Protein AF-0000000067177378 (afdb_homodimer)

pLDDT: mean 90.7, std 10.59, range [33.38, 98.69]

Sequence (534 aa):
MIAVAVPEELVDAALRAAAELGRGVADVPAEVIARHAGMSRSTLLRRLGGSRSALDQAVRARGTDPGGLPPVRVRAVGAAAELIGEIGLGAVTLEAIADRAECSVPSLHAVFGTRDGLLREVFEQYSPVRDVEAFLLEDHGDLRDTVRAFYGMLTRALDRPPRVVPAIFSEALARPQSPAVQAVVGHGAPRMLGLLAEWLTGEVAAGRVRDLPVLLLAQQLMAPMLMHLFVRPTSANLAFVGLPDIDSACDVFADTFVRAVTTGESEMIAVAVPEELVDAALRAAAELGRGVADVPAEVIARHAGMSRSTLLRRLGGSRSALDQAVRARGTDPGGLPPVRVRAVGAAAELIGEIGLGAVTLEAIADRAECSVPSLHAVFGTRDGLLREVFEQYSPVRDVEAFLLEDHGDLRDTVRAFYGMLTRALDRPPRVVPAIFSEALARPQSPAVQAVVGHGAPRMLGLLAEWLTGEVAAGRVRDLPVLLLAQQLMAPMLMHLFVRPTSANLAFVGLPDIDSACDVFADTFVRAVTTGESE

Solvent-accessible surface area (backbone atoms only — not comparable to full-atom values): 28334 Å² total; per-residue (Å²): 129,81,80,72,75,57,53,64,63,54,48,52,15,30,50,49,41,10,61,73,66,73,44,30,39,61,65,47,56,61,60,54,26,13,55,62,56,73,43,50,48,70,56,43,36,58,64,37,69,68,35,68,64,45,49,44,51,51,31,42,74,73,72,38,76,27,51,50,77,67,57,67,69,58,35,35,38,53,30,40,35,46,42,22,38,71,66,25,57,84,68,58,46,64,64,59,25,17,60,69,36,70,54,48,57,68,58,48,35,72,76,38,62,43,71,57,48,43,48,38,52,31,44,55,71,52,37,53,54,56,57,50,55,59,54,70,73,49,89,62,74,55,70,52,57,37,45,28,49,49,45,52,51,50,51,56,49,68,68,42,80,54,48,37,56,46,16,48,52,15,39,35,46,62,38,28,79,36,66,67,38,45,46,35,48,56,50,48,48,58,52,46,49,47,55,51,39,57,53,52,52,50,36,30,74,71,60,55,28,53,94,63,63,57,68,59,53,49,33,56,64,44,23,30,57,50,51,58,60,59,46,46,68,39,38,73,80,32,90,53,79,81,74,73,54,68,68,57,49,31,51,50,52,21,53,28,44,46,48,31,36,37,47,88,71,77,117,129,82,80,71,77,57,55,67,64,55,49,52,15,29,51,50,41,10,62,75,67,74,45,29,39,62,64,48,54,60,59,54,26,12,55,62,57,71,44,50,48,69,55,45,35,58,63,37,70,69,36,68,63,44,49,45,51,52,31,42,73,71,72,38,76,26,50,47,77,66,56,67,68,57,36,36,37,52,29,39,34,45,42,21,38,72,65,25,55,84,67,57,45,62,64,58,25,16,58,69,36,70,53,48,56,68,57,49,36,70,76,38,63,44,72,57,46,43,48,38,50,28,45,54,71,54,37,54,53,56,58,49,53,58,55,70,72,48,90,62,75,55,71,50,58,37,46,29,50,49,44,53,51,50,52,58,50,69,68,41,80,53,46,37,55,45,16,48,53,16,39,33,45,63,37,28,79,36,67,67,39,46,47,35,48,57,51,48,49,58,51,46,49,47,56,49,39,55,53,50,51,50,35,30,73,72,59,54,29,52,94,60,63,58,69,60,51,50,32,56,64,45,25,31,56,50,51,58,61,60,46,46,67,40,38,74,80,32,90,54,78,81,75,72,53,65,69,58,48,30,52,50,52,20,52,29,44,45,46,32,36,38,44,88,69,75,117

Radius of gyration: 31.89 Å; Cα contacts (8 Å, |Δi|>4): 678; chains: 2; bounding box: 73×104×61 Å

Nearest PDB structures (foldseek):
  1jus-assembly2_E  TM=7.467E-01  e=2.739E-04  Staphylococcus aureus
  3br5-assembly2_E  TM=7.525E-01  e=4.259E-04  Staphylococcus aureus
  1rpw-assembly2_D  TM=7.339E-01  e=4.259E-04  Staphylococcus aureus
  3bti-assembly2_E  TM=7.346E-01  e=5.082E-04  Staphylococcus aureus subsp. aureus Mu50
  3bt9-assembly2_E  TM=7.163E-01  e=4.075E-04  Staphylococcus aureus subsp. aureus Mu50

Foldseek 3Di:
DPLQQQDPLLLVLLVVLCVVVVHASQPRDLQSSCVSSVHHSVVNCVSQVNDCVSSQVNNVVVVDRSHDQPPLLVLLLVLQQQCCLVPFQVPDDLVSSCVSSVHDSVSVCVVQVDPLSSLQVNCVVLPCLVVLLVLLPDDDDDQLRSLLVVLVSNLVSCVDDDNNPVRLVVCCVVPVPDPNNCSNCVPPVVSSLVSQCVNVVVCVVVQFFPPDDSVVLVCLSVVQSVVLSVCVVVCVPPVDPDRDDSSVSSNVSSVVSSVVTGDVPPD/DPLQQQDPLLLVLLVVLCVVVVAASQPGDLQSSCVSSVHHSVVNCVSQVNDPVSSQVNNVVVVDRSHDQPPLLVLLLVLQQQCCLVPFQVPDDLVSSCVRSVHDSVSVCVVQVDPLSSLQVNCVVLPCLVVLLVLLPDDDDDQLRSLLVVLVSNLVSCVDDDNNPVRLVVCCVVPVPDPNNCSNCVPVVVSSLVSQCVNVVVCVVVQFFPDDDSVVLVCLSVVQSVVLSVCVVVCVPPPDPDRDDSSVVSNVSSVVSSVVTGDVPPD

InterPro domains:
  IPR001647 DNA-binding HTH domain, TetR-type [PF00440] (79-122)
  IPR001647 DNA-binding HTH domain, TetR-type [PS50977] (70-130)
  IPR009057 Homedomain-like superfamily [SSF46689] (73-127)
  IPR036271 Tetracyclin repressor-like, C-terminal domain superfamily [SSF48498] (141-240)
  IPR050109 HTH-type, TetR-like transcriptional regulator [PTHR30055] (73-263)

Secondary structure (DSSP, 8-state):
-------HHHHHHHHHHHHHHTS-GGGS-HHHHHHHHTS-HHHHHHHTTT-HHHHHHHHHHTT----SS--HHHHHHHHHHHHHHHH-TTT--HHHHHHHHTS-HHHHHHHHSSHHHHHHHHHHHHSTHHHHHHHHHS--SSHHHHHHHHHHHHHHHHHSSS-HHHHHHHHHHH-TT-HHHHHHHHHHHHHHHHHHHHHHHHHHHTTSS----HHHHHHHHHHHHHHHHHHHHHHTTS--S-PPPHHHHHHHHHHHHHHHHS-GGG-/-------HHHHHHHHHHHHHHTS-GGGS-HHHHHHHHTS-HHHHHHHTTT-HHHHHHHHHHTT----SS--HHHHHHHHHHHHHHHH-TTT--HHHHHHHHTS-HHHHHHHHSSHHHHHHHHHHHHSTHHHHHHHHHS--SSHHHHHHHHHHHHHHHHHSSS-HHHHHHHHHHH-TT-HHHHHHHHHHHHHHHHHHHHHHHHHHHTTSS----HHHHHHHHHHHHHHHHHHHHHHTTS--S-PPPHHHHHHHHHHHHHHHHS-GGG-

Organism: Mycolicibacterium smegmatis (strain ATCC 700084 / mc(2)155) (NCBI:txid246196)

Structure (mmCIF, N/CA/C/O backbone):
data_AF-0000000067177378-model_v1
#
loop_
_entity.id
_entity.type
_entity.pdbx_description
1 polymer 'Transcriptional regulator, TetR family protein'
#
loop_
_atom_site.group_PDB
_atom_site.id
_atom_site.type_symbol
_atom_site.label_atom_id
_atom_site.label_alt_id
_atom_site.label_comp_id
_atom_site.label_asym_id
_atom_site.label_entity_id
_atom_site.label_seq_id
_atom_site.pdbx_PDB_ins_code
_atom_site.Cartn_x
_atom_site.Cartn_y
_atom_site.Cartn_z
_atom_site.occupancy
_atom_site.B_iso_or_equiv
_atom_site.auth_seq_id
_atom_site.auth_comp_id
_atom_site.auth_asym_id
_atom_site.auth_atom_id
_atom_site.pdbx_PDB_model_num
ATOM 1 N N . MET A 1 1 ? 14.117 -31.594 -32.375 1 36.09 1 MET A N 1
ATOM 2 C CA . MET A 1 1 ? 15.422 -31.953 -31.844 1 36.09 1 MET A CA 1
ATOM 3 C C . MET A 1 1 ? 15.398 -33.375 -31.281 1 36.09 1 MET A C 1
ATOM 5 O O . MET A 1 1 ? 14.578 -33.688 -30.422 1 36.09 1 MET A O 1
ATOM 9 N N . ILE A 1 2 ? 15.758 -34.344 -31.984 1 41.09 2 ILE A N 1
ATOM 10 C CA . ILE A 1 2 ? 15.719 -35.75 -31.656 1 41.09 2 ILE A CA 1
ATOM 11 C C . ILE A 1 2 ? 16.406 -36 -30.312 1 41.09 2 ILE A C 1
ATOM 13 O O . ILE A 1 2 ? 17.547 -35.562 -30.094 1 41.09 2 ILE A O 1
ATOM 17 N N . ALA A 1 3 ? 15.719 -36.156 -29.297 1 51.34 3 ALA A N 1
ATOM 18 C CA . ALA A 1 3 ? 16.281 -36.5 -27.984 1 51.34 3 ALA A CA 1
ATOM 19 C C . ALA A 1 3 ? 17.344 -37.594 -28.125 1 51.34 3 ALA A C 1
ATOM 21 O O . ALA A 1 3 ? 17.031 -38.719 -28.547 1 51.34 3 ALA A O 1
ATOM 22 N N . VAL A 1 4 ? 18.562 -37.406 -28.453 1 56.78 4 VAL A N 1
ATOM 23 C CA . VAL A 1 4 ? 19.641 -38.406 -28.531 1 56.78 4 VAL A CA 1
ATOM 24 C C . VAL A 1 4 ? 19.672 -39.219 -27.25 1 56.78 4 VAL A C 1
ATOM 26 O O . VAL A 1 4 ? 19.688 -38.656 -26.141 1 56.78 4 VAL A O 1
ATOM 29 N N . ALA A 1 5 ? 19.281 -40.438 -27.266 1 75.31 5 ALA A N 1
ATOM 30 C CA . ALA A 1 5 ? 19.297 -41.406 -26.156 1 75.31 5 ALA A CA 1
ATOM 31 C C . ALA A 1 5 ? 20.703 -41.562 -25.594 1 75.31 5 ALA A C 1
ATOM 33 O O . ALA A 1 5 ? 21.609 -42.031 -26.312 1 75.31 5 ALA A O 1
ATOM 34 N N . VAL A 1 6 ? 21.094 -41 -24.516 1 84.62 6 VAL A N 1
ATOM 35 C CA . VAL A 1 6 ? 22.391 -41.188 -23.859 1 84.62 6 VAL A CA 1
ATOM 36 C C . VAL A 1 6 ? 22.609 -42.656 -23.531 1 84.62 6 VAL A C 1
ATOM 38 O O . VAL A 1 6 ? 21.781 -43.281 -22.875 1 84.62 6 VAL A O 1
ATOM 41 N N . PRO A 1 7 ? 23.625 -43.25 -24.188 1 86.69 7 PRO A N 1
ATOM 42 C CA . PRO A 1 7 ? 23.891 -44.656 -23.906 1 86.69 7 PRO A CA 1
ATOM 43 C C . PRO A 1 7 ? 24.016 -44.969 -22.406 1 86.69 7 PRO A C 1
ATOM 45 O O . PRO A 1 7 ? 24.547 -44.156 -21.656 1 86.69 7 PRO A O 1
ATOM 48 N N . GLU A 1 8 ? 23.516 -46.031 -22.016 1 89.19 8 GLU A N 1
ATOM 49 C CA . GLU A 1 8 ? 23.484 -46.469 -20.609 1 89.19 8 GLU A CA 1
ATOM 50 C C . GLU A 1 8 ? 24.906 -46.5 -20.031 1 89.19 8 GLU A C 1
ATOM 52 O O . GLU A 1 8 ? 25.094 -46.219 -18.859 1 89.19 8 GLU A O 1
ATOM 57 N N . GLU A 1 9 ? 25.797 -46.781 -20.938 1 91 9 GLU A N 1
ATOM 58 C CA . GLU A 1 9 ? 27.188 -46.875 -20.5 1 91 9 GLU A CA 1
ATOM 59 C C . GLU A 1 9 ? 27.703 -45.531 -20 1 91 9 GLU A C 1
ATOM 61 O O . GLU A 1 9 ? 28.5 -45.469 -19.062 1 91 9 GLU A O 1
ATOM 66 N N . LEU A 1 10 ? 27.234 -44.531 -20.609 1 92.44 10 LEU A N 1
ATOM 67 C CA . LEU A 1 10 ? 27.672 -43.188 -20.219 1 92.44 10 LEU A CA 1
ATOM 68 C C . LEU A 1 10 ? 27.031 -42.781 -18.891 1 92.44 10 LEU A C 1
ATOM 70 O O . LEU A 1 10 ? 27.688 -42.156 -18.062 1 92.44 10 LEU A O 1
ATOM 74 N N . VAL A 1 11 ? 25.859 -43.156 -18.688 1 92.69 11 VAL A N 1
ATOM 75 C CA . VAL A 1 11 ? 25.172 -42.875 -17.422 1 92.69 11 VAL A CA 1
ATOM 76 C C . VAL A 1 11 ? 25.906 -43.625 -16.281 1 92.69 11 VAL A C 1
ATOM 78 O O . VAL A 1 11 ? 26.156 -43.031 -15.227 1 92.69 11 VAL A O 1
ATOM 81 N N . ASP A 1 12 ? 26.234 -44.844 -16.562 1 92.38 12 ASP A N 1
ATOM 82 C CA . ASP A 1 12 ? 26.953 -45.656 -15.578 1 92.38 12 ASP A CA 1
ATOM 83 C C . ASP A 1 12 ? 28.297 -45.031 -15.234 1 92.38 12 ASP A C 1
ATOM 85 O O . ASP A 1 12 ? 28.688 -44.969 -14.062 1 92.38 12 ASP A O 1
ATOM 89 N N . ALA A 1 13 ? 28.969 -44.594 -16.266 1 93.31 13 ALA A N 1
ATOM 90 C CA . ALA A 1 13 ? 30.266 -43.938 -16.062 1 93.31 13 ALA A CA 1
ATOM 91 C C . ALA A 1 13 ? 30.125 -42.688 -15.219 1 93.31 13 ALA A C 1
ATOM 93 O O . ALA A 1 13 ? 30.953 -42.438 -14.336 1 93.31 13 ALA A O 1
ATOM 94 N N . ALA A 1 14 ? 29.125 -41.969 -15.523 1 93.12 14 ALA A N 1
ATOM 95 C CA . ALA A 1 14 ? 28.875 -40.719 -14.789 1 93.12 14 ALA A CA 1
ATOM 96 C C . ALA A 1 14 ? 28.594 -41.031 -13.312 1 93.12 14 ALA A C 1
ATOM 98 O O . ALA A 1 14 ? 29.094 -40.312 -12.43 1 93.12 14 ALA A O 1
ATOM 99 N N . LEU A 1 15 ? 27.844 -42 -13.062 1 92.62 15 LEU A N 1
ATOM 100 C CA . LEU A 1 15 ? 27.484 -42.375 -11.695 1 92.62 15 LEU A CA 1
ATOM 101 C C . LEU A 1 15 ? 28.703 -42.875 -10.93 1 92.62 15 LEU A C 1
ATOM 103 O O . LEU A 1 15 ? 28.875 -42.562 -9.75 1 92.62 15 LEU A O 1
ATOM 107 N N . ARG A 1 16 ? 29.453 -43.594 -11.609 1 92.25 16 ARG A N 1
ATOM 108 C CA . ARG A 1 16 ? 30.688 -44.094 -10.984 1 92.25 16 ARG A CA 1
ATOM 109 C C . ARG A 1 16 ? 31.625 -42.938 -10.648 1 92.25 16 ARG A C 1
ATOM 111 O O . ARG A 1 16 ? 32.219 -42.906 -9.562 1 92.25 16 ARG A O 1
ATOM 118 N N . ALA A 1 17 ? 31.734 -42.062 -11.578 1 92.38 17 ALA A N 1
ATOM 119 C CA . ALA A 1 17 ? 32.594 -40.875 -11.352 1 92.38 17 ALA A CA 1
ATOM 120 C C . ALA A 1 17 ? 32.062 -40.062 -10.172 1 92.38 17 ALA A C 1
ATOM 122 O O . ALA A 1 17 ? 32.844 -39.625 -9.336 1 92.38 17 ALA A O 1
ATOM 123 N N . ALA A 1 18 ? 30.828 -39.875 -10.133 1 91.12 18 ALA A N 1
ATOM 124 C CA . ALA A 1 18 ? 30.188 -39.125 -9.062 1 91.12 18 ALA A CA 1
ATOM 125 C C . ALA A 1 18 ? 30.438 -39.781 -7.703 1 91.12 18 ALA A C 1
ATOM 127 O O . ALA A 1 18 ? 30.75 -39.094 -6.73 1 91.12 18 ALA A O 1
ATOM 128 N N . ALA A 1 19 ? 30.297 -41.031 -7.637 1 90.06 19 ALA A N 1
ATOM 129 C CA . ALA A 1 19 ? 30.516 -41.781 -6.406 1 90.06 19 ALA A CA 1
ATOM 130 C C . ALA A 1 19 ? 31.953 -41.656 -5.938 1 90.06 19 ALA A C 1
ATOM 132 O O . ALA A 1 19 ? 32.219 -41.5 -4.746 1 90.06 19 ALA A O 1
ATOM 133 N N . GLU A 1 20 ? 32.781 -41.781 -6.891 1 89.81 20 GLU A N 1
ATOM 134 C CA . GLU A 1 20 ? 34.219 -41.688 -6.566 1 89.81 20 GLU A CA 1
ATOM 135 C C . GLU A 1 20 ? 34.594 -40.344 -6.008 1 89.81 20 GLU A C 1
ATOM 137 O O . GLU A 1 20 ? 35.406 -40.219 -5.082 1 89.81 20 GLU A O 1
ATOM 142 N N . LEU A 1 21 ? 33.938 -39.344 -6.57 1 89.75 21 LEU A N 1
ATOM 143 C CA . LEU A 1 21 ? 34.281 -37.969 -6.184 1 89.75 21 LEU A CA 1
ATOM 144 C C . LEU A 1 21 ? 33.406 -37.5 -5.023 1 89.75 21 LEU A C 1
ATOM 146 O O . LEU A 1 21 ? 33.688 -36.438 -4.453 1 89.75 21 LEU A O 1
ATOM 150 N N . GLY A 1 22 ? 32.438 -38.219 -4.707 1 86.38 22 GLY A N 1
ATOM 151 C CA . GLY A 1 22 ? 31.516 -37.812 -3.66 1 86.38 22 GLY A CA 1
ATOM 152 C C . GLY A 1 22 ? 30.703 -36.594 -4.031 1 86.38 22 GLY A C 1
ATOM 153 O O . GLY A 1 22 ? 30.469 -35.719 -3.189 1 86.38 22 GLY A O 1
ATOM 154 N N . ARG A 1 23 ? 30.438 -36.375 -5.297 1 85.56 23 ARG A N 1
ATOM 155 C CA . ARG A 1 23 ? 29.672 -35.25 -5.797 1 85.56 23 ARG A CA 1
ATOM 156 C C . ARG A 1 23 ? 28.516 -35.688 -6.668 1 85.56 23 ARG A C 1
ATOM 158 O O . ARG A 1 23 ? 28.422 -36.875 -7.027 1 85.56 23 ARG A O 1
ATOM 165 N N . GLY A 1 24 ? 27.562 -34.812 -6.852 1 82.75 24 GLY A N 1
ATOM 166 C CA . GLY A 1 24 ? 26.531 -35.125 -7.824 1 82.75 24 GLY A CA 1
ATOM 167 C C . GLY A 1 24 ? 27.047 -35.188 -9.25 1 82.75 24 GLY A C 1
ATOM 168 O O . GLY A 1 24 ? 28.062 -34.562 -9.578 1 82.75 24 GLY A O 1
ATOM 169 N N . VAL A 1 25 ? 26.438 -36 -10.039 1 87.06 25 VAL A N 1
ATOM 170 C CA . VAL A 1 25 ? 26.828 -36.219 -11.43 1 87.06 25 VAL A CA 1
ATOM 171 C C . VAL A 1 25 ? 27 -34.875 -12.125 1 87.06 25 VAL A C 1
ATOM 173 O O . VAL A 1 25 ? 27.938 -34.656 -12.898 1 87.06 25 VAL A O 1
ATOM 176 N N . ALA A 1 26 ? 26.094 -33.969 -11.727 1 85.44 26 ALA A N 1
ATOM 177 C CA . ALA A 1 26 ? 26.078 -32.656 -12.367 1 85.44 26 ALA A CA 1
ATOM 178 C C . ALA A 1 26 ? 27.344 -31.859 -12.023 1 85.44 26 ALA A C 1
ATOM 180 O O . ALA A 1 26 ? 27.703 -30.938 -12.75 1 85.44 26 ALA A O 1
ATOM 181 N N . ASP A 1 27 ? 27.984 -32.281 -10.977 1 83.81 27 ASP A N 1
ATOM 182 C CA . ASP A 1 27 ? 29.141 -31.531 -10.508 1 83.81 27 ASP A CA 1
ATOM 183 C C . ASP A 1 27 ? 30.438 -32.219 -10.938 1 83.81 27 ASP A C 1
ATOM 185 O O . ASP A 1 27 ? 31.531 -31.797 -10.57 1 83.81 27 ASP A O 1
ATOM 189 N N . VAL A 1 28 ? 30.297 -33.312 -11.719 1 86.19 28 VAL A N 1
ATOM 190 C CA . VAL A 1 28 ? 31.484 -34.062 -12.172 1 86.19 28 VAL A CA 1
ATOM 191 C C . VAL A 1 28 ? 31.938 -33.531 -13.523 1 86.19 28 VAL A C 1
ATOM 193 O O . VAL A 1 28 ? 31.156 -33.469 -14.469 1 86.19 28 VAL A O 1
ATOM 196 N N . PRO A 1 29 ? 33.188 -33.031 -13.594 1 87.31 29 PRO A N 1
ATOM 197 C CA . PRO A 1 29 ? 33.688 -32.531 -14.875 1 87.31 29 PRO A CA 1
ATOM 198 C C . PRO A 1 29 ? 33.625 -33.594 -15.984 1 87.31 29 PRO A C 1
ATOM 200 O O . PRO A 1 29 ? 33.781 -34.781 -15.727 1 87.31 29 PRO A O 1
ATOM 203 N N . ALA A 1 30 ? 33.344 -33.125 -17.141 1 88.75 30 ALA A N 1
ATOM 204 C CA . ALA A 1 30 ? 33.219 -34 -18.297 1 88.75 30 ALA A CA 1
ATOM 205 C C . ALA A 1 30 ? 34.469 -34.844 -18.516 1 88.75 30 ALA A C 1
ATOM 207 O O . ALA A 1 30 ? 34.375 -36 -18.922 1 88.75 30 ALA A O 1
ATOM 208 N N . GLU A 1 31 ? 35.531 -34.25 -18.188 1 91 31 GLU A N 1
ATOM 209 C CA . GLU A 1 31 ? 36.781 -34.969 -18.359 1 91 31 GLU A CA 1
ATOM 210 C C . GLU A 1 31 ? 36.875 -36.188 -17.484 1 91 31 GLU A C 1
ATOM 212 O O . GLU A 1 31 ? 37.406 -37.219 -17.891 1 91 31 GLU A O 1
ATOM 217 N N . VAL A 1 32 ? 36.281 -36.062 -16.297 1 92.69 32 VAL A N 1
ATOM 218 C CA . VAL A 1 32 ? 36.312 -37.188 -15.344 1 92.69 32 VAL A CA 1
ATOM 219 C C . VAL A 1 32 ? 35.344 -38.281 -15.781 1 92.69 32 VAL A C 1
ATOM 221 O O . VAL A 1 32 ? 35.688 -39.469 -15.727 1 92.69 32 VAL A O 1
ATOM 224 N N . ILE A 1 33 ? 34.281 -37.844 -16.281 1 93.06 33 ILE A N 1
ATOM 225 C CA . ILE A 1 33 ? 33.281 -38.812 -16.766 1 93.06 33 ILE A CA 1
ATOM 226 C C . ILE A 1 33 ? 33.844 -39.531 -17.984 1 93.06 33 ILE A C 1
ATOM 228 O O . ILE A 1 33 ? 33.719 -40.75 -18.109 1 93.06 33 ILE A O 1
ATOM 232 N N . ALA A 1 34 ? 34.469 -38.812 -18.875 1 93.25 34 ALA A N 1
ATOM 233 C CA . ALA A 1 34 ? 35.094 -39.375 -20.062 1 93.25 34 ALA A CA 1
ATOM 234 C C . ALA A 1 34 ? 36.125 -40.438 -19.703 1 93.25 34 ALA A C 1
ATOM 236 O O . ALA A 1 34 ? 36.188 -41.5 -20.312 1 93.25 34 ALA A O 1
ATOM 237 N N . ARG A 1 35 ? 36.844 -40.156 -18.719 1 93 35 ARG A N 1
ATOM 238 C CA . ARG A 1 35 ? 37.875 -41.062 -18.25 1 93 35 ARG A CA 1
ATOM 239 C C . ARG A 1 35 ? 37.25 -42.375 -17.781 1 93 35 ARG A C 1
ATOM 241 O O . ARG A 1 35 ? 37.719 -43.469 -18.109 1 93 35 ARG A O 1
ATOM 248 N N . HIS A 1 36 ? 36.188 -42.25 -17.047 1 93.38 36 HIS A N 1
ATOM 249 C CA . HIS A 1 36 ? 35.5 -43.406 -16.516 1 93.38 36 HIS A CA 1
ATOM 250 C C . HIS A 1 36 ? 34.812 -44.219 -17.641 1 93.38 36 HIS A C 1
ATOM 252 O O . HIS A 1 36 ? 34.625 -45.438 -17.516 1 93.38 36 HIS A O 1
ATOM 258 N N . ALA A 1 37 ? 34.5 -43.5 -18.734 1 92.81 37 ALA A N 1
ATOM 259 C CA . ALA A 1 37 ? 33.844 -44.125 -19.875 1 92.81 37 ALA A CA 1
ATOM 260 C C . ALA A 1 37 ? 34.875 -44.656 -20.891 1 92.81 37 ALA A C 1
ATOM 262 O O . ALA A 1 37 ? 34.5 -45.281 -21.891 1 92.81 37 ALA A O 1
ATOM 263 N N . GLY A 1 38 ? 36.156 -44.312 -20.688 1 92.69 38 GLY A N 1
ATOM 264 C CA . GLY A 1 38 ? 37.219 -44.812 -21.562 1 92.69 38 GLY A CA 1
ATOM 265 C C . GLY A 1 38 ? 37.281 -44.062 -22.891 1 92.69 38 GLY A C 1
ATOM 266 O O . GLY A 1 38 ? 37.562 -44.688 -23.922 1 92.69 38 GLY A O 1
ATOM 267 N N . MET A 1 39 ? 36.875 -42.844 -22.844 1 93.88 39 MET A N 1
ATOM 268 C CA . MET A 1 39 ? 36.875 -42.094 -24.094 1 93.88 39 MET A CA 1
ATOM 269 C C . MET A 1 39 ? 37.406 -40.688 -23.859 1 93.88 39 MET A C 1
ATOM 271 O O . MET A 1 39 ? 37.719 -40.312 -22.719 1 93.88 39 MET A O 1
ATOM 275 N N . SER A 1 40 ? 37.688 -40 -24.938 1 91.75 40 SER A N 1
ATOM 276 C CA . SER A 1 40 ? 38.125 -38.594 -24.828 1 91.75 40 SER A CA 1
ATOM 277 C C . SER A 1 40 ? 36.938 -37.688 -24.469 1 91.75 40 SER A C 1
ATOM 279 O O . SER A 1 40 ? 35.781 -38.062 -24.656 1 91.75 40 SER A O 1
ATOM 281 N N . ARG A 1 41 ? 37.281 -36.562 -23.875 1 91.44 41 ARG A N 1
ATOM 282 C CA . ARG A 1 41 ? 36.25 -35.562 -23.562 1 91.44 41 ARG A CA 1
ATOM 283 C C . ARG A 1 41 ? 35.469 -35.188 -24.797 1 91.44 41 ARG A C 1
ATOM 285 O O . ARG A 1 41 ? 34.219 -35.094 -24.75 1 91.44 41 ARG A O 1
ATOM 292 N N . SER A 1 42 ? 36.156 -35 -25.938 1 90 42 SER A N 1
ATOM 293 C CA . SER A 1 42 ? 35.5 -34.625 -27.188 1 90 42 SER A CA 1
ATOM 294 C C . SER A 1 42 ? 34.531 -35.719 -27.672 1 90 42 SER A C 1
ATOM 296 O O . SER A 1 42 ? 33.438 -35.438 -28.125 1 90 42 SER A O 1
ATOM 298 N N . THR A 1 43 ? 34.906 -36.969 -27.531 1 90.25 43 THR A N 1
ATOM 299 C CA . THR A 1 43 ? 34.094 -38.094 -27.906 1 90.25 43 THR A CA 1
ATOM 300 C C . THR A 1 43 ? 32.844 -38.188 -27 1 90.25 43 THR A C 1
ATOM 302 O O . THR A 1 43 ? 31.75 -38.438 -27.484 1 90.25 43 THR A O 1
ATOM 305 N N . LEU A 1 44 ? 33.062 -37.969 -25.672 1 91.12 44 LEU A N 1
ATOM 306 C CA . LEU A 1 44 ? 31.938 -38 -24.719 1 91.12 44 LEU A CA 1
ATOM 307 C C . LEU A 1 44 ? 30.891 -36.938 -25.094 1 91.12 44 LEU A C 1
ATOM 309 O O . LEU A 1 44 ? 29.703 -37.25 -25.188 1 91.12 44 LEU A O 1
ATOM 313 N N . LEU A 1 45 ? 31.359 -35.75 -25.359 1 88.44 45 LEU A N 1
ATOM 314 C CA . LEU A 1 45 ? 30.453 -34.625 -25.656 1 88.44 45 LEU A CA 1
ATOM 315 C C . LEU A 1 45 ? 29.703 -34.906 -26.953 1 88.44 45 LEU A C 1
ATOM 317 O O . LEU A 1 45 ? 28.516 -34.562 -27.078 1 88.44 45 LEU A O 1
ATOM 321 N N . ARG A 1 46 ? 30.375 -35.5 -27.953 1 86.94 46 ARG A N 1
ATOM 322 C CA . ARG A 1 46 ? 29.734 -35.875 -29.219 1 86.94 46 ARG A CA 1
ATOM 323 C C . ARG A 1 46 ? 28.641 -36.906 -29 1 86.94 46 ARG A C 1
ATOM 325 O O . ARG A 1 46 ? 27.547 -36.812 -29.547 1 86.94 46 ARG A O 1
ATOM 332 N N . ARG A 1 47 ? 28.891 -37.844 -28.141 1 87.81 47 ARG A N 1
ATOM 333 C CA . ARG A 1 47 ? 27.969 -38.938 -27.875 1 87.81 47 ARG A CA 1
ATOM 334 C C . ARG A 1 47 ? 26.781 -38.469 -27.047 1 87.81 47 ARG A C 1
ATOM 336 O O . ARG A 1 47 ? 25.703 -39.062 -27.078 1 87.81 47 ARG A O 1
ATOM 343 N N . LEU A 1 48 ? 27.047 -37.406 -26.281 1 86.88 48 LEU A N 1
ATOM 344 C CA . LEU A 1 48 ? 25.984 -36.812 -25.453 1 86.88 48 LEU A CA 1
ATOM 345 C C . LEU A 1 48 ? 25.141 -35.844 -26.266 1 86.88 48 LEU A C 1
ATOM 347 O O . LEU A 1 48 ? 24.188 -35.25 -25.75 1 86.88 48 LEU A O 1
ATOM 351 N N . GLY A 1 49 ? 25.422 -35.625 -27.5 1 79.81 49 GLY A N 1
ATOM 352 C CA . GLY A 1 49 ? 24.703 -34.688 -28.328 1 79.81 49 GLY A CA 1
ATOM 353 C C . GLY A 1 49 ? 25.109 -33.25 -28.078 1 79.81 49 GLY A C 1
ATOM 354 O O . GLY A 1 49 ? 24.312 -32.344 -28.281 1 79.81 49 GLY A O 1
ATOM 355 N N . GLY A 1 50 ? 26.344 -33.094 -27.531 1 72.25 50 GLY A N 1
ATOM 356 C CA . GLY A 1 50 ? 26.922 -31.781 -27.406 1 72.25 50 GLY A CA 1
ATOM 357 C C . GLY A 1 50 ? 26.578 -31.109 -26.078 1 72.25 50 GLY A C 1
ATOM 358 O O . GLY A 1 50 ? 27.078 -30.016 -25.781 1 72.25 50 GLY A O 1
ATOM 359 N N . SER A 1 51 ? 25.688 -31.734 -25.406 1 73.12 51 SER A N 1
ATOM 360 C CA . SER A 1 51 ? 25.297 -31.031 -24.188 1 73.12 51 SER A CA 1
ATOM 361 C C . SER A 1 51 ? 25.312 -31.984 -22.984 1 73.12 51 SER A C 1
ATOM 363 O O . SER A 1 51 ? 24.906 -33.125 -23.094 1 73.12 51 SER A O 1
ATOM 365 N N . ARG A 1 52 ? 25.75 -31.453 -21.906 1 78.19 52 ARG A N 1
ATOM 366 C CA . ARG A 1 52 ? 25.75 -32.156 -20.625 1 78.19 52 ARG A CA 1
ATOM 367 C C . ARG A 1 52 ? 24.328 -32.344 -20.094 1 78.19 52 ARG A C 1
ATOM 369 O O . ARG A 1 52 ? 24.062 -33.219 -19.297 1 78.19 52 ARG A O 1
ATOM 376 N N . SER A 1 53 ? 23.516 -31.578 -20.641 1 79.44 53 SER A N 1
ATOM 377 C CA . SER A 1 53 ? 22.141 -31.609 -20.141 1 79.44 53 SER A CA 1
ATOM 378 C C . SER A 1 53 ? 21.484 -32.938 -20.438 1 79.44 53 SER A C 1
ATOM 380 O O . SER A 1 53 ? 20.703 -33.438 -19.625 1 79.44 53 SER A O 1
ATOM 382 N N . ALA A 1 54 ? 21.875 -33.594 -21.5 1 81.06 54 ALA A N 1
ATOM 383 C CA . ALA A 1 54 ? 21.344 -34.906 -21.875 1 81.06 54 ALA A CA 1
ATOM 384 C C . ALA A 1 54 ? 21.734 -35.969 -20.875 1 81.06 54 ALA A C 1
ATOM 386 O O . ALA A 1 54 ? 20.938 -36.844 -20.547 1 81.06 54 ALA A O 1
ATOM 387 N N . LEU A 1 55 ? 22.906 -35.812 -20.406 1 86.31 55 LEU A N 1
ATOM 388 C CA . LEU A 1 55 ? 23.391 -36.781 -19.422 1 86.31 55 LEU A CA 1
ATOM 389 C C . LEU A 1 55 ? 22.641 -36.625 -18.109 1 86.31 55 LEU A C 1
ATOM 391 O O . LEU A 1 55 ? 22.234 -37.625 -17.5 1 86.31 55 LEU A O 1
ATOM 395 N N . ASP A 1 56 ? 22.469 -35.375 -17.688 1 84.12 56 ASP A N 1
ATOM 396 C CA . ASP A 1 56 ? 21.75 -35.125 -16.438 1 84.12 56 ASP A CA 1
ATOM 397 C C . ASP A 1 56 ? 20.312 -35.656 -16.516 1 84.12 56 ASP A C 1
ATOM 399 O O . ASP A 1 56 ? 19.812 -36.25 -15.555 1 84.12 56 ASP A O 1
ATOM 403 N N . GLN A 1 57 ? 19.672 -35.531 -17.656 1 81.56 57 GLN A N 1
ATOM 404 C CA . GLN A 1 57 ? 18.328 -36.031 -17.859 1 81.56 57 GLN A CA 1
ATOM 405 C C . GLN A 1 57 ? 18.297 -37.562 -17.812 1 81.56 57 GLN A C 1
ATOM 407 O O . GLN A 1 57 ? 17.375 -38.156 -17.234 1 81.56 57 GLN A O 1
ATOM 412 N N . ALA A 1 58 ? 19.297 -38.188 -18.359 1 85 58 ALA A N 1
ATOM 413 C CA . ALA A 1 58 ? 19.391 -39.656 -18.359 1 85 58 ALA A CA 1
ATOM 414 C C . ALA A 1 58 ? 19.594 -40.188 -16.953 1 85 58 ALA A C 1
ATOM 416 O O . ALA A 1 58 ? 19.016 -41.219 -16.594 1 85 58 ALA A O 1
ATOM 417 N N . VAL A 1 59 ? 20.312 -39.438 -16.219 1 87.19 59 VAL A N 1
ATOM 418 C CA . VAL A 1 59 ? 20.547 -39.812 -14.828 1 87.19 59 VAL A CA 1
ATOM 419 C C . VAL A 1 59 ? 19.25 -39.719 -14.031 1 87.19 59 VAL A C 1
ATOM 421 O O . VAL A 1 59 ? 18.922 -40.594 -13.242 1 87.19 59 VAL A O 1
ATOM 424 N N . ARG A 1 60 ? 18.438 -38.625 -14.32 1 85.19 60 ARG A N 1
ATOM 425 C CA . ARG A 1 60 ? 17.156 -38.438 -13.656 1 85.19 60 ARG A CA 1
ATOM 426 C C . ARG A 1 60 ? 16.188 -39.562 -14.031 1 85.19 60 ARG A C 1
ATOM 428 O O . ARG A 1 60 ? 15.43 -40.062 -13.18 1 85.19 60 ARG A O 1
ATOM 435 N N . ALA A 1 61 ? 16.266 -40 -15.234 1 81.81 61 ALA A N 1
ATOM 436 C CA . ALA A 1 61 ? 15.383 -41.031 -15.742 1 81.81 61 ALA A CA 1
ATOM 437 C C . ALA A 1 61 ? 15.641 -42.375 -15.039 1 81.81 61 ALA A C 1
ATOM 439 O O . ALA A 1 61 ? 14.75 -43.219 -14.938 1 81.81 61 ALA A O 1
ATOM 440 N N . ARG A 1 62 ? 16.797 -42.469 -14.477 1 82.31 62 ARG A N 1
ATOM 441 C CA . ARG A 1 62 ? 17.141 -43.688 -13.75 1 82.31 62 ARG A CA 1
ATOM 442 C C . ARG A 1 62 ? 16.812 -43.562 -12.273 1 82.31 62 ARG A C 1
ATOM 444 O O . ARG A 1 62 ? 17.141 -44.438 -11.469 1 82.31 62 ARG A O 1
ATOM 451 N N . GLY A 1 63 ? 16.328 -42.344 -11.945 1 80.19 63 GLY A N 1
ATOM 452 C CA . GLY A 1 63 ? 15.852 -42.188 -10.578 1 80.19 63 GLY A CA 1
ATOM 453 C C . GLY A 1 63 ? 16.891 -41.562 -9.664 1 80.19 63 GLY A C 1
ATOM 454 O O . GLY A 1 63 ? 16.734 -41.562 -8.445 1 80.19 63 GLY A O 1
ATOM 455 N N . THR A 1 64 ? 18.031 -41.219 -10.219 1 80.38 64 THR A N 1
ATOM 456 C CA . THR A 1 64 ? 19.094 -40.594 -9.43 1 80.38 64 THR A CA 1
ATOM 457 C C . THR A 1 64 ? 19.125 -39.094 -9.656 1 80.38 64 THR A C 1
ATOM 459 O O . THR A 1 64 ? 19.031 -38.625 -10.797 1 80.38 64 THR A O 1
ATOM 462 N N . ASP A 1 65 ? 19.188 -38.406 -8.578 1 78.06 65 ASP A N 1
ATOM 463 C CA . ASP A 1 65 ? 19.359 -36.969 -8.688 1 78.06 65 ASP A CA 1
ATOM 464 C C . ASP A 1 65 ? 20.781 -36.594 -9.078 1 78.06 65 ASP A C 1
ATOM 466 O O . ASP A 1 65 ? 21.719 -36.875 -8.32 1 78.06 65 ASP A O 1
ATOM 470 N N . PRO A 1 66 ? 21.031 -36.25 -10.336 1 75.75 66 PRO A N 1
ATOM 471 C CA . PRO A 1 66 ? 22.406 -35.938 -10.758 1 75.75 66 PRO A CA 1
ATOM 472 C C . PRO A 1 66 ? 23.078 -34.906 -9.844 1 75.75 66 PRO A C 1
ATOM 474 O O . PRO A 1 66 ? 24.297 -34.781 -9.867 1 75.75 66 PRO A O 1
ATOM 477 N N . GLY A 1 67 ? 22.375 -34.469 -8.852 1 69.56 67 GLY A N 1
ATOM 478 C CA . GLY A 1 67 ? 22.922 -33.406 -8.016 1 69.56 67 GLY A CA 1
ATOM 479 C C . GLY A 1 67 ? 23.125 -32.094 -8.766 1 69.56 67 GLY A C 1
ATOM 480 O O . GLY A 1 67 ? 22.406 -31.812 -9.719 1 69.56 67 GLY A O 1
ATOM 481 N N . GLY A 1 68 ? 23.859 -31.359 -8.328 1 65.56 68 GLY A N 1
ATOM 482 C CA . GLY A 1 68 ? 24.188 -30.109 -8.984 1 65.56 68 GLY A CA 1
ATOM 483 C C . GLY A 1 68 ? 23.219 -29 -8.68 1 65.56 68 GLY A C 1
ATOM 484 O O . GLY A 1 68 ? 22.203 -29.219 -8 1 65.56 68 GLY A O 1
ATOM 485 N N . LEU A 1 69 ? 23.781 -27.922 -9.07 1 68 69 LEU A N 1
ATOM 486 C CA . LEU A 1 69 ? 22.953 -26.75 -8.812 1 68 69 LEU A CA 1
ATOM 487 C C . LEU A 1 69 ? 21.656 -26.812 -9.609 1 68 69 LEU A C 1
ATOM 489 O O . LEU A 1 69 ? 21.641 -27.281 -10.75 1 68 69 LEU A O 1
ATOM 493 N N . PRO A 1 70 ? 20.594 -26.672 -8.938 1 76.5 70 PRO A N 1
ATOM 494 C CA . PRO A 1 70 ? 19.344 -26.547 -9.695 1 76.5 70 PRO A CA 1
ATOM 495 C C . PRO A 1 70 ? 19.516 -25.688 -10.953 1 76.5 70 PRO A C 1
ATOM 497 O O . PRO A 1 70 ? 20.469 -24.891 -11.047 1 76.5 70 PRO A O 1
ATOM 500 N N . PRO A 1 71 ? 18.766 -26.016 -11.938 1 85.31 71 PRO A N 1
ATOM 501 C CA . PRO A 1 71 ? 18.828 -25.203 -13.156 1 85.31 71 PRO A CA 1
ATOM 502 C C . PRO A 1 71 ? 18.875 -23.703 -12.859 1 85.31 71 PRO A C 1
ATOM 504 O O . PRO A 1 71 ? 18.328 -23.25 -11.852 1 85.31 71 PRO A O 1
ATOM 507 N N . VAL A 1 72 ? 19.594 -23 -13.68 1 87.75 72 VAL A N 1
ATOM 508 C CA . VAL A 1 72 ? 19.797 -21.562 -13.578 1 87.75 72 VAL A CA 1
ATOM 509 C C . VAL A 1 72 ? 18.453 -20.875 -13.391 1 87.75 72 VAL A C 1
ATOM 511 O O . VAL A 1 72 ? 18.344 -19.922 -12.609 1 87.75 72 VAL A O 1
ATOM 514 N N . ARG A 1 73 ? 17.453 -21.391 -14.055 1 93.81 73 ARG A N 1
ATOM 515 C CA . ARG A 1 73 ? 16.125 -20.781 -13.992 1 93.81 73 ARG A CA 1
ATOM 516 C C . ARG A 1 73 ? 15.594 -20.781 -12.562 1 93.81 73 ARG A C 1
ATOM 518 O O . ARG A 1 73 ? 15.125 -19.75 -12.07 1 93.81 73 ARG A O 1
ATOM 525 N N . VAL A 1 74 ? 15.75 -21.859 -11.883 1 94.94 74 VAL A N 1
ATOM 526 C CA . VAL A 1 74 ? 15.234 -22.016 -10.523 1 94.94 74 VAL A CA 1
ATOM 527 C C . VAL A 1 74 ? 16.062 -21.172 -9.555 1 94.94 74 VAL A C 1
ATOM 529 O O . VAL A 1 74 ? 15.5 -20.422 -8.742 1 94.94 74 VAL A O 1
ATOM 532 N N . ARG A 1 75 ? 17.297 -21.203 -9.656 1 95.31 75 ARG A N 1
ATOM 533 C CA . ARG A 1 75 ? 18.188 -20.469 -8.758 1 95.31 75 ARG A CA 1
ATOM 534 C C . ARG A 1 75 ? 18 -18.969 -8.914 1 95.31 75 ARG A C 1
ATOM 536 O O . ARG A 1 75 ? 17.969 -18.234 -7.926 1 95.31 75 ARG A O 1
ATOM 543 N N . ALA A 1 76 ? 17.891 -18.547 -10.164 1 97.12 76 ALA A N 1
ATOM 544 C CA . ALA A 1 76 ? 17.797 -17.125 -10.453 1 97.12 76 ALA A CA 1
ATOM 545 C C . ALA A 1 76 ? 16.469 -16.547 -9.945 1 97.12 76 ALA A C 1
ATOM 547 O O . ALA A 1 76 ? 16.438 -15.461 -9.367 1 97.12 76 ALA A O 1
ATOM 548 N N . VAL A 1 77 ? 15.398 -17.312 -10.141 1 98 77 VAL A N 1
ATOM 549 C CA . VAL A 1 77 ? 14.094 -16.844 -9.688 1 98 77 VAL A CA 1
ATOM 550 C C . VAL A 1 77 ? 14.078 -16.75 -8.164 1 98 77 VAL A C 1
ATOM 552 O O . VAL A 1 77 ? 13.609 -15.758 -7.602 1 98 77 VAL A O 1
ATOM 555 N N . GLY A 1 78 ? 14.633 -17.75 -7.523 1 97.75 78 GLY A N 1
ATOM 556 C CA . GLY A 1 78 ? 14.734 -17.719 -6.07 1 97.75 78 GLY A CA 1
ATOM 557 C C . GLY A 1 78 ? 15.594 -16.578 -5.555 1 97.75 78 GLY A C 1
ATOM 558 O O . GLY A 1 78 ? 15.211 -15.891 -4.609 1 97.75 78 GLY A O 1
ATOM 559 N N . ALA A 1 79 ? 16.734 -16.391 -6.172 1 98.25 79 ALA A N 1
ATOM 560 C CA . ALA A 1 79 ? 17.656 -15.328 -5.793 1 98.25 79 ALA A CA 1
ATOM 561 C C . ALA A 1 79 ? 17.016 -13.961 -5.98 1 98.25 79 ALA A C 1
ATOM 563 O O . ALA A 1 79 ? 17.125 -13.086 -5.117 1 98.25 79 ALA A O 1
ATOM 564 N N . ALA A 1 80 ? 16.359 -13.773 -7.094 1 98.62 80 ALA A N 1
ATOM 565 C CA . ALA A 1 80 ? 15.688 -12.508 -7.379 1 98.62 80 ALA A CA 1
ATOM 566 C C . ALA A 1 80 ? 14.594 -12.227 -6.352 1 98.62 80 ALA A C 1
ATOM 568 O O . ALA A 1 80 ? 14.461 -11.094 -5.875 1 98.62 80 ALA A O 1
ATOM 569 N N . ALA A 1 81 ? 13.836 -13.266 -6.039 1 98.38 81 ALA A N 1
ATOM 570 C CA . ALA A 1 81 ? 12.773 -13.117 -5.047 1 98.38 81 ALA A CA 1
ATOM 571 C C . ALA A 1 81 ? 13.336 -12.672 -3.703 1 98.38 81 ALA A C 1
ATOM 573 O O . ALA A 1 81 ? 12.805 -11.75 -3.07 1 98.38 81 ALA A O 1
ATOM 574 N N . GLU A 1 82 ? 14.383 -13.297 -3.332 1 98.19 82 GLU A N 1
ATOM 575 C CA . GLU A 1 82 ? 15.031 -12.938 -2.07 1 98.19 82 GLU A CA 1
ATOM 576 C C . GLU A 1 82 ? 15.531 -11.5 -2.092 1 98.19 82 GLU A C 1
ATOM 578 O O . GLU A 1 82 ? 15.312 -10.75 -1.141 1 98.19 82 GLU A O 1
ATOM 583 N N . LEU A 1 83 ? 16.156 -11.109 -3.145 1 98.31 83 LEU A N 1
ATOM 584 C CA . LEU A 1 83 ? 16.703 -9.758 -3.281 1 98.31 83 LEU A CA 1
ATOM 585 C C . LEU A 1 83 ? 15.586 -8.727 -3.301 1 98.31 83 LEU A C 1
ATOM 587 O O . LEU A 1 83 ? 15.703 -7.668 -2.678 1 98.31 83 LEU A O 1
ATOM 591 N N . ILE A 1 84 ? 14.516 -9.031 -3.994 1 98.12 84 ILE A N 1
ATOM 592 C CA . ILE A 1 84 ? 13.375 -8.125 -4.047 1 98.12 84 ILE A CA 1
ATOM 593 C C . ILE A 1 84 ? 12.82 -7.914 -2.639 1 98.12 84 ILE A C 1
ATOM 595 O O . ILE A 1 84 ? 12.516 -6.785 -2.246 1 98.12 84 ILE A O 1
ATOM 599 N N . GLY A 1 85 ? 12.695 -8.977 -1.928 1 96.5 85 GLY A N 1
ATOM 600 C CA . GLY A 1 85 ? 12.219 -8.875 -0.558 1 96.5 85 GLY A CA 1
ATOM 601 C C . GLY A 1 85 ? 13.148 -8.078 0.34 1 96.5 85 GLY A C 1
ATOM 602 O O . GLY A 1 85 ? 12.695 -7.41 1.272 1 96.5 85 GLY A O 1
ATOM 603 N N . GLU A 1 86 ? 14.438 -8.102 0.046 1 95.62 86 GLU A N 1
ATOM 604 C CA . GLU A 1 86 ? 15.461 -7.508 0.911 1 95.62 86 GLU A CA 1
ATOM 605 C C . GLU A 1 86 ? 15.68 -6.039 0.57 1 95.62 86 GLU A C 1
ATOM 607 O O . GLU A 1 86 ? 15.75 -5.191 1.464 1 95.62 86 GLU A O 1
ATOM 612 N N . ILE A 1 87 ? 15.766 -5.758 -0.787 1 95.94 87 ILE A N 1
ATOM 613 C CA . ILE A 1 87 ? 16.234 -4.422 -1.132 1 95.94 87 ILE A CA 1
ATOM 614 C C . ILE A 1 87 ? 15.195 -3.715 -1.995 1 95.94 87 ILE A C 1
ATOM 616 O O . ILE A 1 87 ? 15.336 -2.531 -2.307 1 95.94 87 ILE A O 1
ATOM 620 N N . GLY A 1 88 ? 14.141 -4.453 -2.383 1 96.69 88 GLY A N 1
ATOM 621 C CA . GLY A 1 88 ? 13.062 -3.83 -3.137 1 96.69 88 GLY A CA 1
ATOM 622 C C . GLY A 1 88 ? 13.148 -4.098 -4.629 1 96.69 88 GLY A C 1
ATOM 623 O O . GLY A 1 88 ? 14.227 -4.348 -5.16 1 96.69 88 GLY A O 1
ATOM 624 N N . LEU A 1 89 ? 12.047 -3.975 -5.297 1 97.38 89 LEU A N 1
ATOM 625 C CA . LEU A 1 89 ? 11.914 -4.285 -6.715 1 97.38 89 LEU A CA 1
ATOM 626 C C . LEU A 1 89 ? 12.781 -3.35 -7.559 1 97.38 89 LEU A C 1
ATOM 628 O O . LEU A 1 89 ? 13.461 -3.793 -8.484 1 97.38 89 LEU A O 1
ATOM 632 N N . GLY A 1 90 ? 12.758 -2.121 -7.227 1 95 90 GLY A N 1
ATOM 633 C CA . GLY A 1 90 ? 13.461 -1.122 -8.016 1 95 90 GLY A CA 1
ATOM 634 C C . GLY A 1 90 ? 14.969 -1.244 -7.934 1 95 90 GLY A C 1
ATOM 635 O O . GLY A 1 90 ? 15.68 -0.878 -8.867 1 95 90 GLY A O 1
ATOM 636 N N . ALA A 1 91 ? 15.492 -1.792 -6.906 1 95.06 91 ALA A N 1
ATOM 637 C CA . ALA A 1 91 ? 16.922 -1.791 -6.625 1 95.06 91 ALA A CA 1
ATOM 638 C C . ALA A 1 91 ? 17.578 -3.07 -7.133 1 95.06 91 ALA A C 1
ATOM 640 O O . ALA A 1 91 ? 18.812 -3.152 -7.219 1 95.06 91 ALA A O 1
ATOM 641 N N . VAL A 1 92 ? 16.859 -4.039 -7.477 1 97.38 92 VAL A N 1
ATOM 642 C CA . VAL A 1 92 ? 17.406 -5.332 -7.871 1 97.38 92 VAL A CA 1
ATOM 643 C C . VAL A 1 92 ? 17.969 -5.242 -9.281 1 97.38 92 VAL A C 1
ATOM 645 O O . VAL A 1 92 ? 17.328 -4.707 -10.188 1 97.38 92 VAL A O 1
ATOM 648 N N . THR A 1 93 ? 19.203 -5.727 -9.508 1 97.31 93 THR A N 1
ATOM 649 C CA . THR A 1 93 ? 19.875 -5.715 -10.812 1 97.31 93 THR A CA 1
ATOM 650 C C . THR A 1 93 ? 20.188 -7.137 -11.273 1 97.31 93 THR A C 1
ATOM 652 O O . THR A 1 93 ? 20.188 -8.07 -10.469 1 97.31 93 THR A O 1
ATOM 655 N N . LEU A 1 94 ? 20.438 -7.207 -12.547 1 98 94 LEU A N 1
ATOM 656 C CA . LEU A 1 94 ? 20.828 -8.508 -13.078 1 98 94 LEU A CA 1
ATOM 657 C C . LEU A 1 94 ? 22.156 -8.961 -12.484 1 98 94 LEU A C 1
ATOM 659 O O . LEU A 1 94 ? 22.344 -10.148 -12.219 1 98 94 LEU A O 1
ATOM 663 N N . GLU A 1 95 ? 23.047 -8.07 -12.234 1 98.12 95 GLU A N 1
ATOM 664 C CA . GLU A 1 95 ? 24.344 -8.391 -11.648 1 98.12 95 GLU A CA 1
ATOM 665 C C . GLU A 1 95 ? 24.188 -8.977 -10.242 1 98.12 95 GLU A C 1
ATOM 667 O O . GLU A 1 95 ? 24.797 -9.992 -9.914 1 98.12 95 GLU A O 1
ATOM 672 N N . ALA A 1 96 ? 23.375 -8.359 -9.438 1 98.38 96 ALA A N 1
ATOM 673 C CA . ALA A 1 96 ? 23.156 -8.828 -8.078 1 98.38 96 ALA A CA 1
ATOM 674 C C . ALA A 1 96 ? 22.484 -10.203 -8.07 1 98.38 96 ALA A C 1
ATOM 676 O O . ALA A 1 96 ? 22.812 -11.062 -7.25 1 98.38 96 ALA A O 1
ATOM 677 N N . ILE A 1 97 ? 21.531 -10.398 -8.984 1 98.56 97 ILE A N 1
ATOM 678 C CA . ILE A 1 97 ? 20.828 -11.672 -9.086 1 98.56 97 ILE A CA 1
ATOM 679 C C . ILE A 1 97 ? 21.797 -12.766 -9.508 1 98.56 97 ILE A C 1
ATOM 681 O O . ILE A 1 97 ? 21.812 -13.852 -8.922 1 98.56 97 ILE A O 1
ATOM 685 N N . ALA A 1 98 ? 22.609 -12.43 -10.508 1 96.75 98 ALA A N 1
ATOM 686 C CA . ALA A 1 98 ? 23.594 -13.391 -10.992 1 96.75 98 ALA A CA 1
ATOM 687 C C . ALA A 1 98 ? 24.547 -13.812 -9.875 1 96.75 98 ALA A C 1
ATOM 689 O O . ALA A 1 98 ? 24.797 -15.008 -9.68 1 96.75 98 ALA A O 1
ATOM 690 N N . ASP A 1 99 ? 24.969 -12.867 -9.156 1 97.69 99 ASP A N 1
ATOM 691 C CA . ASP A 1 99 ? 25.891 -13.125 -8.047 1 97.69 99 ASP A CA 1
ATOM 692 C C . ASP A 1 99 ? 25.234 -14.023 -6.996 1 97.69 99 ASP A C 1
ATOM 694 O O . ASP A 1 99 ? 25.812 -15.039 -6.598 1 97.69 99 ASP A O 1
ATOM 698 N N . ARG A 1 100 ? 24.047 -13.758 -6.594 1 97.44 100 ARG A N 1
ATOM 699 C CA . ARG A 1 100 ? 23.328 -14.516 -5.57 1 97.44 100 ARG A CA 1
ATOM 700 C C . ARG A 1 100 ? 22.984 -15.914 -6.066 1 97.44 100 ARG A C 1
ATOM 702 O O . ARG A 1 100 ? 22.984 -16.875 -5.289 1 97.44 100 ARG A O 1
ATOM 709 N N . ALA A 1 101 ? 22.703 -16.016 -7.348 1 96.56 101 ALA A N 1
ATOM 710 C CA . ALA A 1 101 ? 22.297 -17.281 -7.957 1 96.56 101 ALA A CA 1
ATOM 711 C C . ALA A 1 101 ? 23.516 -18.078 -8.406 1 96.56 101 ALA A C 1
ATOM 713 O O . ALA A 1 101 ? 23.375 -19.188 -8.93 1 96.56 101 ALA A O 1
ATOM 714 N N . GLU A 1 102 ? 24.688 -17.469 -8.203 1 94.69 102 GLU A N 1
ATOM 715 C CA . GLU A 1 102 ? 25.922 -18.125 -8.617 1 94.69 102 GLU A CA 1
ATOM 716 C C . GLU A 1 102 ? 25.875 -18.516 -10.086 1 94.69 102 GLU A C 1
ATOM 718 O O . GLU A 1 102 ? 26.141 -19.672 -10.438 1 94.69 102 GLU A O 1
ATOM 723 N N . CYS A 1 103 ? 25.609 -17.547 -10.898 1 93.19 103 CYS A N 1
ATOM 724 C CA . CYS A 1 103 ? 25.625 -17.688 -12.352 1 93.19 103 CYS A CA 1
ATOM 725 C C . CYS A 1 103 ? 26.094 -16.406 -13.023 1 93.19 103 CYS A C 1
ATOM 727 O O . CYS A 1 103 ? 26.625 -15.516 -12.352 1 93.19 103 CYS A O 1
ATOM 729 N N . SER A 1 104 ? 26.047 -16.453 -14.375 1 93 104 SER A N 1
ATOM 730 C CA . SER A 1 104 ? 26.531 -15.273 -15.102 1 93 104 SER A CA 1
ATOM 731 C C . SER A 1 104 ? 25.375 -14.453 -15.664 1 93 104 SER A C 1
ATOM 733 O O . SER A 1 104 ? 24.281 -14.977 -15.867 1 93 104 SER A O 1
ATOM 735 N N . VAL A 1 105 ? 25.609 -13.156 -15.852 1 95.69 105 VAL A N 1
ATOM 736 C CA . VAL A 1 105 ? 24.609 -12.289 -16.438 1 95.69 105 VAL A CA 1
ATOM 737 C C . VAL A 1 105 ? 24.219 -12.805 -17.828 1 95.69 105 VAL A C 1
ATOM 739 O O . VAL A 1 105 ? 23.047 -12.875 -18.172 1 95.69 105 VAL A O 1
ATOM 742 N N . PRO A 1 106 ? 25.156 -13.312 -18.656 1 93.12 106 PRO A N 1
ATOM 743 C CA . PRO A 1 106 ? 24.781 -13.891 -19.953 1 93.12 106 PRO A CA 1
ATOM 744 C C . PRO A 1 106 ? 23.859 -15.102 -19.812 1 93.12 106 PRO A C 1
ATOM 746 O O . PRO A 1 106 ? 22.953 -15.289 -20.625 1 93.12 106 PRO A O 1
ATOM 749 N N . SER A 1 107 ? 24.078 -15.883 -18.828 1 91.5 107 SER A N 1
ATOM 750 C CA . SER A 1 107 ? 23.203 -17.031 -18.594 1 91.5 107 SER A CA 1
ATOM 751 C C . SER A 1 107 ? 21.781 -16.594 -18.281 1 91.5 107 SER A C 1
ATOM 753 O O . SER A 1 107 ? 20.812 -17.234 -18.688 1 91.5 107 SER A O 1
ATOM 755 N N . LEU A 1 108 ? 21.625 -15.461 -17.531 1 96.56 108 LEU A N 1
ATOM 756 C CA . LEU A 1 108 ? 20.312 -14.906 -17.219 1 96.56 108 LEU A CA 1
ATOM 757 C C . LEU A 1 108 ? 19.609 -14.445 -18.5 1 96.56 108 LEU A C 1
ATOM 759 O O . LEU A 1 108 ? 18.422 -14.711 -18.688 1 96.56 108 LEU A O 1
ATOM 763 N N . HIS A 1 109 ? 20.359 -13.805 -19.328 1 96.75 109 HIS A N 1
ATOM 764 C CA . HIS A 1 109 ? 19.797 -13.344 -20.594 1 96.75 109 HIS A CA 1
ATOM 765 C C . HIS A 1 109 ? 19.344 -14.523 -21.453 1 96.75 109 HIS A C 1
ATOM 767 O O . HIS A 1 109 ? 18.312 -14.453 -22.109 1 96.75 109 HIS A O 1
ATOM 773 N N . ALA A 1 110 ? 20.172 -15.555 -21.438 1 92.38 110 ALA A N 1
ATOM 774 C CA . ALA A 1 110 ? 19.844 -16.734 -22.234 1 92.38 110 ALA A CA 1
ATOM 775 C C . ALA A 1 110 ? 18.547 -17.375 -21.766 1 92.38 110 ALA A C 1
ATOM 777 O O . ALA A 1 110 ? 17.734 -17.828 -22.578 1 92.38 110 ALA A O 1
ATOM 778 N N . VAL A 1 111 ? 18.281 -17.375 -20.5 1 92.88 111 VAL A N 1
ATOM 779 C CA . VAL A 1 111 ? 17.156 -18.094 -19.906 1 92.88 111 VAL A CA 1
ATOM 780 C C . VAL A 1 111 ? 15.906 -17.219 -19.938 1 92.88 111 VAL A C 1
ATOM 782 O O . VAL A 1 111 ? 14.805 -17.688 -20.234 1 92.88 111 VAL A O 1
ATOM 785 N N . PHE A 1 112 ? 16.094 -15.836 -19.656 1 96.88 112 PHE A N 1
ATOM 786 C CA .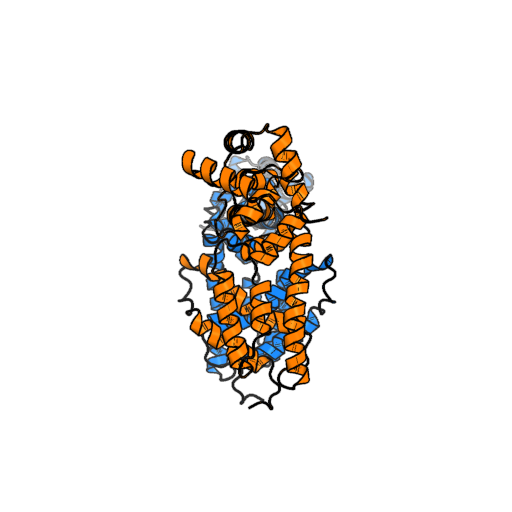 PHE A 1 112 ? 14.93 -14.992 -19.391 1 96.88 112 PHE A CA 1
ATOM 787 C C . PHE A 1 112 ? 14.781 -13.93 -20.469 1 96.88 112 PHE A C 1
ATOM 789 O O . PHE A 1 112 ? 13.742 -13.273 -20.578 1 96.88 112 PHE A O 1
ATOM 796 N N . GLY A 1 113 ? 15.797 -13.75 -21.25 1 95.56 113 GLY A N 1
ATOM 797 C CA . GLY A 1 113 ? 15.805 -12.703 -22.25 1 95.56 113 GLY A CA 1
ATOM 798 C C . GLY A 1 113 ? 16.141 -11.336 -21.688 1 95.56 113 GLY A C 1
ATOM 799 O O . GLY A 1 113 ? 17.188 -10.773 -22.016 1 95.56 113 GLY A O 1
ATOM 800 N N . THR A 1 114 ? 15.258 -10.812 -20.812 1 95.88 114 THR A N 1
ATOM 801 C CA . THR A 1 114 ? 15.438 -9.492 -20.219 1 95.88 114 THR A CA 1
ATOM 802 C C . THR A 1 114 ? 15.227 -9.539 -18.719 1 95.88 114 THR A C 1
ATOM 804 O O . THR A 1 114 ? 14.734 -10.539 -18.188 1 95.88 114 THR A O 1
ATOM 807 N N . ARG A 1 115 ? 15.617 -8.477 -18.094 1 96.75 115 ARG A N 1
ATOM 808 C CA . ARG A 1 115 ? 15.344 -8.32 -16.672 1 96.75 115 ARG A CA 1
ATOM 809 C C . ARG A 1 115 ? 13.844 -8.398 -16.391 1 96.75 115 ARG A C 1
ATOM 811 O O . ARG A 1 115 ? 13.422 -9.039 -15.422 1 96.75 115 ARG A O 1
ATOM 818 N N . ASP A 1 116 ? 13.078 -7.836 -17.312 1 95.88 116 ASP A N 1
ATOM 819 C CA . ASP A 1 116 ? 11.633 -7.836 -17.141 1 95.88 116 ASP A CA 1
ATOM 820 C C . ASP A 1 116 ? 11.07 -9.258 -17.203 1 95.88 116 ASP A C 1
ATOM 822 O O . ASP A 1 116 ? 10.164 -9.602 -16.438 1 95.88 116 ASP A O 1
ATOM 826 N N . GLY A 1 117 ? 11.602 -9.953 -18.125 1 96.62 117 GLY A N 1
ATOM 827 C CA . GLY A 1 117 ? 11.18 -11.344 -18.203 1 96.62 117 GLY A CA 1
ATOM 828 C C . GLY A 1 117 ? 11.43 -12.125 -16.922 1 96.62 117 GLY A C 1
ATOM 829 O O . GLY A 1 117 ? 10.586 -12.906 -16.5 1 96.62 117 GLY A O 1
ATOM 830 N N . LEU A 1 118 ? 12.617 -11.914 -16.375 1 97.94 118 LEU A N 1
ATOM 831 C CA . LEU A 1 118 ? 12.953 -12.555 -15.109 1 97.94 118 LEU A CA 1
ATOM 832 C C . LEU A 1 118 ? 12.016 -12.086 -14 1 97.94 118 LEU A C 1
ATOM 834 O O . LEU A 1 118 ? 11.484 -12.906 -13.242 1 97.94 118 LEU A O 1
ATOM 838 N N . LEU A 1 119 ? 11.711 -10.805 -13.898 1 97.75 119 LEU A N 1
ATOM 839 C CA . LEU A 1 119 ? 10.859 -10.242 -12.852 1 97.75 119 LEU A CA 1
ATOM 840 C C . LEU A 1 119 ? 9.43 -10.758 -12.984 1 97.75 119 LEU A C 1
ATOM 842 O O . LEU A 1 119 ? 8.766 -11.008 -11.977 1 97.75 119 LEU A O 1
ATOM 846 N N . ARG A 1 120 ? 8.969 -10.914 -14.203 1 96.56 120 ARG A N 1
ATOM 847 C CA . ARG A 1 120 ? 7.637 -11.461 -14.414 1 96.56 120 ARG A CA 1
ATOM 848 C C . ARG A 1 120 ? 7.535 -12.891 -13.891 1 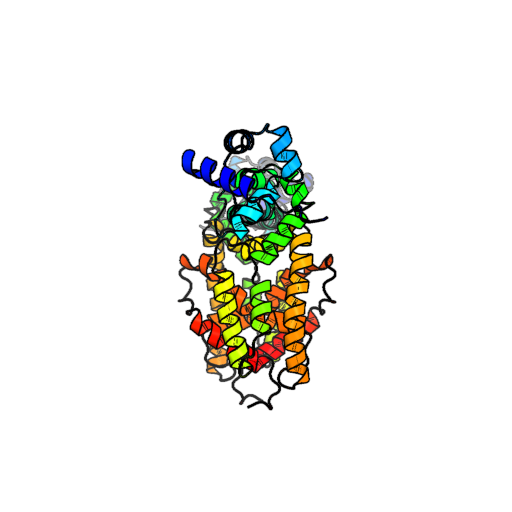96.56 120 ARG A C 1
ATOM 850 O O . ARG A 1 120 ? 6.531 -13.266 -13.281 1 96.56 120 ARG A O 1
ATOM 857 N N . GLU A 1 121 ? 8.57 -13.641 -14.07 1 95.94 121 GLU A N 1
ATOM 858 C CA . GLU A 1 121 ? 8.562 -15.016 -13.578 1 95.94 121 GLU A CA 1
ATOM 859 C C . GLU A 1 121 ? 8.617 -15.055 -12.055 1 95.94 121 GLU A C 1
ATOM 861 O O . GLU A 1 121 ? 8 -15.922 -11.43 1 95.94 121 GLU A O 1
ATOM 866 N N . VAL A 1 122 ? 9.383 -14.172 -11.477 1 96.81 122 VAL A N 1
ATOM 867 C CA . VAL A 1 122 ? 9.422 -14.062 -10.023 1 96.81 122 VAL A CA 1
ATOM 868 C C . VAL A 1 122 ? 8.016 -13.781 -9.484 1 96.81 122 VAL A C 1
ATOM 870 O O . VAL A 1 122 ? 7.57 -14.422 -8.531 1 96.81 122 VAL A O 1
ATOM 873 N N . PHE A 1 123 ? 7.312 -12.898 -10.094 1 94.5 123 PHE A N 1
ATOM 874 C CA . PHE A 1 123 ? 5.961 -12.555 -9.664 1 94.5 123 PHE A CA 1
ATOM 875 C C . PHE A 1 123 ? 5.035 -13.758 -9.781 1 94.5 123 PHE A C 1
ATOM 877 O O . PHE A 1 123 ? 4.258 -14.039 -8.859 1 94.5 123 PHE A O 1
ATOM 884 N N . GLU A 1 124 ? 5.102 -14.43 -10.859 1 92.56 124 GLU A N 1
ATOM 885 C CA . GLU A 1 124 ? 4.242 -15.586 -11.078 1 92.56 124 GLU A CA 1
ATOM 886 C C . GLU A 1 124 ? 4.453 -16.641 -10 1 92.56 124 GLU A C 1
ATOM 888 O O . GLU A 1 124 ? 3.496 -17.266 -9.547 1 92.56 124 GLU A O 1
ATOM 893 N N . GLN A 1 125 ? 5.668 -16.75 -9.633 1 93.25 125 GLN A N 1
ATOM 894 C CA . GLN A 1 125 ? 5.984 -17.844 -8.711 1 93.25 125 GLN A CA 1
ATOM 895 C C . GLN A 1 125 ? 5.738 -17.422 -7.262 1 93.25 125 GLN A C 1
ATOM 897 O O . GLN A 1 125 ? 5.383 -18.25 -6.422 1 93.25 125 GLN A O 1
ATOM 902 N N . TYR A 1 126 ? 5.887 -16.156 -7.012 1 94.94 126 TYR A N 1
ATOM 903 C CA . TYR A 1 126 ? 5.887 -15.758 -5.609 1 94.94 126 TYR A CA 1
ATOM 904 C C . TYR A 1 126 ? 4.688 -14.875 -5.293 1 94.94 126 TYR A C 1
ATOM 906 O O . TYR A 1 126 ? 4.57 -14.344 -4.188 1 94.94 126 TYR A O 1
ATOM 914 N N . SER A 1 127 ? 3.814 -14.617 -6.207 1 93.88 127 SER A N 1
ATOM 915 C CA . SER A 1 127 ? 2.498 -14.031 -5.965 1 93.88 127 SER A CA 1
ATOM 916 C C . SER A 1 127 ? 1.434 -15.117 -5.824 1 93.88 127 SER A C 1
ATOM 918 O O . SER A 1 127 ? 1.681 -16.281 -6.141 1 93.88 127 SER A O 1
ATOM 920 N N . PRO A 1 128 ? 0.244 -14.719 -5.379 1 95.56 128 PRO A N 1
ATOM 921 C CA . PRO A 1 128 ? -0.782 -15.742 -5.172 1 95.56 128 PRO A CA 1
ATOM 922 C C . PRO A 1 128 ? -1.506 -16.109 -6.465 1 95.56 128 PRO A C 1
ATOM 924 O O . PRO A 1 128 ? -2.529 -16.812 -6.422 1 95.56 128 PRO A O 1
ATOM 927 N N . VAL A 1 129 ? -1.078 -15.711 -7.602 1 94.25 129 VAL A N 1
ATOM 928 C CA . VAL A 1 129 ? -1.791 -15.898 -8.859 1 94.25 129 VAL A CA 1
ATOM 929 C C . VAL A 1 129 ? -2.02 -17.391 -9.109 1 94.25 129 VAL A C 1
ATOM 931 O O . VAL A 1 129 ? -3.145 -17.812 -9.383 1 94.25 129 VAL A O 1
ATOM 934 N N . ARG A 1 130 ? -0.992 -18.156 -8.992 1 93.44 130 ARG A N 1
ATOM 935 C CA . ARG A 1 130 ? -1.125 -19.594 -9.234 1 93.44 130 ARG A CA 1
ATOM 936 C C . ARG A 1 130 ? -1.982 -20.25 -8.156 1 93.44 130 ARG A C 1
ATOM 938 O O . ARG A 1 130 ? -2.729 -21.188 -8.445 1 93.44 130 ARG A O 1
ATOM 945 N N . ASP A 1 131 ? -1.832 -19.812 -6.949 1 95.25 131 ASP A N 1
ATOM 946 C CA . ASP A 1 131 ? -2.674 -20.297 -5.863 1 95.25 131 ASP A CA 1
ATOM 947 C C . ASP A 1 131 ? -4.148 -20.016 -6.141 1 95.25 131 ASP A C 1
ATOM 949 O O . ASP A 1 131 ? -5.004 -20.875 -5.922 1 95.25 131 ASP A O 1
ATOM 953 N N . VAL A 1 132 ? -4.426 -18.828 -6.645 1 96.94 132 VAL A N 1
ATOM 954 C CA . VAL A 1 132 ? -5.793 -18.422 -6.945 1 96.94 132 VAL A CA 1
ATOM 955 C C . VAL A 1 132 ? -6.34 -19.266 -8.102 1 96.94 132 VAL A C 1
ATOM 957 O O . VAL A 1 132 ? -7.48 -19.719 -8.055 1 96.94 132 VAL A O 1
ATOM 960 N N . GLU A 1 133 ? -5.516 -19.422 -9.055 1 95.94 133 GLU A N 1
ATOM 961 C CA . GLU A 1 133 ? -5.914 -20.234 -10.203 1 95.94 133 GLU A CA 1
ATOM 962 C C . GLU A 1 133 ? -6.289 -21.641 -9.781 1 95.94 133 GLU A C 1
ATOM 964 O O . GLU A 1 133 ? -7.352 -22.156 -10.141 1 95.94 133 GLU A O 1
ATOM 969 N N . ALA A 1 134 ? -5.414 -22.25 -9.016 1 95.69 134 ALA A N 1
ATOM 970 C CA . ALA A 1 134 ? -5.664 -23.609 -8.539 1 95.69 134 ALA A CA 1
ATOM 971 C C . ALA A 1 134 ? -6.906 -23.656 -7.652 1 95.69 134 ALA A C 1
ATOM 973 O O . ALA A 1 134 ? -7.715 -24.594 -7.758 1 95.69 134 ALA A O 1
ATOM 974 N N . PHE A 1 135 ? -7.035 -22.672 -6.793 1 96.75 135 PHE A N 1
ATOM 975 C CA . PHE A 1 135 ? -8.156 -22.594 -5.863 1 96.75 135 PHE A CA 1
ATOM 976 C C . PHE A 1 135 ? -9.484 -22.531 -6.613 1 96.75 135 PHE A C 1
ATOM 978 O O . PHE A 1 135 ? -10.43 -23.234 -6.258 1 96.75 135 PHE A O 1
ATOM 985 N N . LEU A 1 136 ? -9.547 -21.734 -7.656 1 95.38 136 LEU A N 1
ATOM 986 C CA . LEU A 1 136 ? -10.805 -21.453 -8.336 1 95.38 136 LEU A CA 1
ATOM 987 C C . LEU A 1 136 ? -11.188 -22.609 -9.258 1 95.38 136 LEU A C 1
ATOM 989 O O . LEU A 1 136 ? -12.328 -22.672 -9.719 1 95.38 136 LEU A O 1
ATOM 993 N N . LEU A 1 137 ? -10.273 -23.531 -9.516 1 92.75 137 LEU A N 1
ATOM 994 C CA . LEU A 1 137 ? -10.562 -24.719 -10.312 1 92.75 137 LEU A CA 1
ATOM 995 C C . LEU A 1 137 ? -11.266 -25.781 -9.477 1 92.75 137 LEU A C 1
ATOM 997 O O . LEU A 1 137 ? -11.867 -26.719 -10.016 1 92.75 137 LEU A O 1
ATOM 1001 N N . GLU A 1 138 ? -11.203 -25.594 -8.211 1 91.81 138 GLU A N 1
ATOM 1002 C CA . GLU A 1 138 ? -11.836 -26.547 -7.309 1 91.81 138 GLU A CA 1
ATOM 1003 C C . GLU A 1 138 ? -13.297 -26.188 -7.043 1 91.81 138 GLU A C 1
ATOM 1005 O O . GLU A 1 138 ? -13.695 -25.031 -7.254 1 91.81 138 GLU A O 1
ATOM 1010 N N . ASP A 1 139 ? -14.023 -27.172 -6.719 1 84.75 139 ASP A N 1
ATOM 1011 C CA . ASP A 1 139 ? -15.406 -26.938 -6.312 1 84.75 139 ASP A CA 1
ATOM 1012 C C . ASP A 1 139 ? -15.484 -26.531 -4.84 1 84.75 139 ASP A C 1
ATOM 1014 O O . ASP A 1 139 ? -14.859 -27.172 -3.984 1 84.75 139 ASP A O 1
ATOM 1018 N N . HIS A 1 140 ? -16.141 -25.484 -4.734 1 82.12 140 HIS A N 1
ATOM 1019 C CA . HIS A 1 140 ? -16.328 -25 -3.369 1 82.12 140 HIS A CA 1
ATOM 1020 C C . HIS A 1 140 ? -17.797 -24.938 -2.998 1 82.12 140 HIS A C 1
ATOM 1022 O O . HIS A 1 140 ? -18.672 -25.141 -3.846 1 82.12 140 HIS A O 1
ATOM 1028 N N . GLY A 1 141 ? -18.188 -24.984 -1.777 1 85.19 141 GLY A N 1
ATOM 1029 C CA . GLY A 1 141 ? -19.531 -24.922 -1.244 1 85.19 141 GLY A CA 1
ATOM 1030 C C . GLY A 1 141 ? -20.25 -23.641 -1.624 1 85.19 141 GLY A C 1
ATOM 1031 O O . GLY A 1 141 ? -20.188 -23.188 -2.773 1 85.19 141 GLY A O 1
ATOM 1032 N N . ASP A 1 142 ? -20.984 -23.094 -0.759 1 92.88 142 ASP A N 1
ATOM 1033 C CA . ASP A 1 142 ? -21.719 -21.859 -1.044 1 92.88 142 ASP A CA 1
ATOM 1034 C C . ASP A 1 142 ? -20.781 -20.672 -1.092 1 92.88 142 ASP A C 1
ATOM 1036 O O . ASP A 1 142 ? -19.578 -20.797 -0.833 1 92.88 142 ASP A O 1
ATOM 1040 N N . LEU A 1 143 ? -21.234 -19.578 -1.501 1 95.62 143 LEU A N 1
ATOM 1041 C CA . LEU A 1 143 ? -20.422 -18.391 -1.763 1 95.62 143 LEU A CA 1
ATOM 1042 C C . LEU A 1 143 ? -19.641 -17.984 -0.521 1 95.62 143 LEU A C 1
ATOM 1044 O O . LEU A 1 143 ? -18.469 -17.641 -0.613 1 95.62 143 LEU A O 1
ATOM 1048 N N . ARG A 1 144 ? -20.297 -18.047 0.646 1 95.81 144 ARG A N 1
ATOM 1049 C CA . ARG A 1 144 ? -19.625 -17.641 1.876 1 95.81 144 ARG A CA 1
ATOM 1050 C C . ARG A 1 144 ? -18.453 -18.562 2.189 1 95.81 144 ARG A C 1
ATOM 1052 O O . ARG A 1 144 ? -17.359 -18.094 2.518 1 95.81 144 ARG A O 1
ATOM 1059 N N . ASP A 1 145 ? -18.641 -19.797 2.113 1 95.75 145 ASP A N 1
ATOM 1060 C CA . ASP A 1 145 ? -17.578 -20.766 2.371 1 95.75 145 ASP A CA 1
ATOM 1061 C C . ASP A 1 145 ? -16.438 -20.609 1.363 1 95.75 145 ASP A C 1
ATOM 1063 O O . ASP A 1 145 ? -15.266 -20.719 1.721 1 95.75 145 ASP A O 1
ATOM 1067 N N . THR A 1 146 ? -16.828 -20.375 0.163 1 97.31 146 THR A N 1
ATOM 1068 C CA . THR A 1 146 ? -15.844 -20.172 -0.889 1 97.31 146 THR A CA 1
ATOM 1069 C C . THR A 1 146 ? -14.984 -18.938 -0.592 1 97.31 146 THR A C 1
ATOM 1071 O O . THR A 1 146 ? -13.758 -19 -0.657 1 97.31 146 THR A O 1
ATOM 1074 N N . VAL A 1 147 ? -15.594 -17.812 -0.238 1 98.19 147 VAL A N 1
ATOM 1075 C CA . VAL A 1 147 ? -14.883 -16.578 0.039 1 98.19 147 VAL A CA 1
ATOM 1076 C C . VAL A 1 147 ? -14.008 -16.75 1.276 1 98.19 147 VAL A C 1
ATOM 1078 O O . VAL A 1 147 ? -12.852 -16.312 1.291 1 98.19 147 VAL A O 1
ATOM 1081 N N . ARG A 1 148 ? -14.523 -17.406 2.27 1 98.12 148 ARG A N 1
ATOM 1082 C CA . ARG A 1 148 ? -13.742 -17.625 3.482 1 98.12 148 ARG A CA 1
ATOM 1083 C C . ARG A 1 148 ? -12.516 -18.484 3.189 1 98.12 148 ARG A C 1
ATOM 1085 O O . ARG A 1 148 ? -11.414 -18.172 3.658 1 98.12 148 ARG A O 1
ATOM 1092 N N . ALA A 1 149 ? -12.688 -19.531 2.449 1 97.75 149 ALA A N 1
ATOM 1093 C CA . ALA A 1 149 ? -11.57 -20.391 2.062 1 97.75 149 ALA A CA 1
ATOM 1094 C C . ALA A 1 149 ? -10.562 -19.641 1.203 1 97.75 149 ALA A C 1
ATOM 1096 O O . ALA A 1 149 ? -9.359 -19.859 1.318 1 97.75 149 ALA A O 1
ATOM 1097 N N . PHE A 1 150 ? -11.117 -18.844 0.334 1 98.44 150 PHE A N 1
ATOM 1098 C CA . PHE A 1 150 ? -10.273 -18 -0.497 1 98.44 150 PHE A CA 1
ATOM 1099 C C . PHE A 1 150 ? -9.359 -17.141 0.365 1 98.44 150 PHE A C 1
ATOM 1101 O O . PHE A 1 150 ? -8.156 -17.062 0.115 1 98.44 150 PHE A O 1
ATOM 1108 N N . TYR A 1 151 ? -9.883 -16.5 1.392 1 98.62 151 TYR A N 1
ATOM 1109 C CA . TYR A 1 151 ? -9.094 -15.664 2.285 1 98.62 151 TYR A CA 1
ATOM 1110 C C . TYR A 1 151 ? -8.055 -16.484 3.033 1 98.62 151 TYR A C 1
ATOM 1112 O O . TYR A 1 151 ? -6.934 -16.031 3.26 1 98.62 151 TYR A O 1
ATOM 1120 N N . GLY A 1 152 ? -8.43 -17.641 3.488 1 97.81 152 GLY A N 1
ATOM 1121 C CA . GLY A 1 152 ? -7.457 -18.531 4.098 1 97.81 152 GLY A CA 1
ATOM 1122 C C . GLY A 1 152 ? -6.285 -18.844 3.186 1 97.81 152 GLY A C 1
ATOM 1123 O O . GLY A 1 152 ? -5.129 -18.797 3.615 1 97.81 152 GLY A O 1
ATOM 1124 N N . MET A 1 153 ? -6.605 -19.188 1.979 1 96.94 153 MET A N 1
ATOM 1125 C CA . MET A 1 153 ? -5.574 -19.453 0.978 1 96.94 153 MET A CA 1
ATOM 1126 C C . MET A 1 153 ? -4.695 -18.234 0.755 1 96.94 153 MET A C 1
ATOM 1128 O O . MET A 1 153 ? -3.469 -18.344 0.703 1 96.94 153 MET A O 1
ATOM 1132 N N . LEU A 1 154 ? -5.285 -17.031 0.619 1 97.69 154 LEU A N 1
ATOM 1133 C CA . LEU A 1 154 ? -4.539 -15.797 0.427 1 97.69 154 LEU A CA 1
ATOM 1134 C C . LEU A 1 154 ? -3.586 -15.547 1.591 1 97.69 154 LEU A C 1
ATOM 1136 O O . LEU A 1 154 ? -2.441 -15.141 1.384 1 97.69 154 LEU A O 1
ATOM 1140 N N . THR A 1 155 ? -4.09 -15.766 2.805 1 97.12 155 THR A N 1
ATOM 1141 C CA . THR A 1 155 ? -3.273 -15.594 4 1 97.12 155 THR A CA 1
ATOM 1142 C C . THR A 1 155 ? -2.033 -16.484 3.941 1 97.12 155 THR A C 1
ATOM 1144 O O . THR A 1 155 ? -0.918 -16.016 4.188 1 97.12 155 THR A O 1
ATOM 1147 N N . ARG A 1 156 ? -2.201 -17.703 3.564 1 95.25 156 ARG A N 1
ATOM 1148 C CA . ARG A 1 156 ? -1.088 -18.641 3.475 1 95.25 156 ARG A CA 1
ATOM 1149 C C . ARG A 1 156 ? -0.117 -18.234 2.371 1 95.25 156 ARG A C 1
ATOM 1151 O O . ARG A 1 156 ? 1.1 -18.281 2.561 1 95.25 156 ARG A O 1
ATOM 1158 N N . ALA A 1 157 ? -0.677 -17.828 1.272 1 94.94 157 ALA A N 1
ATOM 1159 C CA . ALA A 1 157 ? 0.146 -17.453 0.122 1 94.94 157 ALA A CA 1
ATOM 1160 C C . ALA A 1 157 ? 0.994 -16.219 0.423 1 94.94 157 ALA A C 1
ATOM 1162 O O . ALA A 1 157 ? 2.15 -16.141 0.003 1 94.94 157 ALA A O 1
ATOM 1163 N N . LEU A 1 158 ? 0.458 -15.266 1.151 1 94.62 158 LEU A N 1
ATOM 1164 C CA . LEU A 1 158 ? 1.135 -13.992 1.382 1 94.62 158 LEU A CA 1
ATOM 1165 C C . LEU A 1 158 ? 2.02 -14.062 2.621 1 94.62 158 LEU A C 1
ATOM 1167 O O . LEU A 1 158 ? 2.852 -13.18 2.848 1 94.62 158 LEU A O 1
ATOM 1171 N N . ASP A 1 159 ? 1.856 -15.047 3.426 1 90.31 159 ASP A N 1
ATOM 1172 C CA . ASP A 1 159 ? 2.639 -15.219 4.645 1 90.31 159 ASP A CA 1
ATOM 1173 C C . ASP A 1 159 ? 3.98 -15.883 4.352 1 90.31 159 ASP A C 1
ATOM 1175 O O . ASP A 1 159 ? 4.887 -15.859 5.184 1 90.31 159 ASP A O 1
ATOM 1179 N N . ARG A 1 160 ? 4.145 -16.359 3.203 1 85.81 160 ARG A N 1
ATOM 1180 C CA . ARG A 1 160 ? 5.355 -17.094 2.838 1 85.81 160 ARG A CA 1
ATOM 1181 C C . ARG A 1 160 ? 6.457 -16.141 2.395 1 85.81 160 ARG A C 1
ATOM 1183 O O . ARG A 1 160 ? 6.215 -15.234 1.587 1 85.81 160 ARG A O 1
ATOM 1190 N N . PRO A 1 161 ? 7.629 -16.328 3.041 1 89.5 161 PRO A N 1
ATOM 1191 C CA . PRO A 1 161 ? 8.773 -15.578 2.514 1 89.5 161 PRO A CA 1
ATOM 1192 C C . PRO A 1 161 ? 9.242 -16.094 1.156 1 89.5 161 PRO A C 1
ATOM 1194 O O . PRO A 1 161 ? 8.984 -17.25 0.808 1 89.5 161 PRO A O 1
ATOM 1197 N N . PRO A 1 162 ? 9.945 -15.32 0.394 1 94.56 162 PRO A N 1
ATOM 1198 C CA . PRO A 1 162 ? 10.227 -13.898 0.628 1 94.56 162 PRO A CA 1
ATOM 1199 C C . PRO A 1 162 ? 9.023 -13.008 0.346 1 94.56 162 PRO A C 1
ATOM 1201 O O . PRO A 1 162 ? 8.078 -13.43 -0.322 1 94.56 162 PRO A O 1
ATOM 1204 N N . ARG A 1 163 ? 9.039 -11.781 0.78 1 92.69 163 ARG A N 1
ATOM 1205 C CA . ARG A 1 163 ? 7.922 -10.844 0.708 1 92.69 163 ARG A CA 1
ATOM 1206 C C . ARG A 1 163 ? 7.941 -10.07 -0.605 1 92.69 163 ARG A C 1
ATOM 1208 O O . ARG A 1 163 ? 8.086 -8.844 -0.608 1 92.69 163 ARG A O 1
ATOM 1215 N N . VAL A 1 164 ? 7.613 -10.789 -1.602 1 96.19 164 VAL A N 1
ATOM 1216 C CA . VAL A 1 164 ? 7.711 -10.219 -2.941 1 96.19 164 VAL A CA 1
ATOM 1217 C C . VAL A 1 164 ? 6.523 -9.297 -3.203 1 96.19 164 VAL A C 1
ATOM 1219 O O . VAL A 1 164 ? 6.691 -8.18 -3.691 1 96.19 164 VAL A O 1
ATOM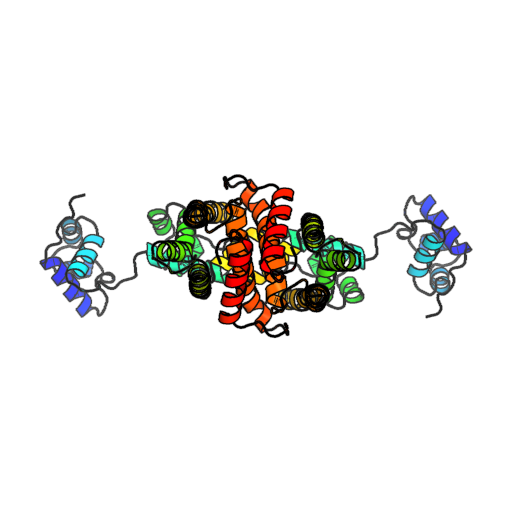 1222 N N . VAL A 1 165 ? 5.336 -9.703 -2.785 1 96.56 165 VAL A N 1
ATOM 1223 C CA . VAL A 1 165 ? 4.117 -8.969 -3.115 1 96.56 165 VAL A CA 1
ATOM 1224 C C . VAL A 1 165 ? 4.125 -7.609 -2.412 1 96.56 165 VAL A C 1
ATOM 1226 O O . VAL A 1 165 ? 3.959 -6.57 -3.053 1 96.56 165 VAL A O 1
ATOM 1229 N N . PRO A 1 166 ? 4.449 -7.605 -1.097 1 96.75 166 PRO A N 1
ATOM 1230 C CA . PRO A 1 166 ? 4.543 -6.285 -0.47 1 96.75 166 PRO A CA 1
ATOM 1231 C C . PRO A 1 166 ? 5.602 -5.395 -1.124 1 96.75 166 PRO A C 1
ATOM 1233 O O . PRO A 1 166 ? 5.41 -4.18 -1.228 1 96.75 166 PRO A O 1
ATOM 1236 N N . ALA A 1 167 ? 6.672 -5.977 -1.579 1 97 167 ALA A N 1
ATOM 1237 C CA . ALA A 1 167 ? 7.727 -5.207 -2.229 1 97 167 ALA A CA 1
ATOM 1238 C C . ALA A 1 167 ? 7.238 -4.605 -3.543 1 97 167 ALA A C 1
ATOM 1240 O O . ALA A 1 167 ? 7.594 -3.475 -3.887 1 97 167 ALA A O 1
ATOM 1241 N N . ILE A 1 168 ? 6.48 -5.344 -4.25 1 96.5 168 ILE A N 1
ATOM 1242 C CA . ILE A 1 168 ? 5.938 -4.859 -5.516 1 96.5 168 ILE A CA 1
ATOM 1243 C C . ILE A 1 168 ? 4.957 -3.721 -5.254 1 96.5 168 ILE A C 1
ATOM 1245 O O . ILE A 1 168 ? 5.012 -2.682 -5.918 1 96.5 168 ILE A O 1
ATOM 1249 N N . PHE A 1 169 ? 4.074 -3.881 -4.262 1 96.94 169 PHE A N 1
ATOM 1250 C CA . PHE A 1 169 ? 3.143 -2.818 -3.902 1 96.94 169 PHE A CA 1
ATOM 1251 C C . PHE A 1 169 ? 3.891 -1.576 -3.436 1 96.94 169 PHE A C 1
ATOM 1253 O O . PHE A 1 169 ? 3.504 -0.452 -3.764 1 96.94 169 PHE A O 1
ATOM 1260 N N . SER A 1 170 ? 4.949 -1.832 -2.668 1 97.5 170 SER A N 1
ATOM 1261 C CA . SER A 1 170 ? 5.781 -0.721 -2.215 1 97.5 170 SER A CA 1
ATOM 1262 C C . SER A 1 170 ? 6.32 0.082 -3.395 1 97.5 170 SER A C 1
ATOM 1264 O O . SER A 1 170 ? 6.191 1.308 -3.428 1 97.5 170 SER A O 1
ATOM 1266 N N . GLU A 1 171 ? 6.84 -0.575 -4.359 1 97.06 171 GLU A N 1
ATOM 1267 C CA . GLU A 1 171 ? 7.406 0.083 -5.531 1 97.06 171 GLU A CA 1
ATOM 1268 C C . GLU A 1 171 ? 6.324 0.784 -6.348 1 97.06 171 GLU A C 1
ATOM 1270 O O . GLU A 1 171 ? 6.531 1.896 -6.836 1 97.06 171 GLU A O 1
ATOM 1275 N N . ALA A 1 172 ? 5.188 0.155 -6.461 1 96.06 172 ALA A N 1
ATOM 1276 C CA . ALA A 1 172 ? 4.082 0.718 -7.234 1 96.06 172 ALA A CA 1
ATOM 1277 C C . ALA A 1 172 ? 3.576 2.014 -6.602 1 96.06 172 ALA A C 1
ATOM 1279 O O . ALA A 1 172 ? 3.193 2.947 -7.309 1 96.06 172 ALA A O 1
ATOM 1280 N N . LEU A 1 173 ? 3.574 2.059 -5.289 1 96.5 173 LEU A N 1
ATOM 1281 C CA . LEU A 1 173 ? 3.135 3.256 -4.582 1 96.5 173 LEU A CA 1
ATOM 1282 C C . LEU A 1 173 ? 4.172 4.367 -4.695 1 96.5 173 LEU A C 1
ATOM 1284 O O . LEU A 1 173 ? 3.816 5.539 -4.836 1 96.5 173 LEU A O 1
ATOM 1288 N N . ALA A 1 174 ? 5.441 4.023 -4.711 1 96 174 ALA A N 1
ATOM 1289 C CA . ALA A 1 174 ? 6.531 4.992 -4.723 1 96 174 ALA A CA 1
ATOM 1290 C C . ALA A 1 174 ? 6.789 5.512 -6.137 1 96 174 ALA A C 1
ATOM 1292 O O . ALA A 1 174 ? 7.02 6.707 -6.336 1 96 174 ALA A O 1
ATOM 1293 N N . ARG A 1 175 ? 6.762 4.578 -7.098 1 95.19 175 ARG A N 1
ATOM 1294 C CA . ARG A 1 175 ? 7.141 4.871 -8.477 1 95.19 175 ARG A CA 1
ATOM 1295 C C . ARG A 1 175 ? 6.215 4.156 -9.461 1 95.19 175 ARG A C 1
ATOM 1297 O O . ARG A 1 175 ? 6.645 3.248 -10.172 1 95.19 175 ARG A O 1
ATOM 1304 N N . PRO A 1 176 ? 5.02 4.656 -9.602 1 93.25 176 PRO A N 1
ATOM 1305 C CA . PRO A 1 176 ? 3.998 3.953 -10.383 1 93.25 176 PRO A CA 1
ATOM 1306 C C . PRO A 1 176 ? 4.379 3.811 -11.852 1 93.25 176 PRO A C 1
ATOM 1308 O O . PRO A 1 176 ? 3.885 2.908 -12.539 1 93.25 176 PRO A O 1
ATOM 1311 N N . GLN A 1 177 ? 5.316 4.621 -12.305 1 92.38 177 GLN A N 1
ATOM 1312 C CA . GLN A 1 177 ? 5.637 4.59 -13.727 1 92.38 177 GLN A CA 1
ATOM 1313 C C . GLN A 1 177 ? 6.977 3.906 -13.977 1 92.38 177 GLN A C 1
ATOM 1315 O O . GLN A 1 177 ? 7.461 3.871 -15.109 1 92.38 177 GLN A O 1
ATOM 1320 N N . SER A 1 178 ? 7.566 3.367 -12.906 1 93.25 178 SER A N 1
ATOM 1321 C CA . SER A 1 178 ? 8.859 2.717 -13.109 1 93.25 178 SER A CA 1
ATOM 1322 C C . SER A 1 178 ? 8.734 1.522 -14.047 1 93.25 178 SER A C 1
ATOM 1324 O O . SER A 1 178 ? 7.727 0.812 -14.031 1 93.25 178 SER A O 1
ATOM 1326 N N . PRO A 1 179 ? 9.727 1.256 -14.82 1 92.62 179 PRO A N 1
ATOM 1327 C CA . PRO A 1 179 ? 9.68 0.136 -15.758 1 92.62 179 PRO A CA 1
ATOM 1328 C C . PRO A 1 179 ? 9.438 -1.205 -15.07 1 92.62 179 PRO A C 1
ATOM 1330 O O . PRO A 1 179 ? 8.695 -2.045 -15.594 1 92.62 179 PRO A O 1
ATOM 1333 N N . ALA A 1 180 ? 10.039 -1.379 -13.93 1 94.19 180 ALA A N 1
ATOM 1334 C CA . ALA A 1 180 ? 9.867 -2.639 -13.203 1 94.19 180 ALA A CA 1
ATOM 1335 C C . ALA A 1 180 ? 8.406 -2.861 -12.82 1 94.19 180 ALA A C 1
ATOM 1337 O O . ALA A 1 180 ? 7.871 -3.953 -13.016 1 94.19 180 ALA A O 1
ATOM 1338 N N . VAL A 1 181 ? 7.789 -1.823 -12.375 1 94.94 181 VAL A N 1
ATOM 1339 C CA . VAL A 1 181 ? 6.387 -1.899 -11.977 1 94.94 181 VAL A CA 1
ATOM 1340 C C . VAL A 1 181 ? 5.512 -2.117 -13.211 1 94.94 181 VAL A C 1
ATOM 1342 O O . VAL A 1 181 ? 4.598 -2.943 -13.195 1 94.94 181 VAL A O 1
ATOM 1345 N N . GLN A 1 182 ? 5.844 -1.445 -14.25 1 93.12 182 GLN A N 1
ATOM 1346 C CA . GLN A 1 182 ? 5.066 -1.581 -15.477 1 93.12 182 GLN A CA 1
ATOM 1347 C C . GLN A 1 182 ? 5.156 -3 -16.031 1 93.12 182 GLN A C 1
ATOM 1349 O O . GLN A 1 182 ? 4.164 -3.553 -16.516 1 93.12 182 GLN A O 1
ATOM 1354 N N . ALA A 1 183 ? 6.254 -3.568 -15.875 1 92.81 183 ALA A N 1
ATOM 1355 C CA . ALA A 1 183 ? 6.461 -4.926 -16.375 1 92.81 183 ALA A CA 1
ATOM 1356 C C . ALA A 1 183 ? 5.73 -5.945 -15.508 1 92.81 183 ALA A C 1
ATOM 1358 O O . ALA A 1 183 ? 5.016 -6.809 -16.031 1 92.81 183 ALA A O 1
ATOM 1359 N N . VAL A 1 184 ? 5.859 -5.832 -14.234 1 94.56 184 VAL A N 1
ATOM 1360 C CA . VAL A 1 184 ? 5.355 -6.844 -13.312 1 94.56 184 VAL A CA 1
ATOM 1361 C C . VAL A 1 184 ? 3.852 -6.66 -13.117 1 94.56 184 VAL A C 1
ATOM 1363 O O . VAL A 1 184 ? 3.078 -7.605 -13.297 1 94.56 184 VAL A O 1
ATOM 1366 N N . VAL A 1 185 ? 3.451 -5.473 -12.836 1 92.81 185 VAL A N 1
ATOM 1367 C CA . VAL A 1 185 ? 2.043 -5.184 -12.594 1 92.81 185 VAL A CA 1
ATOM 1368 C C . VAL A 1 185 ? 1.266 -5.246 -13.906 1 92.81 185 VAL A C 1
ATOM 1370 O O . VAL A 1 185 ? 0.132 -5.73 -13.938 1 92.81 185 VAL A O 1
ATOM 1373 N N . GLY A 1 186 ? 1.872 -4.75 -14.938 1 90.31 186 GLY A N 1
ATOM 1374 C CA . GLY A 1 186 ? 1.238 -4.785 -16.25 1 90.31 186 GLY A CA 1
ATOM 1375 C C . GLY A 1 186 ? 0.937 -6.195 -16.719 1 90.31 186 GLY A C 1
ATOM 1376 O O . GLY A 1 186 ? 0.019 -6.402 -17.516 1 90.31 186 GLY A O 1
ATOM 1377 N N . HIS A 1 187 ? 1.61 -7.102 -16.25 1 89.12 187 HIS A N 1
ATOM 1378 C CA . HIS A 1 187 ? 1.397 -8.5 -16.594 1 89.12 187 HIS A CA 1
ATOM 1379 C C . HIS A 1 187 ? 0.572 -9.219 -15.531 1 89.12 187 HIS A C 1
ATOM 1381 O O . HIS A 1 187 ? -0.394 -9.914 -15.852 1 89.12 187 HIS A O 1
ATOM 1387 N N . GLY A 1 188 ? 0.932 -9.023 -14.344 1 91.12 188 GLY A N 1
ATOM 1388 C CA . GLY A 1 188 ? 0.362 -9.773 -13.234 1 91.12 188 GLY A CA 1
ATOM 1389 C C . GLY A 1 188 ? -1.053 -9.352 -12.891 1 91.12 188 GLY A C 1
ATOM 1390 O O . GLY A 1 188 ? -1.902 -10.195 -12.586 1 91.12 188 GLY A O 1
ATOM 1391 N N . ALA A 1 189 ? -1.31 -8.086 -12.914 1 90.81 189 ALA A N 1
ATOM 1392 C CA . ALA A 1 189 ? -2.6 -7.562 -12.477 1 90.81 189 ALA A CA 1
ATOM 1393 C C . ALA A 1 189 ? -3.721 -8.008 -13.406 1 90.81 189 ALA A C 1
ATOM 1395 O O . ALA A 1 189 ? -4.762 -8.492 -12.953 1 90.81 189 ALA A O 1
ATOM 1396 N N . PRO A 1 190 ? -3.553 -7.906 -14.719 1 89.88 190 PRO A N 1
ATOM 1397 C CA . PRO A 1 190 ? -4.598 -8.422 -15.609 1 89.88 190 PRO A CA 1
ATOM 1398 C C . PRO A 1 190 ? -4.832 -9.914 -15.445 1 89.88 190 PRO A C 1
ATOM 1400 O O . PRO A 1 190 ? -5.965 -10.391 -15.586 1 89.88 190 PRO A O 1
ATOM 1403 N N . ARG A 1 191 ? -3.779 -10.617 -15.203 1 91.31 191 ARG A N 1
ATOM 1404 C CA . ARG A 1 191 ? -3.906 -12.055 -14.984 1 91.31 191 ARG A CA 1
ATOM 1405 C C . ARG A 1 191 ? -4.734 -12.344 -13.734 1 91.31 191 ARG A C 1
ATOM 1407 O O . ARG A 1 191 ? -5.664 -13.156 -13.781 1 91.31 191 ARG A O 1
ATOM 1414 N N . MET A 1 192 ? -4.426 -11.727 -12.703 1 93.56 192 MET A N 1
ATOM 1415 C CA . MET A 1 192 ? -5.176 -11.875 -11.461 1 93.56 192 MET A CA 1
ATOM 1416 C C . MET A 1 192 ? -6.633 -11.469 -11.648 1 93.56 192 MET A C 1
ATOM 1418 O O . MET A 1 192 ? -7.543 -12.203 -11.273 1 93.56 192 MET A O 1
ATOM 1422 N N . LEU A 1 193 ? -6.844 -10.336 -12.258 1 93.12 193 LEU A N 1
ATOM 1423 C CA . LEU A 1 193 ? -8.195 -9.836 -12.492 1 93.12 193 LEU A CA 1
ATOM 1424 C C . LEU A 1 193 ? -8.977 -10.789 -13.398 1 93.12 193 LEU A C 1
ATOM 1426 O O . LEU A 1 193 ? -10.18 -10.992 -13.203 1 93.12 193 LEU A O 1
ATOM 1430 N N . GLY A 1 194 ? -8.297 -11.297 -14.367 1 93.81 194 GLY A N 1
ATOM 1431 C CA . GLY A 1 194 ? -8.945 -12.25 -15.25 1 93.81 194 GLY A CA 1
ATOM 1432 C C . GLY A 1 194 ? -9.477 -13.469 -14.523 1 93.81 194 GLY A C 1
ATOM 1433 O O . GLY A 1 194 ? -10.586 -13.922 -14.797 1 93.81 194 GLY A O 1
ATOM 1434 N N . LEU A 1 195 ? -8.688 -13.977 -13.617 1 95.56 195 LEU A N 1
ATOM 1435 C CA . LEU A 1 195 ? -9.109 -15.133 -12.828 1 95.56 195 LEU A CA 1
ATOM 1436 C C . LEU A 1 195 ? -10.32 -14.789 -11.969 1 95.56 195 LEU A C 1
ATOM 1438 O O . LEU A 1 195 ? -11.305 -15.539 -11.945 1 95.56 195 LEU A O 1
ATOM 1442 N N . LEU A 1 196 ? -10.289 -13.688 -11.328 1 96.62 196 LEU A N 1
ATOM 1443 C CA . LEU A 1 196 ? -11.391 -13.273 -10.469 1 96.62 196 LEU A CA 1
ATOM 1444 C C . LEU A 1 196 ? -12.633 -12.953 -11.297 1 96.62 196 LEU A C 1
ATOM 1446 O O . LEU A 1 196 ? -13.758 -13.25 -10.875 1 96.62 196 LEU A O 1
ATOM 1450 N N . ALA A 1 197 ? -12.367 -12.344 -12.422 1 95.44 197 ALA A N 1
ATOM 1451 C CA . ALA A 1 197 ? -13.469 -12 -13.32 1 95.44 197 ALA A CA 1
ATOM 1452 C C . ALA A 1 197 ? -14.219 -13.258 -13.766 1 95.44 197 ALA A C 1
ATOM 1454 O O . ALA A 1 197 ? -15.453 -13.281 -13.781 1 95.44 197 ALA A O 1
ATOM 1455 N N . GLU A 1 198 ? -13.484 -14.203 -14.18 1 96.38 198 GLU A N 1
ATOM 1456 C CA . GLU A 1 198 ? -14.102 -15.453 -14.609 1 96.38 198 GLU A CA 1
ATOM 1457 C C . GLU A 1 198 ? -14.969 -16.047 -13.5 1 96.38 198 GLU A C 1
ATOM 1459 O O . GLU A 1 198 ? -16.109 -16.438 -13.742 1 96.38 198 GLU A O 1
ATOM 1464 N N . TRP A 1 199 ? -14.469 -16.078 -12.359 1 97.12 199 TRP A N 1
ATOM 1465 C CA . TRP A 1 199 ? -15.195 -16.609 -11.211 1 97.12 199 TRP A CA 1
ATOM 1466 C C . TRP A 1 199 ? -16.406 -15.75 -10.898 1 97.12 199 TRP A C 1
ATOM 1468 O O . TRP A 1 199 ? -17.531 -16.25 -10.836 1 97.12 199 TRP A O 1
ATOM 1478 N N . LEU A 1 200 ? -16.25 -14.461 -10.758 1 96.5 200 LEU A N 1
ATOM 1479 C CA . LEU A 1 200 ? -17.297 -13.562 -10.289 1 96.5 200 LEU A CA 1
ATOM 1480 C C . LEU A 1 200 ? -18.391 -13.406 -11.344 1 96.5 200 LEU A C 1
ATOM 1482 O O . LEU A 1 200 ? -19.578 -13.273 -11.016 1 96.5 200 LEU A O 1
ATOM 1486 N N . THR A 1 201 ? -18 -13.398 -12.57 1 95.5 201 THR A N 1
ATOM 1487 C CA . THR A 1 201 ? -18.984 -13.328 -13.641 1 95.5 201 THR A CA 1
ATOM 1488 C C . THR A 1 201 ? -19.844 -14.594 -13.656 1 95.5 201 THR A C 1
ATOM 1490 O O . THR A 1 201 ? -21.047 -14.531 -13.977 1 95.5 201 THR A O 1
ATOM 1493 N N . GLY A 1 202 ? -19.234 -15.719 -13.398 1 94.94 202 GLY A N 1
ATOM 1494 C CA . GLY A 1 202 ? -20 -16.938 -13.227 1 94.94 202 GLY A CA 1
ATOM 1495 C C . GLY A 1 202 ? -21.031 -16.844 -12.109 1 94.94 202 GLY A C 1
ATOM 1496 O O . GLY A 1 202 ? -22.172 -17.297 -12.266 1 94.94 202 GLY A O 1
ATOM 1497 N N . GLU A 1 203 ? -20.625 -16.297 -10.992 1 95.75 203 GLU A N 1
ATOM 1498 C CA . GLU A 1 203 ? -21.531 -16.109 -9.859 1 95.75 203 GLU A CA 1
ATOM 1499 C C . GLU A 1 203 ? -22.656 -15.156 -10.211 1 95.75 203 GLU A C 1
ATOM 1501 O O . GLU A 1 203 ? -23.797 -15.344 -9.773 1 95.75 203 GLU A O 1
ATOM 1506 N N . VAL A 1 204 ? -22.344 -14.102 -11.023 1 96.12 204 VAL A N 1
ATOM 1507 C CA . VAL A 1 204 ? -23.359 -13.156 -11.484 1 96.12 204 VAL A CA 1
ATOM 1508 C C . VAL A 1 204 ? -24.344 -13.867 -12.398 1 96.12 204 VAL A C 1
ATOM 1510 O O . VAL A 1 204 ? -25.562 -13.719 -12.242 1 96.12 204 VAL A O 1
ATOM 1513 N N . ALA A 1 205 ? -23.844 -14.656 -13.25 1 95.56 205 ALA A N 1
ATOM 1514 C CA . ALA A 1 205 ? -24.688 -15.391 -14.188 1 95.56 205 ALA A CA 1
ATOM 1515 C C . ALA A 1 205 ? -25.609 -16.375 -13.453 1 95.56 205 ALA A C 1
ATOM 1517 O O . ALA A 1 205 ? -26.75 -16.594 -13.867 1 95.56 205 ALA A O 1
ATOM 1518 N N . ALA A 1 206 ? -25.125 -16.891 -12.383 1 94 206 ALA A N 1
ATOM 1519 C CA . ALA A 1 206 ? -25.875 -17.844 -11.578 1 94 206 ALA A CA 1
ATOM 1520 C C . ALA A 1 206 ? -26.859 -17.125 -10.664 1 94 206 ALA A C 1
ATOM 1522 O O . ALA A 1 206 ? -27.641 -17.766 -9.953 1 94 206 ALA A O 1
ATOM 1523 N N . GLY A 1 207 ? -26.75 -15.812 -10.609 1 94.31 207 GLY A N 1
ATOM 1524 C CA . GLY A 1 207 ? -27.688 -15.016 -9.828 1 94.31 207 GLY A CA 1
ATOM 1525 C C . GLY A 1 207 ? -27.297 -14.891 -8.367 1 94.31 207 GLY A C 1
ATOM 1526 O O . GLY A 1 207 ? -28.078 -14.406 -7.551 1 94.31 207 GLY A O 1
ATOM 1527 N N . ARG A 1 208 ? -26.078 -15.242 -7.996 1 94.38 208 ARG A N 1
ATOM 1528 C CA . ARG A 1 208 ? -25.625 -15.242 -6.609 1 94.38 208 ARG A CA 1
ATOM 1529 C C . ARG A 1 208 ? -24.953 -13.922 -6.25 1 94.38 208 ARG A C 1
ATOM 1531 O O . ARG A 1 208 ? -24.906 -13.539 -5.078 1 94.38 208 ARG A O 1
ATOM 1538 N N . VAL A 1 209 ? -24.375 -13.305 -7.25 1 97.06 209 VAL A N 1
ATOM 1539 C CA . VAL A 1 209 ? -23.688 -12.031 -7.059 1 97.06 209 VAL A CA 1
ATOM 1540 C C . VAL A 1 209 ? -24.312 -10.961 -7.941 1 97.06 209 VAL A C 1
ATOM 1542 O O . VAL A 1 209 ? -24.688 -11.227 -9.086 1 97.06 209 VAL A O 1
ATOM 1545 N N . ARG A 1 210 ? -24.484 -9.805 -7.391 1 97 210 ARG A N 1
ATOM 1546 C CA . ARG A 1 210 ? -25.031 -8.672 -8.141 1 97 210 ARG A CA 1
ATOM 1547 C C . ARG A 1 210 ? -24.141 -8.328 -9.328 1 97 210 ARG A C 1
ATOM 1549 O O . ARG A 1 210 ? -22.922 -8.508 -9.273 1 97 210 ARG A O 1
ATOM 1556 N N . ASP A 1 211 ? -24.797 -7.734 -10.367 1 96.69 211 ASP A N 1
ATOM 1557 C CA . ASP A 1 211 ? -24.078 -7.32 -11.57 1 96.69 211 ASP A CA 1
ATOM 1558 C C . ASP A 1 211 ? -23.406 -5.961 -11.367 1 96.69 211 ASP A C 1
ATOM 1560 O O . ASP A 1 211 ? -24 -4.926 -11.68 1 96.69 211 ASP A O 1
ATOM 1564 N N . LEU A 1 212 ? -22.234 -5.973 -10.82 1 96.5 212 LEU A N 1
ATOM 1565 C CA . LEU A 1 212 ? -21.406 -4.801 -10.578 1 96.5 212 LEU A CA 1
ATOM 1566 C C . LEU A 1 212 ? -20.141 -4.855 -11.422 1 96.5 212 LEU A C 1
ATOM 1568 O O . LEU A 1 212 ? -19.766 -5.922 -11.914 1 96.5 212 LEU A O 1
ATOM 1572 N N . PRO A 1 213 ? -19.469 -3.65 -11.648 1 95.19 213 PRO A N 1
ATOM 1573 C CA . PRO A 1 213 ? -18.203 -3.695 -12.367 1 95.19 213 PRO A CA 1
ATOM 1574 C C . PRO A 1 213 ? -17.188 -4.645 -11.727 1 95.19 213 PRO A C 1
ATOM 1576 O O . PRO A 1 213 ? -16.922 -4.547 -10.523 1 95.19 213 PRO A O 1
ATOM 1579 N N . VAL A 1 214 ? -16.656 -5.52 -12.508 1 93.94 214 VAL A N 1
ATOM 1580 C CA . VAL A 1 214 ? -15.867 -6.648 -12.016 1 93.94 214 VAL A CA 1
ATOM 1581 C C . VAL A 1 214 ? -14.641 -6.141 -11.258 1 93.94 214 VAL A C 1
ATOM 1583 O O . VAL A 1 214 ? -14.234 -6.738 -10.266 1 93.94 214 VAL A O 1
ATOM 1586 N N . LEU A 1 215 ? -13.953 -5.09 -11.711 1 94.19 215 LEU A N 1
ATOM 1587 C CA . LEU A 1 215 ? -12.781 -4.547 -11.031 1 94.19 215 LEU A CA 1
ATOM 1588 C C . LEU A 1 215 ? -13.133 -4.094 -9.625 1 94.19 215 LEU A C 1
ATOM 1590 O O . LEU A 1 215 ? -12.375 -4.336 -8.68 1 94.19 215 LEU A O 1
ATOM 1594 N N . LEU A 1 216 ? -14.273 -3.441 -9.492 1 96.94 216 LEU A N 1
ATOM 1595 C CA . LEU A 1 216 ? -14.695 -2.969 -8.18 1 96.94 216 LEU A CA 1
ATOM 1596 C C . LEU A 1 216 ? -15.062 -4.137 -7.27 1 96.94 216 LEU A C 1
ATOM 1598 O O . LEU A 1 216 ? -14.773 -4.113 -6.07 1 96.94 216 LEU A O 1
ATOM 1602 N N . LEU A 1 217 ? -15.672 -5.168 -7.848 1 96.69 217 LEU A N 1
ATOM 1603 C CA . LEU A 1 217 ? -15.953 -6.383 -7.09 1 96.69 217 LEU A CA 1
ATOM 1604 C C . LEU A 1 217 ? -14.664 -7.027 -6.594 1 96.69 217 LEU A C 1
ATOM 1606 O O . LEU A 1 217 ? -14.578 -7.453 -5.441 1 96.69 217 LEU A O 1
ATOM 1610 N N . ALA A 1 218 ? -13.695 -7.086 -7.488 1 96.44 218 ALA A N 1
ATOM 1611 C CA . ALA A 1 218 ? -12.398 -7.664 -7.129 1 96.44 218 ALA A CA 1
ATOM 1612 C C . ALA A 1 218 ? -11.727 -6.859 -6.02 1 96.44 218 ALA A C 1
ATOM 1614 O O . ALA A 1 218 ? -11.148 -7.43 -5.098 1 96.44 218 ALA A O 1
ATOM 1615 N N . GLN A 1 219 ? -11.789 -5.555 -6.105 1 96.94 219 GLN A N 1
ATOM 1616 C CA . GLN A 1 219 ? -11.211 -4.684 -5.086 1 96.94 219 GLN A CA 1
ATOM 1617 C C . GLN A 1 219 ? -11.953 -4.824 -3.76 1 96.94 219 GLN A C 1
ATOM 1619 O O . GLN A 1 219 ? -11.336 -4.84 -2.693 1 96.94 219 GLN A O 1
ATOM 1624 N N . GLN A 1 220 ? -13.25 -4.918 -3.844 1 97.75 220 GLN A N 1
ATOM 1625 C CA . GLN A 1 220 ? -14.047 -5.152 -2.645 1 97.75 220 GLN A CA 1
ATOM 1626 C C . GLN A 1 220 ? -13.664 -6.473 -1.982 1 97.75 220 GLN A C 1
ATOM 1628 O O . GLN A 1 220 ? -13.672 -6.582 -0.754 1 97.75 220 GLN A O 1
ATOM 1633 N N . LEU A 1 221 ? -13.398 -7.445 -2.818 1 98.44 221 LEU A N 1
ATOM 1634 C CA . LEU A 1 221 ? -13.047 -8.781 -2.344 1 98.44 221 LEU A CA 1
ATOM 1635 C C . LEU A 1 221 ? -11.656 -8.781 -1.72 1 98.44 221 LEU A C 1
ATOM 1637 O O . LEU A 1 221 ? -11.461 -9.312 -0.621 1 98.44 221 LEU A O 1
ATOM 1641 N N . MET A 1 222 ? -10.68 -8.18 -2.299 1 98.25 222 MET A N 1
ATOM 1642 C CA . MET A 1 222 ? -9.273 -8.383 -1.983 1 98.25 222 MET A CA 1
ATOM 1643 C C . MET A 1 222 ? -8.781 -7.34 -0.986 1 98.25 222 MET A C 1
ATOM 1645 O O . MET A 1 222 ? -7.977 -7.648 -0.103 1 98.25 222 MET A O 1
ATOM 1649 N N . ALA A 1 223 ? -9.258 -6.113 -1.087 1 98.38 223 ALA A N 1
ATOM 1650 C CA . ALA A 1 223 ? -8.602 -4.957 -0.486 1 98.38 223 ALA A CA 1
ATOM 1651 C C . ALA A 1 223 ? -8.633 -5.039 1.038 1 98.38 223 ALA A C 1
ATOM 1653 O O . ALA A 1 223 ? -7.613 -4.828 1.696 1 98.38 223 ALA A O 1
ATOM 1654 N N . PRO A 1 224 ? -9.773 -5.32 1.685 1 98.38 224 PRO A N 1
ATOM 1655 C CA . PRO A 1 224 ? -9.766 -5.371 3.148 1 98.38 224 PRO A CA 1
ATOM 1656 C C . PRO A 1 224 ? -8.797 -6.422 3.697 1 98.38 224 PRO A C 1
ATOM 1658 O O . PRO A 1 224 ? -8.094 -6.164 4.676 1 98.38 224 PRO A O 1
ATOM 1661 N N . MET A 1 225 ? -8.758 -7.562 3.035 1 98.31 225 MET A N 1
ATOM 1662 C CA . MET A 1 225 ? -7.895 -8.641 3.496 1 98.31 225 MET A CA 1
ATOM 1663 C C . MET A 1 225 ? -6.422 -8.289 3.295 1 98.31 225 MET A C 1
ATOM 1665 O O . MET A 1 225 ? -5.602 -8.492 4.191 1 98.31 225 MET A O 1
ATOM 1669 N N . LEU A 1 226 ? -6.121 -7.77 2.115 1 97.81 226 LEU A N 1
ATOM 1670 C CA . LEU A 1 226 ? -4.742 -7.363 1.848 1 97.81 226 LEU A CA 1
ATOM 1671 C C . LEU A 1 226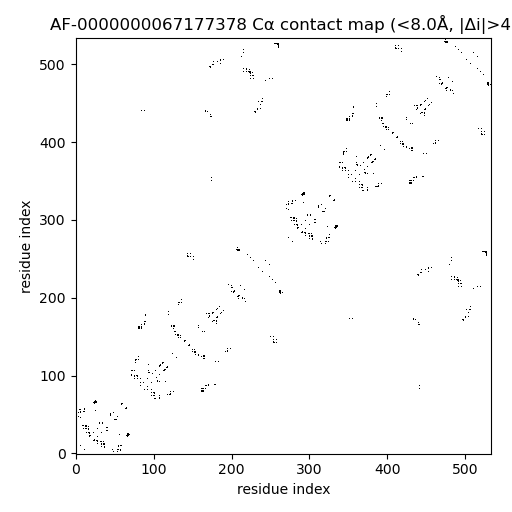 ? -4.285 -6.301 2.842 1 97.81 226 LEU A C 1
ATOM 1673 O O . LEU A 1 226 ? -3.184 -6.387 3.383 1 97.81 226 LEU A O 1
ATOM 1677 N N . MET A 1 227 ? -5.121 -5.316 3.047 1 96.81 227 MET A N 1
ATOM 1678 C CA . MET A 1 227 ? -4.77 -4.285 4.02 1 96.81 227 MET A CA 1
ATOM 1679 C C . MET A 1 227 ? -4.523 -4.898 5.395 1 96.81 227 MET A C 1
ATOM 1681 O O . MET A 1 227 ? -3.547 -4.559 6.066 1 96.81 227 MET A O 1
ATOM 1685 N N . HIS A 1 228 ? -5.406 -5.793 5.859 1 96.19 228 HIS A N 1
ATOM 1686 C CA . HIS A 1 228 ? -5.285 -6.438 7.16 1 96.19 228 HIS A CA 1
ATOM 1687 C C . HIS A 1 228 ? -3.969 -7.195 7.281 1 96.19 228 HIS A C 1
ATOM 1689 O O . HIS A 1 228 ? -3.285 -7.105 8.305 1 96.19 228 HIS A O 1
ATOM 1695 N N . LEU A 1 229 ? -3.6 -7.922 6.23 1 95.5 229 LEU A N 1
ATOM 1696 C CA . LEU A 1 229 ? -2.381 -8.719 6.25 1 95.5 229 LEU A CA 1
ATOM 1697 C C . LEU A 1 229 ? -1.145 -7.832 6.184 1 95.5 229 LEU A C 1
ATOM 1699 O O . LEU A 1 229 ? -0.142 -8.102 6.848 1 95.5 229 LEU A O 1
ATOM 1703 N N . PHE A 1 230 ? -1.213 -6.781 5.418 1 93.81 230 PHE A N 1
ATOM 1704 C CA . PHE A 1 230 ? -0.053 -5.934 5.164 1 93.81 230 PHE A CA 1
ATOM 1705 C C . PHE A 1 230 ? 0.251 -5.055 6.371 1 93.81 230 PHE A C 1
ATOM 1707 O O . PHE A 1 230 ? 1.396 -4.652 6.578 1 93.81 230 PHE A O 1
ATOM 1714 N N . VAL A 1 231 ? -0.668 -4.734 7.203 1 91.69 231 VAL A N 1
ATOM 1715 C CA . VAL A 1 231 ? -0.437 -3.848 8.336 1 91.69 231 VAL A CA 1
ATOM 1716 C C . VAL A 1 231 ? 0.158 -4.641 9.5 1 91.69 231 VAL A C 1
ATOM 1718 O O . VAL A 1 231 ? 0.699 -4.059 10.445 1 91.69 231 VAL A O 1
ATOM 1721 N N . ARG A 1 232 ? 0.103 -5.945 9.547 1 91.5 232 ARG A N 1
ATOM 1722 C CA . ARG A 1 232 ? 0.444 -6.785 10.688 1 91.5 232 ARG A CA 1
ATOM 1723 C C . ARG A 1 232 ? 1.916 -6.641 11.055 1 91.5 232 ARG A C 1
ATOM 1725 O O . ARG A 1 232 ? 2.252 -6.422 12.227 1 91.5 232 ARG A O 1
ATOM 1732 N N . PRO A 1 233 ? 2.814 -6.652 10.055 1 90.25 233 PRO A N 1
ATOM 1733 C CA . PRO A 1 233 ? 4.223 -6.5 10.438 1 90.25 233 PRO A CA 1
ATOM 1734 C C . PRO A 1 233 ? 4.52 -5.141 11.062 1 90.25 233 PRO A C 1
ATOM 1736 O O . PRO A 1 233 ? 5.383 -5.035 11.938 1 90.25 233 PRO A O 1
ATOM 1739 N N . THR A 1 234 ? 3.836 -4.129 10.562 1 89.38 234 THR A N 1
ATOM 1740 C CA . THR A 1 234 ? 4.02 -2.777 11.086 1 89.38 234 THR A CA 1
ATOM 1741 C C . THR A 1 234 ? 3.447 -2.658 12.492 1 89.38 234 THR A C 1
ATOM 1743 O O . THR A 1 234 ? 4.012 -1.962 13.336 1 89.38 234 THR A O 1
ATOM 1746 N N . SER A 1 235 ? 2.387 -3.336 12.797 1 87.38 235 SER A N 1
ATOM 1747 C CA . SER A 1 235 ? 1.652 -3.215 14.055 1 87.38 235 SER A CA 1
ATOM 1748 C C . SER A 1 235 ? 2.314 -4.023 15.164 1 87.38 235 SER A C 1
ATOM 1750 O O . SER A 1 235 ? 2.031 -3.816 16.344 1 87.38 235 SER A O 1
ATOM 1752 N N . ALA A 1 236 ? 3.139 -4.934 14.82 1 78.81 236 ALA A N 1
ATOM 1753 C CA . ALA A 1 236 ? 3.754 -5.82 15.805 1 78.81 236 ALA A CA 1
ATOM 1754 C C . ALA A 1 236 ? 4.453 -5.02 16.906 1 78.81 236 ALA A C 1
ATOM 1756 O O . ALA A 1 236 ? 4.492 -5.441 18.062 1 78.81 236 ALA A O 1
ATOM 1757 N N . ASN A 1 237 ? 4.848 -3.846 16.562 1 75.62 237 ASN A N 1
ATOM 1758 C CA . ASN A 1 237 ? 5.566 -3.033 17.547 1 75.62 237 ASN A CA 1
ATOM 1759 C C . ASN A 1 237 ? 4.738 -1.831 18 1 75.62 237 ASN A C 1
ATOM 1761 O O . ASN A 1 237 ? 5.203 -1.013 18.781 1 75.62 237 ASN A O 1
ATOM 1765 N N . LEU A 1 238 ? 3.625 -1.798 17.328 1 76.12 238 LEU A N 1
ATOM 1766 C CA . LEU A 1 238 ? 2.793 -0.642 17.641 1 76.12 238 LEU A CA 1
ATOM 1767 C C . LEU A 1 238 ? 1.625 -1.04 18.531 1 76.12 238 LEU A C 1
ATOM 1769 O O . LEU A 1 238 ? 1.149 -2.176 18.469 1 76.12 238 LEU A O 1
ATOM 1773 N N . ALA A 1 239 ? 1.449 -0.346 19.578 1 62.69 239 ALA A N 1
ATOM 1774 C CA . ALA A 1 239 ? 0.355 -0.601 20.516 1 62.69 239 ALA A CA 1
ATOM 1775 C C . ALA A 1 239 ? -0.999 -0.432 19.828 1 62.69 239 ALA A C 1
ATOM 1777 O O . ALA A 1 239 ? -1.555 0.669 19.812 1 62.69 239 ALA A O 1
ATOM 1778 N N . PHE A 1 240 ? -1.013 -0.883 18.531 1 61.16 240 PHE A N 1
ATOM 1779 C CA . PHE A 1 240 ? -2.357 -0.744 17.984 1 61.16 240 PHE A CA 1
ATOM 1780 C C . PHE A 1 240 ? -3.361 -1.551 18.797 1 61.16 240 PHE A C 1
ATOM 1782 O O . PHE A 1 240 ? -3 -2.549 19.422 1 61.16 240 PHE A O 1
ATOM 1789 N N . VAL A 1 241 ? -4.477 -1.128 19.172 1 61.75 241 VAL A N 1
ATOM 1790 C CA . VAL A 1 241 ? -5.527 -1.967 19.75 1 61.75 241 VAL A CA 1
ATOM 1791 C C . VAL A 1 241 ? -5.484 -3.354 19.109 1 61.75 241 VAL A C 1
ATOM 1793 O O . VAL A 1 241 ? -5.133 -3.494 17.938 1 61.75 241 VAL A O 1
ATOM 1796 N N . GLY A 1 242 ? -5.379 -4.445 19.828 1 75 242 GLY A N 1
ATOM 1797 C CA . GLY A 1 242 ? -5.402 -5.879 19.578 1 75 242 GLY A CA 1
ATOM 1798 C C . GLY A 1 242 ? -5.957 -6.238 18.219 1 75 242 GLY A C 1
ATOM 1799 O O . GLY A 1 242 ? -7.168 -6.18 17.984 1 75 242 GLY A O 1
ATOM 1800 N N . LEU A 1 243 ? -5.016 -6.402 17.188 1 82 243 LEU A N 1
ATOM 1801 C CA . LEU A 1 243 ? -5.434 -6.918 15.883 1 82 243 LEU A CA 1
ATOM 1802 C C . LEU A 1 243 ? -6.191 -8.234 16.047 1 82 243 LEU A C 1
ATOM 1804 O O . LEU A 1 243 ? -5.719 -9.148 16.719 1 82 243 LEU A O 1
ATOM 1808 N N . PRO A 1 244 ? -7.402 -8.203 15.539 1 89.75 244 PRO A N 1
ATOM 1809 C CA . PRO A 1 244 ? -8.07 -9.508 15.531 1 89.75 244 PRO A CA 1
ATOM 1810 C C . PRO A 1 244 ? -7.238 -10.594 14.859 1 89.75 244 PRO A C 1
ATOM 1812 O O . PRO A 1 244 ? -6.438 -10.297 13.969 1 89.75 244 PRO A O 1
ATOM 1815 N N . ASP A 1 245 ? -7.41 -11.789 15.352 1 92.75 245 ASP A N 1
ATOM 1816 C CA . ASP A 1 245 ? -6.695 -12.898 14.719 1 92.75 245 ASP A CA 1
ATOM 1817 C C . ASP A 1 245 ? -7.152 -13.094 13.273 1 92.75 245 ASP A C 1
ATOM 1819 O O . ASP A 1 245 ? -8.234 -12.641 12.898 1 92.75 245 ASP A O 1
ATOM 1823 N N . ILE A 1 246 ? -6.379 -13.758 12.555 1 95.62 246 ILE A N 1
ATOM 1824 C CA . ILE A 1 246 ? -6.562 -13.891 11.117 1 95.62 246 ILE A CA 1
ATOM 1825 C C . ILE A 1 246 ? -7.863 -14.641 10.828 1 95.62 246 ILE A C 1
ATOM 1827 O O . ILE A 1 246 ? -8.594 -14.289 9.898 1 95.62 246 ILE A O 1
ATOM 1831 N N . ASP A 1 247 ? -8.195 -15.672 11.57 1 96.94 247 ASP A N 1
ATOM 1832 C CA . ASP A 1 247 ? -9.414 -16.438 11.359 1 96.94 247 ASP A CA 1
ATOM 1833 C C . ASP A 1 247 ? -10.656 -15.578 11.555 1 96.94 247 ASP A C 1
ATOM 1835 O O . ASP A 1 247 ? -11.602 -15.648 10.766 1 96.94 247 ASP A O 1
ATOM 1839 N N . SER A 1 248 ? -10.578 -14.797 12.578 1 96.5 248 SER A N 1
ATOM 1840 C CA . SER A 1 248 ? -11.68 -13.875 12.828 1 96.5 248 SER A CA 1
ATOM 1841 C C . SER A 1 248 ? -11.828 -12.875 11.695 1 96.5 248 SER A C 1
ATOM 1843 O O . SER A 1 248 ? -12.945 -12.555 11.281 1 96.5 248 SER A O 1
ATOM 1845 N N . ALA A 1 249 ? -10.719 -12.359 11.211 1 97.75 249 ALA A N 1
ATOM 1846 C CA . ALA A 1 249 ? -10.75 -11.43 10.086 1 97.75 249 ALA A CA 1
ATOM 1847 C C . ALA A 1 249 ? -11.336 -12.086 8.844 1 97.75 249 ALA A C 1
ATOM 1849 O O . ALA A 1 249 ? -12.172 -11.492 8.156 1 97.75 249 ALA A O 1
ATOM 1850 N N . CYS A 1 250 ? -10.938 -13.336 8.562 1 98.44 250 CYS A N 1
ATOM 1851 C CA . CYS A 1 250 ? -11.469 -14.078 7.422 1 98.44 250 CYS A CA 1
ATOM 1852 C C . CYS A 1 250 ? -12.984 -14.242 7.535 1 98.44 250 CYS A C 1
ATOM 1854 O O . CYS A 1 250 ? -13.703 -14.055 6.555 1 98.44 250 CYS A O 1
ATOM 1856 N N . ASP A 1 251 ? -13.438 -14.547 8.719 1 98.31 251 ASP A N 1
ATOM 1857 C CA . ASP A 1 251 ? -14.867 -14.742 8.938 1 98.31 251 ASP A CA 1
ATOM 1858 C C . ASP A 1 251 ? -15.641 -13.453 8.703 1 98.31 251 ASP A C 1
ATOM 1860 O O . ASP A 1 251 ? -16.641 -13.445 7.973 1 98.31 251 ASP A O 1
ATOM 1864 N N . VAL A 1 252 ? -15.133 -12.398 9.266 1 98.12 252 VAL A N 1
ATOM 1865 C CA . VAL A 1 252 ? -15.828 -11.117 9.188 1 98.12 252 VAL A CA 1
ATOM 1866 C C . VAL A 1 252 ? -15.82 -10.602 7.75 1 98.12 252 VAL A C 1
ATOM 1868 O O . VAL A 1 252 ? -16.859 -10.188 7.219 1 98.12 252 VAL A O 1
ATOM 1871 N N . PHE A 1 253 ? -14.664 -10.648 7.078 1 98.69 253 PHE A N 1
ATOM 1872 C CA . PHE A 1 253 ? -14.562 -10.133 5.719 1 98.69 253 PHE A CA 1
ATOM 1873 C C . PHE A 1 253 ? -15.375 -10.992 4.75 1 98.69 253 PHE A C 1
ATOM 1875 O O . PHE A 1 253 ? -15.945 -10.477 3.789 1 98.69 253 PHE A O 1
ATOM 1882 N N . ALA A 1 254 ? -15.375 -12.32 4.992 1 98.5 254 ALA A N 1
ATOM 1883 C CA . ALA A 1 254 ? -16.203 -13.18 4.145 1 98.5 254 ALA A CA 1
ATOM 1884 C C . ALA A 1 254 ? -17.688 -12.82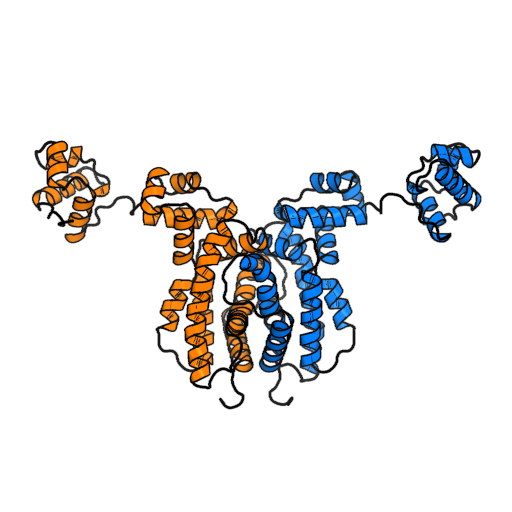8 4.297 1 98.5 254 ALA A C 1
ATOM 1886 O O . ALA A 1 254 ? -18.406 -12.688 3.301 1 98.5 254 ALA A O 1
ATOM 1887 N N . ASP A 1 255 ? -18.125 -12.672 5.52 1 97.38 255 ASP A N 1
ATOM 1888 C CA . ASP A 1 255 ? -19.516 -12.336 5.809 1 97.38 255 ASP A CA 1
ATOM 1889 C C . ASP A 1 255 ? -19.891 -10.992 5.184 1 97.38 255 ASP A C 1
ATOM 1891 O O . ASP A 1 255 ? -20.922 -10.875 4.523 1 97.38 255 ASP A O 1
ATOM 1895 N N . THR A 1 256 ? -19.031 -10.008 5.363 1 97.62 256 THR A N 1
ATOM 1896 C CA . THR A 1 256 ? -19.328 -8.664 4.871 1 97.62 256 THR A CA 1
ATOM 1897 C C . THR A 1 256 ? -19.297 -8.633 3.346 1 97.62 256 THR A C 1
ATOM 1899 O O . THR A 1 256 ? -20.109 -7.949 2.715 1 97.62 256 THR A O 1
ATOM 1902 N N . PHE A 1 257 ? -18.406 -9.359 2.721 1 98.56 257 PHE A N 1
ATOM 1903 C CA . PHE A 1 257 ? -18.359 -9.406 1.265 1 98.56 257 PHE A CA 1
ATOM 1904 C C . PHE A 1 257 ? -19.641 -10.008 0.696 1 98.56 257 PHE A C 1
ATOM 1906 O O . PHE A 1 257 ? -20.234 -9.453 -0.23 1 98.56 257 PHE A O 1
ATOM 1913 N N . VAL A 1 258 ? -19.969 -11.148 1.266 1 97.75 258 VAL A N 1
ATOM 1914 C CA . VAL A 1 258 ? -21.141 -11.852 0.768 1 97.75 258 VAL A CA 1
ATOM 1915 C C . VAL A 1 258 ? -22.375 -10.953 0.911 1 97.75 258 VAL A C 1
ATOM 1917 O O . VAL A 1 258 ? -23.172 -10.828 -0.025 1 97.75 258 VAL A O 1
ATOM 1920 N N . ARG A 1 259 ? -22.578 -10.273 2.014 1 96.5 259 ARG A N 1
ATOM 1921 C CA . ARG A 1 259 ? -23.703 -9.367 2.215 1 96.5 259 ARG A CA 1
ATOM 1922 C C . ARG A 1 259 ? -23.672 -8.219 1.208 1 96.5 259 ARG A C 1
ATOM 1924 O O . ARG A 1 259 ? -24.719 -7.785 0.723 1 96.5 259 ARG A O 1
ATOM 1931 N N . ALA A 1 260 ? -22.453 -7.793 0.905 1 97.06 260 ALA A N 1
ATOM 1932 C CA . ALA A 1 260 ? -22.266 -6.652 0.013 1 97.06 260 ALA A CA 1
ATOM 1933 C C . ALA A 1 260 ? -22.703 -6.992 -1.41 1 97.06 260 ALA A C 1
ATOM 1935 O O . ALA A 1 260 ? -23.234 -6.133 -2.127 1 97.06 260 ALA A O 1
ATOM 1936 N N . VAL A 1 261 ? -22.547 -8.281 -1.785 1 96.81 261 VAL A N 1
ATOM 1937 C CA . VAL A 1 261 ? -22.562 -8.492 -3.229 1 96.81 261 VAL A CA 1
ATOM 1938 C C . VAL A 1 261 ? -23.719 -9.406 -3.602 1 96.81 261 VAL A C 1
ATOM 1940 O O . VAL A 1 261 ? -24 -9.625 -4.785 1 96.81 261 VAL A O 1
ATOM 1943 N N . THR A 1 262 ? -24.344 -9.953 -2.566 1 93.06 262 THR A N 1
ATOM 1944 C CA . THR A 1 262 ? -25.406 -10.898 -2.889 1 93.06 262 THR A CA 1
ATOM 1945 C C . THR A 1 262 ? -26.703 -10.164 -3.219 1 93.06 262 THR A C 1
ATOM 1947 O O . THR A 1 262 ? -26.906 -9.016 -2.801 1 93.06 262 THR A O 1
ATOM 1950 N N . THR A 1 263 ? -27.531 -10.797 -3.994 1 80.12 263 THR A N 1
ATOM 1951 C CA . THR A 1 263 ? -28.844 -10.305 -4.41 1 80.12 263 THR A CA 1
ATOM 1952 C C . THR A 1 263 ? -29.891 -10.578 -3.34 1 80.12 263 THR A C 1
ATOM 1954 O O . THR A 1 263 ? -29.734 -11.484 -2.525 1 80.12 263 THR A O 1
ATOM 1957 N N . GLY A 1 264 ? -30.266 -9.898 -2.258 1 63.62 264 GLY A N 1
ATOM 1958 C CA . GLY A 1 264 ? -31.281 -10.078 -1.226 1 63.62 264 GLY A CA 1
ATOM 1959 C C . GLY A 1 264 ? -31.922 -11.453 -1.245 1 63.62 264 GLY A C 1
ATOM 1960 O O . GLY A 1 264 ? -32.438 -11.914 -0.232 1 63.62 264 GLY A O 1
ATOM 1961 N N . GLU A 1 265 ? -32.094 -12.133 -2.375 1 47.97 265 GLU A N 1
ATOM 1962 C CA . GLU A 1 265 ? -32.906 -13.344 -2.416 1 47.97 265 GLU A CA 1
ATOM 1963 C C . GLU A 1 265 ? -32.125 -14.547 -1.889 1 47.97 265 GLU A C 1
ATOM 1965 O O . GLU A 1 265 ? -32.719 -15.625 -1.7 1 47.97 265 GLU A O 1
ATOM 1970 N N . SER A 1 266 ? -30.969 -14.477 -1.735 1 39.06 266 SER A N 1
ATOM 1971 C CA . SER A 1 266 ? -30.266 -15.734 -1.479 1 39.06 266 SER A CA 1
ATOM 1972 C C . SER A 1 266 ? -30.297 -16.094 0.005 1 39.06 266 SER A C 1
ATOM 1974 O O . SER A 1 266 ? -29.562 -16.984 0.448 1 39.06 266 SER A O 1
ATOM 1976 N N . GLU A 1 267 ? -30.812 -15.461 1.003 1 33.38 267 GLU A N 1
ATOM 1977 C CA . GLU A 1 267 ? -31.125 -16.266 2.176 1 33.38 267 GLU A CA 1
ATOM 1978 C C . GLU A 1 267 ? -32.219 -17.297 1.858 1 33.38 267 GLU A C 1
ATOM 1980 O O . GLU A 1 267 ? -33.188 -16.969 1.183 1 33.38 267 GLU A O 1
ATOM 1985 N N . MET B 1 1 ? 4.949 35.344 29.906 1 36.72 1 MET B N 1
ATOM 1986 C CA . MET B 1 1 ? 5.793 36.219 29.094 1 36.72 1 MET B CA 1
ATOM 1987 C C . MET B 1 1 ? 5.016 37.438 28.625 1 36.72 1 MET B C 1
ATOM 1989 O O . MET B 1 1 ? 3.984 37.312 27.953 1 36.72 1 MET B O 1
ATOM 1993 N N . ILE B 1 2 ? 5.051 38.469 29.281 1 41.19 2 ILE B N 1
ATOM 1994 C CA . ILE B 1 2 ? 4.32 39.719 29.031 1 41.19 2 ILE B CA 1
ATOM 1995 C C . ILE B 1 2 ? 4.535 40.156 27.578 1 41.19 2 ILE B C 1
ATOM 1997 O O . ILE B 1 2 ? 5.672 40.219 27.109 1 41.19 2 ILE B O 1
ATOM 2001 N N . ALA B 1 3 ? 3.654 39.938 26.75 1 51.97 3 ALA B N 1
ATOM 2002 C CA . ALA B 1 3 ? 3.711 40.406 25.375 1 51.97 3 ALA B CA 1
ATOM 2003 C C . ALA B 1 3 ? 4.191 41.875 25.328 1 51.97 3 ALA B C 1
ATOM 2005 O O . ALA B 1 3 ? 3.516 42.781 25.828 1 51.97 3 ALA B O 1
ATOM 2006 N N . VAL B 1 4 ? 5.395 42.281 25.359 1 56.78 4 VAL B N 1
ATOM 2007 C CA . VAL B 1 4 ? 5.918 43.625 25.25 1 56.78 4 VAL B CA 1
ATOM 2008 C C . VAL B 1 4 ? 5.301 44.312 24.031 1 56.78 4 VAL B C 1
ATOM 2010 O O . VAL B 1 4 ? 5.305 43.781 22.938 1 56.78 4 VAL B O 1
ATOM 2013 N N . ALA B 1 5 ? 4.449 45.281 24.203 1 75.88 5 ALA B N 1
ATOM 2014 C CA . ALA B 1 5 ? 3.799 46.094 23.172 1 75.88 5 ALA B CA 1
ATOM 2015 C C . ALA B 1 5 ? 4.828 46.844 22.328 1 75.88 5 ALA B C 1
ATOM 2017 O O . ALA B 1 5 ? 5.578 47.688 22.859 1 75.88 5 ALA B O 1
ATOM 2018 N N . VAL B 1 6 ? 5.172 46.438 21.156 1 84.69 6 VAL B N 1
ATOM 2019 C CA . VAL B 1 6 ? 6.074 47.125 20.234 1 84.69 6 VAL B CA 1
ATOM 2020 C C . VAL B 1 6 ? 5.555 48.531 19.938 1 84.69 6 VAL B C 1
ATOM 2022 O O . VAL B 1 6 ? 4.41 48.719 19.516 1 84.69 6 VAL B O 1
ATOM 2025 N N . PRO B 1 7 ? 6.309 49.562 20.375 1 86.88 7 PRO B N 1
ATOM 2026 C CA . PRO B 1 7 ? 5.871 50.938 20.109 1 86.88 7 PRO B CA 1
ATOM 2027 C C . PRO B 1 7 ? 5.52 51.156 18.641 1 86.88 7 PRO B C 1
ATOM 2029 O O . PRO B 1 7 ? 6.188 50.625 17.75 1 86.88 7 PRO B O 1
ATOM 2032 N N . GLU B 1 8 ? 4.527 51.875 18.422 1 89.25 8 GLU B N 1
ATOM 2033 C CA . GLU B 1 8 ? 4.031 52.156 17.078 1 89.25 8 GLU B CA 1
ATOM 2034 C C . GLU B 1 8 ? 5.113 52.812 16.219 1 89.25 8 GLU B C 1
ATOM 2036 O O . GLU B 1 8 ? 5.164 52.562 15 1 89.25 8 GLU B O 1
ATOM 2041 N N . GLU B 1 9 ? 5.973 53.5 16.906 1 91 9 GLU B N 1
ATOM 2042 C CA . GLU B 1 9 ? 7.043 54.188 16.188 1 91 9 GLU B CA 1
ATOM 2043 C C . GLU B 1 9 ? 7.984 53.156 15.531 1 91 9 GLU B C 1
ATOM 2045 O O . GLU B 1 9 ? 8.508 53.406 14.438 1 91 9 GLU B O 1
ATOM 2050 N N . LEU B 1 10 ? 8.141 52.094 16.172 1 92.44 10 LEU B N 1
ATOM 2051 C CA . LEU B 1 10 ? 9.023 51.062 15.641 1 92.44 10 LEU B CA 1
ATOM 2052 C C . LEU B 1 10 ? 8.367 50.344 14.461 1 92.44 10 LEU B C 1
ATOM 2054 O O . LEU B 1 10 ? 9.039 50.031 13.484 1 92.44 10 LEU B O 1
ATOM 2058 N N . VAL B 1 11 ? 7.133 50.156 14.531 1 92.69 11 VAL B N 1
ATOM 2059 C CA . VAL B 1 11 ? 6.387 49.531 13.43 1 92.69 11 VAL B CA 1
ATOM 2060 C C . VAL B 1 11 ? 6.461 50.469 12.203 1 92.69 11 VAL B C 1
ATOM 2062 O O . VAL B 1 11 ? 6.719 50 11.094 1 92.69 11 VAL B O 1
ATOM 2065 N N . ASP B 1 12 ? 6.27 51.719 12.453 1 92.5 12 ASP B N 1
ATOM 2066 C CA . ASP B 1 12 ? 6.332 52.688 11.375 1 92.5 12 ASP B CA 1
ATOM 2067 C C . ASP B 1 12 ? 7.715 52.719 10.719 1 92.5 12 ASP B C 1
ATOM 2069 O O . ASP B 1 12 ? 7.828 52.75 9.492 1 92.5 12 ASP B O 1
ATOM 2073 N N . ALA B 1 13 ? 8.711 52.656 11.562 1 93.31 13 ALA B N 1
ATOM 2074 C CA . ALA B 1 13 ? 10.086 52.625 11.062 1 93.31 13 ALA B CA 1
ATOM 2075 C C . ALA B 1 13 ? 10.336 51.406 10.203 1 93.31 13 ALA B C 1
ATOM 2077 O O . ALA B 1 13 ? 10.977 51.5 9.156 1 93.31 13 ALA B O 1
ATOM 2078 N N . ALA B 1 14 ? 9.844 50.344 10.68 1 93.12 14 ALA B N 1
ATOM 2079 C CA . ALA B 1 14 ? 10.008 49.094 9.961 1 93.12 14 ALA B CA 1
ATOM 2080 C C . ALA B 1 14 ? 9.32 49.156 8.602 1 93.12 14 ALA B C 1
ATOM 2082 O O . ALA B 1 14 ? 9.875 48.688 7.594 1 93.12 14 ALA B O 1
ATOM 2083 N N . LEU B 1 15 ? 8.172 49.656 8.57 1 92.62 15 LEU B N 1
ATOM 2084 C CA . LEU B 1 15 ? 7.41 49.75 7.332 1 92.62 15 LEU B CA 1
ATOM 2085 C C . LEU B 1 15 ? 8.086 50.719 6.352 1 92.62 15 LEU B C 1
ATOM 2087 O O . LEU B 1 15 ? 8.117 50.469 5.145 1 92.62 15 LEU B O 1
ATOM 2091 N N . ARG B 1 16 ? 8.57 51.75 6.871 1 92.25 16 ARG B N 1
ATOM 2092 C CA . ARG B 1 16 ? 9.297 52.688 6.027 1 92.25 16 ARG B CA 1
ATOM 2093 C C . ARG B 1 16 ? 10.547 52.062 5.438 1 92.25 16 ARG B C 1
ATOM 2095 O O . ARG B 1 16 ? 10.836 52.219 4.25 1 92.25 16 ARG B O 1
ATOM 2102 N N . ALA B 1 17 ? 11.242 51.344 6.289 1 92.38 17 ALA B N 1
ATOM 2103 C CA . ALA B 1 17 ? 12.445 50.656 5.832 1 92.38 17 ALA B CA 1
ATOM 2104 C C . ALA B 1 17 ? 12.109 49.625 4.754 1 92.38 17 ALA B C 1
ATOM 2106 O O . ALA B 1 17 ? 12.812 49.531 3.746 1 92.38 17 ALA B O 1
ATOM 2107 N N . ALA B 1 18 ? 11.086 48.906 4.973 1 91.06 18 ALA B N 1
ATOM 2108 C CA . ALA B 1 18 ? 10.633 47.906 4.031 1 91.06 18 ALA B CA 1
ATOM 2109 C C . ALA B 1 18 ? 10.281 48.531 2.682 1 91.06 18 ALA B C 1
ATOM 2111 O O . ALA B 1 18 ? 10.641 47.969 1.631 1 91.06 18 ALA B O 1
ATOM 2112 N N . ALA B 1 19 ? 9.586 49.594 2.701 1 89.94 19 ALA B N 1
ATOM 2113 C CA . ALA B 1 19 ? 9.18 50.281 1.487 1 89.94 19 ALA B CA 1
ATOM 2114 C C . ALA B 1 19 ? 10.391 50.781 0.712 1 89.94 19 ALA B C 1
ATOM 2116 O O . ALA B 1 19 ? 10.438 50.688 -0.516 1 89.94 19 ALA B O 1
ATOM 2117 N N . GLU B 1 20 ? 11.273 51.312 1.473 1 89.81 20 GLU B N 1
ATOM 2118 C CA . GLU B 1 20 ? 12.477 51.844 0.844 1 89.81 20 GLU B CA 1
ATOM 2119 C C . GLU B 1 20 ? 13.281 50.75 0.156 1 89.81 20 GLU B C 1
ATOM 2121 O O . GLU B 1 20 ? 13.836 50.969 -0.926 1 89.81 20 GLU B O 1
ATOM 2126 N N . LEU B 1 21 ? 13.281 49.594 0.798 1 89.62 21 LEU B N 1
ATOM 2127 C CA . LEU B 1 21 ? 14.102 48.5 0.282 1 89.62 21 LEU B CA 1
ATOM 2128 C C . LEU B 1 21 ? 13.305 47.625 -0.682 1 89.62 21 LEU B C 1
ATOM 2130 O O . LEU B 1 21 ? 13.867 46.75 -1.343 1 89.62 21 LEU B O 1
ATOM 2134 N N . GLY B 1 22 ? 12.062 47.844 -0.746 1 86.25 22 GLY B N 1
ATOM 2135 C CA . GLY B 1 22 ? 11.211 47.031 -1.583 1 86.25 22 GLY B CA 1
ATOM 2136 C C . GLY B 1 22 ? 11.109 45.594 -1.101 1 86.25 22 GLY B C 1
ATOM 2137 O O . GLY B 1 22 ? 11.102 44.656 -1.907 1 86.25 22 GLY B O 1
ATOM 2138 N N . ARG B 1 23 ? 11.25 45.375 0.173 1 85.31 23 ARG B N 1
ATOM 2139 C CA . ARG B 1 23 ? 11.188 44.031 0.775 1 85.31 23 ARG B CA 1
ATOM 2140 C C . ARG B 1 23 ? 10.156 44 1.896 1 85.31 23 ARG B C 1
ATOM 2142 O O . ARG B 1 23 ? 9.633 45.031 2.314 1 85.31 23 ARG B O 1
ATOM 2149 N N . GLY B 1 24 ? 9.758 42.781 2.256 1 82.75 24 GLY B N 1
ATOM 2150 C CA . GLY B 1 24 ? 8.93 42.656 3.443 1 82.75 24 GLY B CA 1
ATOM 2151 C C . GLY B 1 24 ? 9.656 43.031 4.723 1 82.75 24 GLY B C 1
ATOM 2152 O O . GLY B 1 24 ? 10.883 42.938 4.797 1 82.75 24 GLY B O 1
ATOM 2153 N N . VAL B 1 25 ? 8.93 43.531 5.664 1 87.19 25 VAL B N 1
ATOM 2154 C CA . VAL B 1 25 ? 9.484 43.969 6.945 1 87.19 25 VAL B CA 1
ATOM 2155 C C . VAL B 1 25 ? 10.367 42.875 7.52 1 87.19 25 VAL B C 1
ATOM 2157 O O . VAL B 1 25 ? 11.438 43.125 8.062 1 87.19 25 VAL B O 1
ATOM 2160 N N . ALA B 1 26 ? 9.891 41.656 7.277 1 85.12 26 ALA B N 1
ATOM 2161 C CA . ALA B 1 26 ? 10.586 40.5 7.848 1 85.12 26 ALA B CA 1
ATOM 2162 C C . ALA B 1 26 ? 11.961 40.312 7.207 1 85.12 26 ALA B C 1
ATOM 2164 O O . ALA B 1 26 ? 12.844 39.688 7.785 1 85.12 26 ALA B O 1
ATOM 2165 N N . ASP B 1 27 ? 12.117 40.906 6.074 1 83.88 27 ASP B N 1
ATOM 2166 C CA . ASP B 1 27 ? 13.359 40.75 5.328 1 83.88 27 ASP B CA 1
ATOM 2167 C C . ASP B 1 27 ? 14.273 41.938 5.496 1 83.88 27 ASP B C 1
ATOM 2169 O O . ASP B 1 27 ? 15.344 42.031 4.887 1 83.88 27 ASP B O 1
ATOM 2173 N N . VAL B 1 28 ? 13.852 42.906 6.336 1 86.19 28 VAL B N 1
ATOM 2174 C CA . VAL B 1 28 ? 14.648 44.094 6.559 1 86.19 28 VAL B CA 1
ATOM 2175 C C . VAL B 1 28 ? 15.57 43.906 7.758 1 86.19 28 VAL B C 1
ATOM 2177 O O . VAL B 1 28 ? 15.109 43.531 8.844 1 86.19 28 VAL B O 1
ATOM 2180 N N . PRO B 1 29 ? 16.891 44.031 7.543 1 87.38 29 PRO B N 1
ATOM 2181 C CA . PRO B 1 29 ? 17.812 43.875 8.664 1 87.38 29 PRO B CA 1
ATOM 2182 C C . PRO B 1 29 ? 17.516 44.844 9.812 1 87.38 29 PRO B C 1
ATOM 2184 O O . PRO B 1 29 ? 17.094 45.969 9.578 1 87.38 29 PRO B O 1
ATOM 2187 N N . ALA B 1 30 ? 17.734 44.375 10.969 1 88.75 30 ALA B N 1
ATOM 2188 C CA . ALA B 1 30 ? 17.469 45.156 12.164 1 88.75 30 ALA B CA 1
ATOM 2189 C C . ALA B 1 30 ? 18.25 46.469 12.141 1 88.75 30 ALA B C 1
ATOM 2191 O O . ALA B 1 30 ? 17.75 47.5 12.617 1 88.75 30 ALA B O 1
ATOM 2192 N N . GLU B 1 31 ? 19.344 46.375 11.57 1 90.88 31 GLU B N 1
ATOM 2193 C CA . GLU B 1 31 ? 20.188 47.562 11.492 1 90.88 31 GLU B CA 1
ATOM 2194 C C . GLU B 1 31 ? 19.516 48.688 10.68 1 90.88 31 GLU B C 1
ATOM 2196 O O . GLU B 1 31 ? 19.625 49.875 11.016 1 90.88 31 GLU B O 1
ATOM 2201 N N . VAL B 1 32 ? 18.828 48.25 9.656 1 92.62 32 VAL B N 1
ATOM 2202 C CA . VAL B 1 32 ? 18.172 49.188 8.766 1 92.62 32 VAL B CA 1
ATOM 2203 C C . VAL B 1 32 ? 16.938 49.781 9.453 1 92.62 32 VAL B C 1
ATOM 2205 O O . VAL B 1 32 ? 16.703 51 9.375 1 92.62 32 VAL B O 1
ATOM 2208 N N . ILE B 1 33 ? 16.297 48.938 10.141 1 93.19 33 ILE B N 1
ATOM 2209 C CA . ILE B 1 33 ? 15.125 49.406 10.875 1 93.19 33 ILE B CA 1
ATOM 2210 C C . ILE B 1 33 ? 15.539 50.375 11.977 1 93.19 33 ILE B C 1
ATOM 2212 O O . ILE B 1 33 ? 14.914 51.406 12.172 1 93.19 33 ILE B O 1
ATOM 2216 N N . ALA B 1 34 ? 16.609 50.031 12.664 1 93.25 34 ALA B N 1
ATOM 2217 C CA . ALA B 1 34 ? 17.141 50.875 13.727 1 93.25 34 ALA B CA 1
ATOM 2218 C C . ALA B 1 34 ? 17.516 52.281 13.195 1 93.25 34 ALA B C 1
ATOM 2220 O O . ALA B 1 34 ? 17.219 53.281 13.828 1 93.25 34 ALA B O 1
ATOM 2221 N N . ARG B 1 35 ? 18.062 52.25 12.062 1 93 35 ARG B N 1
ATOM 2222 C CA . ARG B 1 35 ? 18.453 53.531 11.445 1 93 35 ARG B CA 1
ATOM 2223 C C . ARG B 1 35 ? 17.219 54.406 11.18 1 93 35 ARG B C 1
ATOM 2225 O O . ARG B 1 35 ? 17.25 55.594 11.445 1 93 35 ARG B O 1
ATOM 2232 N N . HIS B 1 36 ? 16.203 53.75 10.68 1 93.38 36 HIS B N 1
ATOM 2233 C CA . HIS B 1 36 ? 14.984 54.5 10.367 1 93.38 36 HIS B CA 1
ATOM 2234 C C . HIS B 1 36 ? 14.289 54.969 11.641 1 93.38 36 HIS B C 1
ATOM 2236 O O . HIS B 1 36 ? 13.578 55.969 11.625 1 93.38 36 HIS B O 1
ATOM 2242 N N . ALA B 1 37 ? 14.555 54.25 12.742 1 92.75 37 ALA B N 1
ATOM 2243 C CA . ALA B 1 37 ? 13.945 54.594 14.023 1 92.75 37 ALA B CA 1
ATOM 2244 C C . ALA B 1 37 ? 14.82 55.562 14.812 1 92.75 37 ALA B C 1
ATOM 2246 O O . ALA B 1 37 ? 14.438 56 15.891 1 92.75 37 ALA B O 1
ATOM 2247 N N . GLY B 1 38 ? 16.047 55.812 14.32 1 92.69 38 GLY B N 1
ATOM 2248 C CA . GLY B 1 38 ? 16.953 56.75 14.961 1 92.69 38 GLY B CA 1
ATOM 2249 C C . GLY B 1 38 ? 17.609 56.188 16.203 1 92.69 38 GLY B C 1
ATOM 2250 O O . GLY B 1 38 ? 17.828 56.938 17.172 1 92.69 38 GLY B O 1
ATOM 2251 N N . MET B 1 39 ? 17.781 54.938 16.219 1 93.81 39 MET B N 1
ATOM 2252 C CA . MET B 1 39 ? 18.375 54.312 17.391 1 93.81 39 MET B CA 1
ATOM 2253 C C . MET B 1 39 ? 19.406 53.25 16.984 1 93.81 39 MET B C 1
ATOM 2255 O O . MET B 1 39 ? 19.594 53 15.797 1 93.81 39 MET B O 1
ATOM 2259 N N . SER B 1 40 ? 20.188 52.844 17.938 1 91.69 40 SER B N 1
ATOM 2260 C CA . SER B 1 40 ? 21.141 51.781 17.672 1 91.69 40 SER B CA 1
ATOM 2261 C C . SER B 1 40 ? 20.453 50.438 17.531 1 91.69 40 SER B C 1
ATOM 2263 O O . SER B 1 40 ? 19.312 50.281 17.984 1 91.69 40 SER B O 1
ATOM 2265 N N . ARG B 1 41 ? 21.094 49.531 16.828 1 91.44 41 ARG B N 1
ATOM 2266 C CA . ARG B 1 41 ? 20.578 48.156 16.703 1 91.44 41 ARG B CA 1
ATOM 2267 C C . ARG B 1 41 ? 20.312 47.562 18.078 1 91.44 41 ARG B C 1
ATOM 2269 O O . ARG B 1 41 ? 19.281 46.906 18.281 1 91.44 41 ARG B O 1
ATOM 2276 N N . SER B 1 42 ? 21.234 47.719 19.016 1 89.94 42 SER B N 1
ATOM 2277 C CA . SER B 1 42 ? 21.109 47.156 20.359 1 89.94 42 SER B CA 1
ATOM 2278 C C . SER B 1 42 ? 19.906 47.75 21.078 1 89.94 42 SER B C 1
ATOM 2280 O O . SER B 1 42 ? 19.156 47.031 21.75 1 89.94 42 SER B O 1
ATOM 2282 N N . THR B 1 43 ? 19.641 49.031 20.938 1 90.31 43 THR B N 1
ATOM 2283 C CA . THR B 1 43 ? 18.5 49.688 21.547 1 90.31 43 THR B CA 1
ATOM 2284 C C . THR B 1 43 ? 17.188 49.188 20.922 1 90.31 43 THR B C 1
ATOM 2286 O O . THR B 1 43 ? 16.203 48.969 21.641 1 90.31 43 THR B O 1
ATOM 2289 N N . LEU B 1 44 ? 17.172 49 19.562 1 91.06 44 LEU B N 1
ATOM 2290 C CA . LEU B 1 44 ? 15.984 48.5 18.875 1 91.06 44 LEU B CA 1
ATOM 2291 C C . LEU B 1 44 ? 15.602 47.125 19.422 1 91.06 44 LEU B C 1
ATOM 2293 O O . LEU B 1 44 ? 14.445 46.875 19.781 1 91.06 44 LEU B O 1
ATOM 2297 N N . LEU B 1 45 ? 16.609 46.281 19.516 1 88.44 45 LEU B N 1
ATOM 2298 C CA . LEU B 1 45 ? 16.359 44.906 19.953 1 88.44 45 LEU B CA 1
ATOM 2299 C C . LEU B 1 45 ? 15.859 44.875 21.391 1 88.44 45 LEU B C 1
ATOM 2301 O O . LEU B 1 45 ? 14.992 44.062 21.75 1 88.44 45 LEU B O 1
ATOM 2305 N N . ARG B 1 46 ? 16.391 45.75 22.25 1 86.88 46 ARG B N 1
ATOM 2306 C CA . ARG B 1 46 ? 15.938 45.875 23.625 1 86.88 46 ARG B CA 1
ATOM 2307 C C . ARG B 1 46 ? 14.484 46.344 23.688 1 86.88 46 ARG B C 1
ATOM 2309 O O . ARG B 1 46 ? 13.688 45.781 24.453 1 86.88 46 ARG B O 1
ATOM 2316 N N . ARG B 1 47 ? 14.125 47.219 22.844 1 87.88 47 ARG B N 1
ATOM 2317 C CA . ARG B 1 47 ? 12.773 47.781 22.828 1 87.88 47 ARG B CA 1
ATOM 2318 C C . ARG B 1 47 ? 11.773 46.812 22.25 1 87.88 47 ARG B C 1
ATOM 2320 O O . ARG B 1 47 ? 10.578 46.875 22.531 1 87.88 47 ARG B O 1
ATOM 2327 N N . LEU B 1 48 ? 12.305 45.906 21.406 1 86.81 48 LEU B N 1
ATOM 2328 C CA . LEU B 1 48 ? 11.461 44.875 20.812 1 86.81 48 LEU B CA 1
ATOM 2329 C C . LEU B 1 48 ? 11.328 43.688 21.734 1 86.81 48 LEU B C 1
ATOM 2331 O O . LEU B 1 48 ? 10.625 42.719 21.422 1 86.81 48 LEU B O 1
ATOM 2335 N N . GLY B 1 49 ? 11.93 43.719 22.875 1 79.81 49 GLY B N 1
ATOM 2336 C CA . GLY B 1 49 ? 11.891 42.594 23.797 1 79.81 49 GLY B CA 1
ATOM 2337 C C . GLY B 1 49 ? 12.82 41.438 23.391 1 79.81 49 GLY B C 1
ATOM 2338 O O . GLY B 1 49 ? 12.578 40.281 23.734 1 79.81 49 GLY B O 1
ATOM 2339 N N . GLY B 1 50 ? 13.852 41.812 22.594 1 72 50 GLY B N 1
ATOM 2340 C CA . GLY B 1 50 ? 14.906 40.875 22.281 1 72 50 GLY B CA 1
ATOM 2341 C C . GLY B 1 50 ? 14.609 40.062 21.047 1 72 50 GLY B C 1
ATOM 2342 O O . GLY B 1 50 ? 15.453 39.281 20.594 1 72 50 GLY B O 1
ATOM 2343 N N . SER B 1 51 ? 13.406 40.219 20.594 1 73.06 51 SER B N 1
ATOM 2344 C CA . SER B 1 51 ? 13.102 39.344 19.453 1 73.06 51 SER B CA 1
ATOM 2345 C C . SER B 1 51 ? 12.453 40.125 18.328 1 73.06 51 SER B C 1
ATOM 2347 O O . SER B 1 51 ? 11.617 41 18.562 1 73.06 51 SER B O 1
ATOM 2349 N N . ARG B 1 52 ? 12.828 39.781 17.156 1 78.31 52 ARG B N 1
ATOM 2350 C CA . ARG B 1 52 ? 12.25 40.312 15.938 1 78.31 52 ARG B CA 1
ATOM 2351 C C . ARG B 1 52 ? 10.82 39.844 15.742 1 78.31 52 ARG B C 1
ATOM 2353 O O . ARG B 1 52 ? 10.023 40.469 15.039 1 78.31 52 ARG B O 1
ATOM 2360 N N . SER B 1 53 ? 10.555 38.844 16.406 1 79.44 53 SER B N 1
ATOM 2361 C CA . SER B 1 53 ? 9.242 38.25 16.234 1 79.44 53 SER B CA 1
ATOM 2362 C C . SER B 1 53 ? 8.141 39.188 16.719 1 79.44 53 SER B C 1
ATOM 2364 O O . SER B 1 53 ? 7.059 39.25 16.125 1 79.44 53 SER B O 1
ATOM 2366 N N . ALA B 1 54 ? 8.422 40 17.719 1 80.94 54 ALA B N 1
ATOM 2367 C CA . ALA B 1 54 ? 7.461 40.938 18.266 1 80.94 54 ALA B CA 1
ATOM 2368 C C . ALA B 1 54 ? 7.133 42.031 17.25 1 80.94 54 ALA B C 1
ATOM 2370 O O . ALA B 1 54 ? 5.977 42.469 17.125 1 80.94 54 ALA B O 1
ATOM 2371 N N . LEU B 1 55 ? 8.125 42.375 16.516 1 86.31 55 LEU B N 1
ATOM 2372 C CA . LEU B 1 55 ? 7.922 43.375 15.5 1 86.31 55 LEU B CA 1
ATOM 2373 C C . LEU B 1 55 ? 7.047 42.844 14.367 1 86.31 55 LEU B C 1
ATOM 2375 O O . LEU B 1 55 ? 6.129 43.531 13.914 1 86.31 55 LEU B O 1
ATOM 2379 N N . ASP B 1 56 ? 7.359 41.625 13.938 1 84.12 56 ASP B N 1
ATOM 2380 C CA . ASP B 1 56 ? 6.57 41 12.867 1 84.12 56 ASP B CA 1
ATOM 2381 C C . ASP B 1 56 ? 5.105 40.875 13.266 1 84.12 56 ASP B C 1
ATOM 2383 O O . ASP B 1 56 ? 4.207 41.125 12.461 1 84.12 56 ASP B O 1
ATOM 2387 N N . GLN B 1 57 ? 4.852 40.562 14.516 1 81.56 57 GLN B N 1
ATOM 2388 C CA . GLN B 1 57 ? 3.488 40.438 15.023 1 81.56 57 GLN B CA 1
ATOM 2389 C C . GLN B 1 57 ? 2.785 41.781 15.047 1 81.56 57 GLN B C 1
ATOM 2391 O O . GLN B 1 57 ? 1.604 41.875 14.711 1 81.56 57 GLN B O 1
ATOM 2396 N N . ALA B 1 58 ? 3.496 42.812 15.406 1 85.06 58 ALA B N 1
ATOM 2397 C CA . ALA B 1 58 ? 2.947 44.156 15.453 1 85.06 58 ALA B CA 1
ATOM 2398 C C . ALA B 1 58 ? 2.59 44.656 14.055 1 85.06 58 ALA B C 1
ATOM 2400 O O . ALA B 1 58 ? 1.569 45.344 13.875 1 85.06 58 ALA B O 1
ATOM 2401 N N . VAL B 1 59 ? 3.391 44.25 13.141 1 87.31 59 VAL B N 1
ATOM 2402 C CA . VAL B 1 59 ? 3.143 44.625 11.75 1 87.31 59 VAL B CA 1
ATOM 2403 C C . VAL B 1 59 ? 1.888 43.906 11.242 1 87.31 59 VAL B C 1
ATOM 2405 O O . VAL B 1 59 ? 1.046 44.531 10.586 1 87.31 59 VAL B O 1
ATOM 2408 N N . ARG B 1 60 ? 1.699 42.625 11.648 1 85.19 60 ARG B N 1
ATOM 2409 C CA . ARG B 1 60 ? 0.513 41.875 11.273 1 85.19 60 ARG B CA 1
ATOM 2410 C C . ARG B 1 60 ? -0.743 42.469 11.891 1 85.19 60 ARG B C 1
ATOM 2412 O O . ARG B 1 60 ? -1.792 42.531 11.25 1 85.19 60 ARG B O 1
ATOM 2419 N N . ALA B 1 61 ? -0.602 42.969 13.078 1 81.88 61 ALA B N 1
ATOM 2420 C CA . ALA B 1 61 ? -1.726 43.531 13.805 1 81.88 61 ALA B CA 1
ATOM 2421 C C . ALA B 1 61 ? -2.225 44.812 13.117 1 81.88 61 ALA B C 1
ATOM 2423 O O . AL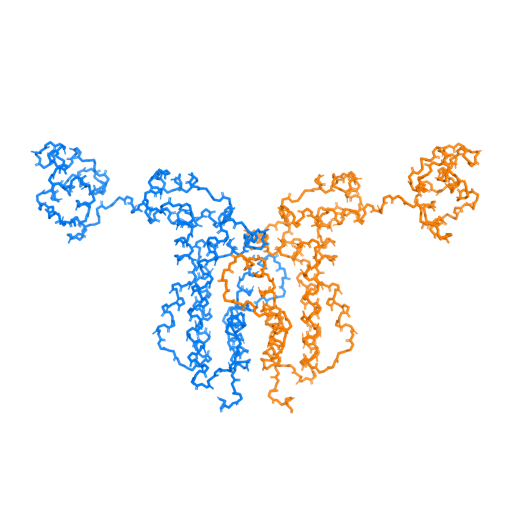A B 1 61 ? -3.393 45.188 13.258 1 81.88 61 ALA B O 1
ATOM 2424 N N . ARG B 1 62 ? -1.369 45.375 12.328 1 82.25 62 ARG B N 1
ATOM 2425 C CA . ARG B 1 62 ? -1.746 46.562 11.594 1 82.25 62 ARG B CA 1
ATOM 2426 C C . ARG B 1 62 ? -2.297 46.219 10.219 1 82.25 62 ARG B C 1
ATOM 2428 O O . ARG B 1 62 ? -2.553 47.125 9.398 1 82.25 62 ARG B O 1
ATOM 2435 N N . GLY B 1 63 ? -2.262 44.906 9.945 1 80 63 GLY B N 1
ATOM 2436 C CA . GLY B 1 63 ? -2.887 44.469 8.711 1 80 63 GLY B CA 1
ATOM 2437 C C . GLY B 1 63 ? -1.902 44.281 7.57 1 80 63 GLY B C 1
ATOM 2438 O O . GLY B 1 63 ? -2.303 44.188 6.41 1 80 63 GLY B O 1
ATOM 2439 N N . THR B 1 64 ? -0.635 44.531 7.852 1 80.25 64 THR B N 1
ATOM 2440 C CA . THR B 1 64 ? 0.392 44.406 6.824 1 80.25 64 THR B CA 1
ATOM 2441 C C . THR B 1 64 ? 1.131 43.062 6.977 1 80.25 64 THR B C 1
ATOM 2443 O O . THR B 1 64 ? 1.484 42.688 8.086 1 80.25 64 THR B O 1
ATOM 2446 N N . ASP B 1 65 ? 1.238 42.406 5.883 1 77.81 65 ASP B N 1
ATOM 2447 C CA . ASP B 1 65 ? 2.045 41.188 5.891 1 77.81 65 ASP B CA 1
ATOM 2448 C C . ASP B 1 65 ? 3.535 41.531 5.945 1 77.81 65 ASP B C 1
ATOM 2450 O O . ASP B 1 65 ? 4.074 42.125 5.02 1 77.81 65 ASP B O 1
ATOM 2454 N N . PRO B 1 66 ? 4.168 41.406 7.109 1 75.69 66 PRO B N 1
ATOM 2455 C CA . PRO B 1 66 ? 5.59 41.75 7.211 1 75.69 66 PRO B CA 1
ATOM 2456 C C . PRO B 1 66 ? 6.434 41.094 6.121 1 75.69 66 PRO B C 1
ATOM 2458 O O . PRO B 1 66 ? 7.57 41.5 5.879 1 75.69 66 PRO B O 1
ATOM 2461 N N . GLY B 1 67 ? 5.797 40.312 5.273 1 69.69 67 GLY B N 1
ATOM 2462 C CA . GLY B 1 67 ? 6.559 39.562 4.289 1 69.69 67 GLY B CA 1
ATOM 2463 C C . GLY B 1 67 ? 7.477 38.531 4.906 1 69.69 67 GLY B C 1
ATOM 2464 O O . GLY B 1 67 ? 7.18 38 5.977 1 69.69 67 GLY B O 1
ATOM 2465 N N . GLY B 1 68 ? 8.352 38.188 4.309 1 65.38 68 GLY B N 1
ATOM 2466 C CA . GLY B 1 68 ? 9.336 37.25 4.816 1 65.38 68 GLY B CA 1
ATOM 2467 C C . GLY B 1 68 ? 8.922 35.812 4.652 1 65.38 68 GLY B C 1
ATOM 2468 O O . GLY B 1 68 ? 7.805 35.5 4.223 1 65.38 68 GLY B O 1
ATOM 2469 N N . LEU B 1 69 ? 9.969 35.125 4.84 1 68 69 LEU B N 1
ATOM 2470 C CA . LEU B 1 69 ? 9.727 33.688 4.695 1 68 69 LEU B CA 1
ATOM 2471 C C . LEU B 1 69 ? 8.734 33.188 5.746 1 68 69 LEU B C 1
ATOM 2473 O O . LEU B 1 69 ? 8.75 33.656 6.887 1 68 69 LEU B O 1
ATOM 2477 N N . PRO B 1 70 ? 7.723 32.562 5.285 1 76.5 70 PRO B N 1
ATOM 2478 C CA . PRO B 1 70 ? 6.867 31.906 6.281 1 76.5 70 PRO B CA 1
ATOM 2479 C C . PRO B 1 70 ? 7.66 31.281 7.43 1 76.5 70 PRO B C 1
ATOM 2481 O O . PRO B 1 70 ? 8.859 31.031 7.289 1 76.5 70 PRO B O 1
ATOM 2484 N N . PRO B 1 71 ? 7.055 31.281 8.562 1 85.38 71 PRO B N 1
ATOM 2485 C CA . PRO B 1 71 ? 7.727 30.656 9.703 1 85.38 71 PRO B CA 1
ATOM 2486 C C . PRO B 1 71 ? 8.391 29.328 9.328 1 85.38 71 PRO B C 1
ATOM 2488 O O . PRO B 1 71 ? 7.922 28.625 8.43 1 85.38 71 PRO B O 1
ATOM 2491 N N . VAL B 1 72 ? 9.508 29.078 9.945 1 87.81 72 VAL B N 1
ATOM 2492 C CA . VAL B 1 72 ? 10.312 27.875 9.734 1 87.81 72 VAL B CA 1
ATOM 2493 C C . VAL B 1 72 ? 9.422 26.641 9.789 1 87.81 72 VAL B C 1
ATOM 2495 O O . VAL B 1 72 ? 9.594 25.703 9 1 87.81 72 VAL B O 1
ATOM 2498 N N . ARG B 1 73 ? 8.445 26.688 10.656 1 93.88 73 ARG B N 1
ATOM 2499 C CA . ARG B 1 73 ? 7.562 25.547 10.836 1 93.88 73 ARG B CA 1
ATOM 2500 C C . ARG B 1 73 ? 6.812 25.219 9.547 1 93.88 73 ARG B C 1
ATOM 2502 O O . ARG B 1 73 ? 6.77 24.078 9.109 1 93.88 73 ARG B O 1
ATOM 2509 N N . VAL B 1 74 ? 6.316 26.219 8.914 1 94.88 74 VAL B N 1
ATOM 2510 C CA . VAL B 1 74 ? 5.52 26.062 7.699 1 94.88 74 VAL B CA 1
ATOM 2511 C C . VAL B 1 74 ? 6.422 25.641 6.539 1 94.88 74 VAL B C 1
ATOM 2513 O O . VAL B 1 74 ? 6.113 24.688 5.82 1 94.88 74 VAL B O 1
ATOM 2516 N N . ARG B 1 75 ? 7.5 26.234 6.387 1 95.38 75 ARG B N 1
ATOM 2517 C CA . ARG B 1 75 ? 8.422 25.938 5.289 1 95.38 75 ARG B CA 1
ATOM 2518 C C . ARG B 1 75 ? 8.977 24.531 5.402 1 95.38 75 ARG B C 1
ATOM 2520 O O . ARG B 1 75 ? 9.078 23.812 4.406 1 95.38 75 ARG B O 1
ATOM 2527 N N . ALA B 1 76 ? 9.32 24.172 6.633 1 97.19 76 ALA B N 1
ATOM 2528 C CA . ALA B 1 76 ? 9.938 22.859 6.863 1 97.19 76 ALA B CA 1
ATOM 2529 C C . ALA B 1 76 ? 8.953 21.734 6.602 1 97.19 76 ALA B C 1
ATOM 2531 O O . ALA B 1 76 ? 9.305 20.719 5.988 1 97.19 76 ALA B O 1
ATOM 2532 N N . VAL B 1 77 ? 7.727 21.938 7.055 1 98 77 VAL B N 1
ATOM 2533 C CA . VAL B 1 77 ? 6.707 20.906 6.855 1 98 77 VAL B CA 1
ATOM 2534 C C . VAL B 1 77 ? 6.43 20.734 5.363 1 98 77 VAL B C 1
ATOM 2536 O O . VAL B 1 77 ? 6.355 19.609 4.859 1 98 77 VAL B O 1
ATOM 2539 N N . G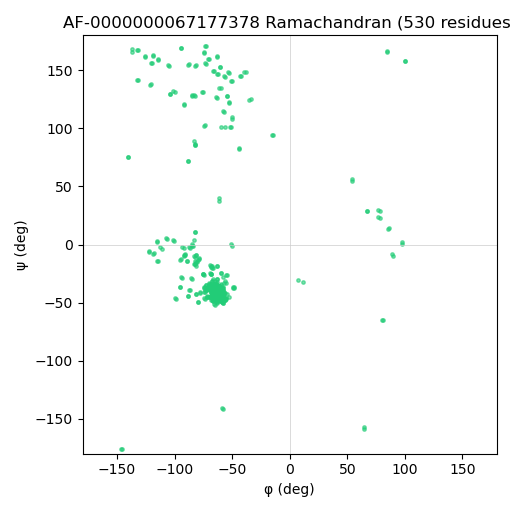LY B 1 78 ? 6.316 21.859 4.668 1 97.75 78 GLY B N 1
ATOM 2540 C CA . GLY B 1 78 ? 6.117 21.812 3.23 1 97.75 78 GLY B CA 1
ATOM 2541 C C . GLY B 1 78 ? 7.273 21.156 2.49 1 97.75 78 GLY B C 1
ATOM 2542 O O . GLY B 1 78 ? 7.066 20.328 1.61 1 97.75 78 GLY B O 1
ATOM 2543 N N . ALA B 1 79 ? 8.477 21.547 2.859 1 98.19 79 ALA B N 1
ATOM 2544 C CA . ALA B 1 79 ? 9.68 21 2.246 1 98.19 79 ALA B CA 1
ATOM 2545 C C . ALA B 1 79 ? 9.789 19.5 2.492 1 98.19 79 ALA B C 1
ATOM 2547 O O . ALA B 1 79 ? 10.109 18.734 1.579 1 98.19 79 ALA B O 1
ATOM 2548 N N . ALA B 1 80 ? 9.523 19.094 3.699 1 98.62 80 ALA B N 1
ATOM 2549 C CA . ALA B 1 80 ? 9.57 17.672 4.055 1 98.62 80 ALA B CA 1
ATOM 2550 C C . ALA B 1 80 ? 8.547 16.875 3.256 1 98.62 80 ALA B C 1
ATOM 2552 O O . ALA B 1 80 ? 8.852 15.781 2.762 1 98.62 80 ALA B O 1
ATOM 2553 N N . ALA B 1 81 ? 7.359 17.438 3.156 1 98.31 81 ALA B N 1
ATOM 2554 C CA . ALA B 1 81 ? 6.305 16.766 2.396 1 98.31 81 ALA B CA 1
ATOM 2555 C C . ALA B 1 81 ? 6.727 16.562 0.943 1 98.31 81 ALA B C 1
ATOM 2557 O O . ALA B 1 81 ? 6.551 15.469 0.388 1 98.31 81 ALA B O 1
ATOM 2558 N N . GLU B 1 82 ? 7.27 17.562 0.402 1 98.25 82 GLU B N 1
ATOM 2559 C CA . GLU B 1 82 ? 7.734 17.484 -0.979 1 98.25 82 GLU B CA 1
ATOM 2560 C C . GLU B 1 82 ? 8.828 16.438 -1.133 1 98.25 82 GLU B C 1
ATOM 2562 O O . GLU B 1 82 ? 8.781 15.617 -2.057 1 98.25 82 GLU B O 1
ATOM 2567 N N . LEU B 1 83 ? 9.766 16.438 -0.252 1 98.38 83 LEU B N 1
ATOM 2568 C CA . LEU B 1 83 ? 10.875 15.484 -0.298 1 98.38 83 LEU B CA 1
ATOM 2569 C C . LEU B 1 83 ? 10.383 14.055 -0.102 1 98.38 83 LEU B C 1
ATOM 2571 O O . LEU B 1 83 ? 10.836 13.141 -0.787 1 98.38 83 LEU B O 1
ATOM 2575 N N . ILE B 1 84 ? 9.461 13.867 0.806 1 98.12 84 ILE B N 1
ATOM 2576 C CA . ILE B 1 84 ? 8.891 12.547 1.046 1 98.12 84 ILE B CA 1
ATOM 2577 C C . ILE B 1 84 ? 8.219 12.039 -0.227 1 98.12 84 ILE B C 1
ATOM 2579 O O . ILE B 1 84 ? 8.391 10.875 -0.604 1 98.12 84 ILE B O 1
ATOM 2583 N N . GLY B 1 85 ? 7.477 12.898 -0.842 1 96.5 85 GLY B N 1
ATOM 2584 C CA . GLY B 1 85 ? 6.828 12.523 -2.088 1 96.5 85 GLY B CA 1
ATOM 2585 C C . GLY B 1 85 ? 7.812 12.195 -3.195 1 96.5 85 GLY B C 1
ATOM 2586 O O . GLY B 1 85 ? 7.531 11.352 -4.051 1 96.5 85 GLY B O 1
ATOM 2587 N N . GLU B 1 86 ? 8.984 12.82 -3.174 1 95.62 86 GLU B N 1
ATOM 2588 C CA . GLU B 1 86 ? 9.953 12.711 -4.258 1 95.62 86 GLU B CA 1
ATOM 2589 C C . GLU B 1 86 ? 10.891 11.523 -4.043 1 95.62 86 GLU B C 1
ATOM 2591 O O . GLU B 1 86 ? 11.156 10.758 -4.977 1 95.62 86 GLU B O 1
ATOM 2596 N N . ILE B 1 87 ? 11.367 11.383 -2.754 1 96 87 ILE B N 1
ATOM 2597 C CA . ILE B 1 87 ? 12.453 10.43 -2.58 1 96 87 ILE B CA 1
ATOM 2598 C C . ILE B 1 87 ? 12.055 9.367 -1.56 1 96 87 ILE B C 1
ATOM 2600 O O . ILE B 1 87 ? 12.781 8.398 -1.339 1 96 87 ILE B O 1
ATOM 2604 N N . GLY B 1 88 ? 10.883 9.547 -0.932 1 96.62 88 GLY B N 1
ATOM 2605 C CA . GLY B 1 88 ? 10.391 8.539 -0.004 1 96.62 88 GLY B CA 1
ATOM 2606 C C . GLY B 1 88 ? 10.648 8.891 1.448 1 96.62 88 GLY B C 1
ATOM 2607 O O . GLY B 1 88 ? 11.578 9.641 1.756 1 96.62 88 GLY B O 1
ATOM 2608 N N . LEU B 1 89 ? 9.898 8.312 2.318 1 97.38 89 LEU B N 1
ATOM 2609 C CA . LEU B 1 89 ? 9.93 8.602 3.746 1 97.38 89 LEU B CA 1
ATOM 2610 C C . LEU B 1 89 ? 11.273 8.211 4.348 1 97.38 89 LEU B C 1
ATOM 2612 O O . LEU B 1 89 ? 11.859 8.969 5.133 1 97.38 89 LEU B O 1
ATOM 2616 N N . GLY B 1 90 ? 11.75 7.094 3.977 1 95 90 GLY B N 1
ATOM 2617 C CA . GLY B 1 90 ? 12.977 6.57 4.559 1 95 90 GLY B CA 1
ATOM 2618 C C . GLY B 1 90 ? 14.211 7.363 4.172 1 95 90 GLY B C 1
ATOM 2619 O O . GLY B 1 90 ? 15.188 7.41 4.922 1 95 90 GLY B O 1
ATOM 2620 N N . ALA B 1 91 ? 14.203 8.031 3.084 1 95.06 91 ALA B N 1
ATOM 2621 C CA . ALA B 1 91 ? 15.391 8.672 2.518 1 95.06 91 ALA B CA 1
ATOM 2622 C C . ALA B 1 91 ? 15.477 10.141 2.945 1 95.06 91 ALA B C 1
ATOM 2624 O O . ALA B 1 91 ? 16.516 10.773 2.777 1 95.06 91 ALA B O 1
ATOM 2625 N N . VAL B 1 92 ? 14.477 10.68 3.477 1 97.38 92 VAL B N 1
ATOM 2626 C CA . VAL B 1 92 ? 14.445 12.094 3.82 1 97.38 92 VAL B CA 1
ATOM 2627 C C . VAL B 1 92 ? 15.273 12.344 5.078 1 97.38 92 VAL B C 1
ATOM 2629 O O . VAL B 1 92 ? 15.148 11.609 6.066 1 97.38 92 VAL B O 1
ATOM 2632 N N . THR B 1 93 ? 16.172 13.344 5.07 1 97.38 93 THR B N 1
ATOM 2633 C CA . THR B 1 93 ? 17.016 13.695 6.207 1 97.38 93 THR B CA 1
ATOM 2634 C C . THR B 1 93 ? 16.734 15.125 6.668 1 97.38 93 THR B C 1
ATOM 2636 O O . THR B 1 93 ? 16.141 15.914 5.926 1 97.38 93 THR B O 1
ATOM 2639 N N . LEU B 1 94 ? 17.188 15.367 7.863 1 98 94 LEU B N 1
ATOM 2640 C CA . LEU B 1 94 ? 17.047 16.719 8.375 1 98 94 LEU B CA 1
ATOM 2641 C C . LEU B 1 94 ? 17.859 17.703 7.535 1 98 94 LEU B C 1
ATOM 2643 O O . LEU B 1 94 ? 17.438 18.844 7.305 1 98 94 LEU B O 1
ATOM 2647 N N . GLU B 1 95 ? 18.984 17.312 7.078 1 98.12 95 GLU B N 1
ATOM 2648 C CA . GLU B 1 95 ? 19.844 18.156 6.254 1 98.12 95 GLU B CA 1
ATOM 2649 C C . GLU B 1 95 ? 19.141 18.531 4.945 1 98.12 95 GLU B C 1
ATOM 2651 O O . GLU B 1 95 ? 19.156 19.688 4.547 1 98.12 95 GLU B O 1
ATOM 2656 N N . ALA B 1 96 ? 18.562 17.578 4.285 1 98.38 96 ALA B N 1
ATOM 2657 C CA . ALA B 1 96 ? 17.875 17.812 3.023 1 98.38 96 ALA B CA 1
ATOM 2658 C C . ALA B 1 96 ? 16.672 18.734 3.225 1 98.38 96 ALA B C 1
ATOM 2660 O O . ALA B 1 96 ? 16.406 19.609 2.398 1 98.38 96 ALA B O 1
ATOM 2661 N N . ILE B 1 97 ? 15.938 18.516 4.316 1 98.56 97 ILE B N 1
ATOM 2662 C CA . ILE B 1 97 ? 14.766 19.344 4.621 1 98.56 97 ILE B CA 1
ATOM 2663 C C . ILE B 1 97 ? 15.203 20.781 4.883 1 98.56 97 ILE B C 1
ATOM 2665 O O . ILE B 1 97 ? 14.602 21.719 4.367 1 98.56 97 ILE B O 1
ATOM 2669 N N . ALA B 1 98 ? 16.266 20.906 5.688 1 96.69 98 ALA B N 1
ATOM 2670 C CA . ALA B 1 98 ? 16.781 22.234 6.008 1 96.69 98 ALA B CA 1
ATOM 2671 C C . ALA B 1 98 ? 17.188 22.984 4.746 1 96.69 98 ALA B C 1
ATOM 2673 O O . ALA B 1 98 ? 16.828 24.141 4.566 1 96.69 98 ALA B O 1
ATOM 2674 N N . ASP B 1 99 ? 17.844 22.297 3.902 1 97.75 99 ASP B N 1
ATOM 2675 C CA . ASP B 1 99 ? 18.281 22.891 2.645 1 97.75 99 ASP B CA 1
ATOM 2676 C C . ASP B 1 99 ? 17.094 23.344 1.8 1 97.75 99 ASP B C 1
ATOM 2678 O O . ASP B 1 99 ? 17.047 24.484 1.343 1 97.75 99 ASP B O 1
ATOM 2682 N N . ARG B 1 100 ? 16.094 22.547 1.646 1 97.44 100 ARG B N 1
ATOM 2683 C CA . ARG B 1 100 ? 14.922 22.844 0.827 1 97.44 100 ARG B CA 1
ATOM 2684 C C . ARG B 1 100 ? 14.086 23.953 1.457 1 97.44 100 ARG B C 1
ATOM 2686 O O . ARG B 1 100 ? 13.484 24.766 0.749 1 97.44 100 ARG B O 1
ATOM 2693 N N . ALA B 1 101 ? 14.062 23.969 2.762 1 96.56 101 ALA B N 1
ATOM 2694 C CA . ALA B 1 101 ? 13.266 24.938 3.504 1 96.56 101 ALA B CA 1
ATOM 2695 C C . ALA B 1 101 ? 14.039 26.234 3.734 1 96.56 101 ALA B C 1
ATOM 2697 O O . ALA B 1 101 ? 13.516 27.172 4.332 1 96.56 101 ALA B O 1
ATOM 2698 N N . GLU B 1 102 ? 15.289 26.219 3.273 1 94.69 102 GLU B N 1
ATOM 2699 C CA . GLU B 1 102 ? 16.156 27.375 3.457 1 94.69 102 GLU B CA 1
ATOM 2700 C C . GLU B 1 102 ? 16.234 27.781 4.926 1 94.69 102 GLU B C 1
ATOM 2702 O O . GLU B 1 102 ? 16.016 28.938 5.27 1 94.69 102 GLU B O 1
ATOM 2707 N N . CYS B 1 103 ? 16.625 26.828 5.723 1 93.06 103 CYS B N 1
ATOM 2708 C CA . CYS B 1 103 ? 16.859 27.031 7.148 1 93.06 103 CYS B CA 1
ATOM 2709 C C . CYS B 1 103 ? 18 26.156 7.637 1 93.06 103 CYS B C 1
ATOM 2711 O O . CYS B 1 103 ? 18.734 25.562 6.832 1 93.06 103 CYS B O 1
ATOM 2713 N N . SER B 1 104 ? 18.219 26.234 8.977 1 92.88 104 SER B N 1
ATOM 2714 C CA . SER B 1 104 ? 19.328 25.438 9.523 1 92.88 104 SER B CA 1
ATOM 2715 C C . SER B 1 104 ? 18.812 24.219 10.273 1 92.88 104 SER B C 1
ATOM 2717 O O . SER B 1 104 ? 17.672 24.188 10.727 1 92.88 104 SER B O 1
ATOM 2719 N N . VAL B 1 105 ? 19.656 23.188 10.336 1 95.69 105 VAL B N 1
ATOM 2720 C CA . VAL B 1 105 ? 19.281 21.984 11.078 1 95.69 105 VAL B CA 1
ATOM 2721 C C . VAL B 1 105 ? 19.016 22.328 12.539 1 95.69 105 VAL B C 1
ATOM 2723 O O . VAL B 1 105 ? 18.031 21.875 13.125 1 95.69 105 VAL B O 1
ATOM 2726 N N . PRO B 1 106 ? 19.766 23.234 13.188 1 93.06 106 PRO B N 1
ATOM 2727 C CA . PRO B 1 106 ? 19.438 23.641 14.555 1 93.06 106 PRO B CA 1
ATOM 2728 C C . PRO B 1 106 ? 18.062 24.297 14.672 1 93.06 106 PRO B C 1
ATOM 2730 O O . PRO B 1 106 ? 17.359 24.094 15.656 1 93.06 106 PRO B O 1
ATOM 2733 N N . SER B 1 107 ? 17.688 25.047 13.719 1 91.31 107 SER B N 1
ATOM 2734 C CA . SER B 1 107 ? 16.359 25.656 13.727 1 91.31 107 SER B CA 1
ATOM 2735 C C . SER B 1 107 ? 15.266 24.609 13.672 1 91.31 107 SER B C 1
ATOM 2737 O O . SER B 1 107 ? 14.219 24.75 14.312 1 91.31 107 SER B O 1
ATOM 2739 N N . LEU B 1 108 ? 15.492 23.5 12.914 1 96.5 108 LEU B N 1
ATOM 2740 C CA . LEU B 1 108 ? 14.539 22.391 12.852 1 96.5 108 LEU B CA 1
ATOM 2741 C C . LEU B 1 108 ? 14.398 21.719 14.219 1 96.5 108 LEU B C 1
ATOM 2743 O O . LEU B 1 108 ? 13.289 21.422 14.664 1 96.5 108 LEU B O 1
ATOM 2747 N N . HIS B 1 109 ? 15.516 21.531 14.844 1 96.75 109 HIS B N 1
ATOM 2748 C CA . HIS B 1 109 ? 15.484 20.922 16.172 1 96.75 109 HIS B CA 1
ATOM 2749 C C . HIS B 1 109 ? 14.75 21.812 17.172 1 96.75 109 HIS B C 1
ATOM 2751 O O . HIS B 1 109 ? 14.008 21.312 18.016 1 96.75 109 HIS B O 1
ATOM 2757 N N . ALA B 1 110 ? 14.984 23.094 17.031 1 92.38 110 ALA B N 1
ATOM 2758 C CA . ALA B 1 110 ? 14.336 24.031 17.938 1 92.38 110 ALA B CA 1
ATOM 2759 C C . ALA B 1 110 ? 12.82 24 17.781 1 92.38 110 ALA B C 1
ATOM 2761 O O . ALA B 1 110 ? 12.086 24.078 18.766 1 92.38 110 ALA B O 1
ATOM 2762 N N . VAL B 1 111 ? 12.32 23.812 16.609 1 93 111 VAL B N 1
ATOM 2763 C CA . VAL B 1 111 ? 10.898 23.906 16.297 1 93 111 VAL B CA 1
ATOM 2764 C C . VAL B 1 111 ? 10.219 22.562 16.531 1 93 111 VAL B C 1
ATOM 2766 O O . VAL B 1 111 ? 9.109 22.5 17.062 1 93 111 VAL B O 1
ATOM 2769 N N . PHE B 1 112 ? 10.953 21.406 16.141 1 96.88 112 PHE B N 1
ATOM 2770 C CA . PHE B 1 112 ? 10.273 20.109 16.078 1 96.88 112 PHE B CA 1
ATOM 2771 C C . PHE B 1 112 ? 10.852 19.156 17.125 1 96.88 112 PHE B C 1
ATOM 2773 O O . PHE B 1 112 ? 10.266 18.094 17.391 1 96.88 112 PHE B O 1
ATOM 2780 N N . GLY B 1 113 ? 11.961 19.5 17.656 1 95.62 113 GLY B N 1
ATOM 2781 C CA . GLY B 1 113 ? 12.648 18.625 18.578 1 95.62 113 GLY B CA 1
ATOM 2782 C C . GLY B 1 113 ? 13.453 17.531 17.891 1 95.62 113 GLY B C 1
ATOM 2783 O O . GLY B 1 113 ? 14.68 17.516 17.984 1 95.62 113 GLY B O 1
ATOM 2784 N N . THR B 1 114 ? 12.734 16.625 17.188 1 95.88 114 THR B N 1
ATOM 2785 C CA . THR B 1 114 ? 13.375 15.492 16.516 1 95.88 114 THR B CA 1
ATOM 2786 C C . THR B 1 114 ? 12.859 15.367 15.086 1 95.88 114 THR B C 1
ATOM 2788 O O . THR B 1 114 ? 11.875 16 14.711 1 95.88 114 THR B O 1
ATOM 2791 N N . ARG B 1 115 ? 13.547 14.562 14.344 1 96.69 115 ARG B N 1
ATOM 2792 C CA . ARG B 1 115 ? 13.086 14.227 12.992 1 96.69 115 ARG B CA 1
ATOM 2793 C C . ARG B 1 115 ? 11.703 13.602 13.031 1 96.69 115 ARG B C 1
ATOM 2795 O O . ARG B 1 115 ? 10.844 13.922 12.203 1 96.69 115 ARG B O 1
ATOM 2802 N N . ASP B 1 116 ? 11.484 12.805 14.062 1 95.94 116 ASP B N 1
ATOM 2803 C CA . ASP B 1 116 ? 10.195 12.133 14.195 1 95.94 116 ASP B CA 1
ATOM 2804 C C . ASP B 1 116 ? 9.078 13.148 14.438 1 95.94 116 ASP B C 1
ATOM 2806 O O . ASP B 1 116 ? 7.977 13.008 13.891 1 95.94 116 ASP B O 1
ATOM 2810 N N . GLY B 1 117 ? 9.398 14.062 15.266 1 96.62 117 GLY B N 1
ATOM 2811 C CA . GLY B 1 117 ? 8.422 15.117 15.5 1 96.62 117 GLY B CA 1
ATOM 2812 C C . GLY B 1 117 ? 8.031 15.852 14.234 1 96.62 117 GLY B C 1
ATOM 2813 O O . GLY B 1 117 ? 6.848 16.156 14.031 1 96.62 117 GLY B O 1
ATOM 2814 N N . LEU B 1 118 ? 9.039 16.188 13.445 1 97.94 118 LEU B N 1
ATOM 2815 C CA . LEU B 1 118 ? 8.781 16.844 12.164 1 97.94 118 LEU B CA 1
ATOM 2816 C C . LEU B 1 118 ? 7.949 15.945 11.25 1 97.94 118 LEU B C 1
ATOM 2818 O O . LEU B 1 118 ? 6.961 16.391 10.664 1 97.94 118 LEU B O 1
ATOM 2822 N N . LEU B 1 119 ? 8.242 14.664 11.156 1 97.69 119 LEU B N 1
ATOM 2823 C CA . LEU B 1 119 ? 7.547 13.727 10.281 1 97.69 119 LEU B CA 1
ATOM 2824 C C . LEU B 1 119 ? 6.102 13.539 10.727 1 97.69 119 LEU B C 1
ATOM 2826 O O . LEU B 1 119 ? 5.203 13.406 9.891 1 97.69 119 LEU B O 1
ATOM 2830 N N . ARG B 1 120 ? 5.883 13.523 12.023 1 96.5 120 ARG B N 1
ATOM 2831 C CA . ARG B 1 120 ? 4.52 13.414 12.531 1 96.5 120 ARG B CA 1
ATOM 2832 C C . ARG B 1 120 ? 3.676 14.609 12.109 1 96.5 120 ARG B C 1
ATOM 2834 O O . ARG B 1 120 ? 2.51 14.461 11.742 1 96.5 120 ARG B O 1
ATOM 2841 N N . GLU B 1 121 ? 4.273 15.766 12.109 1 95.88 121 GLU B N 1
ATOM 2842 C CA . GLU B 1 121 ? 3.543 16.953 11.703 1 95.88 121 GLU B CA 1
ATOM 2843 C C . GLU B 1 121 ? 3.256 16.938 10.203 1 95.88 121 GLU B C 1
ATOM 2845 O O . GLU B 1 121 ? 2.201 17.406 9.766 1 95.88 121 GLU B O 1
ATOM 2850 N N . VAL B 1 122 ? 4.203 16.469 9.438 1 96.81 122 VAL B N 1
ATOM 2851 C CA . V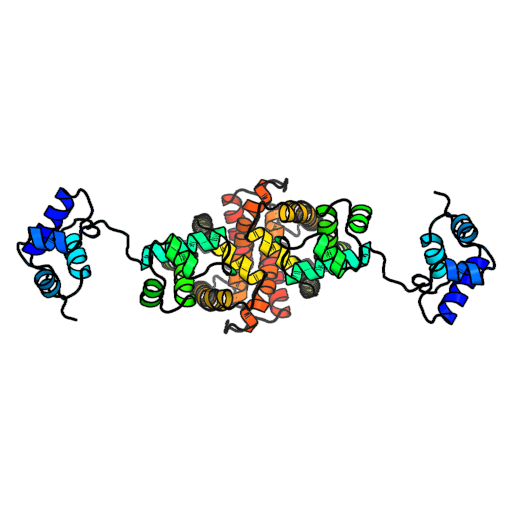AL B 1 122 ? 3.986 16.328 8 1 96.81 122 VAL B CA 1
ATOM 2852 C C . VAL B 1 122 ? 2.791 15.406 7.75 1 96.81 122 VAL B C 1
ATOM 2854 O O . VAL B 1 122 ? 1.918 15.727 6.941 1 96.81 122 VAL B O 1
ATOM 2857 N N . PHE B 1 123 ? 2.705 14.328 8.453 1 94.44 123 PHE B N 1
ATOM 2858 C CA . PHE B 1 123 ? 1.602 13.383 8.289 1 94.44 123 PHE B CA 1
ATOM 2859 C C . PHE B 1 123 ? 0.274 14.039 8.648 1 94.44 123 PHE B C 1
ATOM 2861 O O . PHE B 1 123 ? -0.715 13.891 7.93 1 94.44 123 PHE B O 1
ATOM 2868 N N . GLU B 1 124 ? 0.251 14.719 9.727 1 92.5 124 GLU B N 1
ATOM 2869 C CA . GLU B 1 124 ? -0.974 15.375 10.172 1 92.5 124 GLU B CA 1
ATOM 2870 C C . GLU B 1 124 ? -1.495 16.359 9.125 1 92.5 124 GLU B C 1
ATOM 2872 O O . GLU B 1 124 ? -2.705 16.453 8.906 1 92.5 124 GLU B O 1
ATOM 2877 N N . GLN B 1 125 ? -0.567 16.984 8.523 1 93.19 125 GLN B N 1
ATOM 2878 C CA . GLN B 1 125 ? -0.972 18.047 7.605 1 93.19 125 GLN B CA 1
ATOM 2879 C C . GLN B 1 125 ? -1.294 17.484 6.223 1 93.19 125 GLN B C 1
ATOM 2881 O O . GLN B 1 125 ? -2.146 18.031 5.512 1 93.19 125 GLN B O 1
ATOM 2886 N N . TYR B 1 126 ? -0.641 16.422 5.887 1 94.88 126 TYR B N 1
ATOM 2887 C CA . TYR B 1 126 ? -0.746 16 4.496 1 94.88 126 TYR B CA 1
ATOM 2888 C C . TYR B 1 126 ? -1.445 14.648 4.395 1 94.88 126 TYR B C 1
ATOM 2890 O O . TYR B 1 126 ? -1.527 14.062 3.309 1 94.88 126 TYR B O 1
ATOM 2898 N N . SER B 1 127 ? -1.902 14.07 5.438 1 93.94 127 SER B N 1
ATOM 2899 C CA . SER B 1 127 ? -2.828 12.945 5.441 1 93.94 127 SER B CA 1
ATOM 2900 C C . SER B 1 127 ? -4.273 13.414 5.582 1 93.94 127 SER B C 1
ATOM 2902 O O . SER B 1 127 ? -4.523 14.578 5.906 1 93.94 127 SER B O 1
ATOM 2904 N N . PRO B 1 128 ? -5.211 12.484 5.371 1 95.56 128 PRO B N 1
ATOM 2905 C CA . PRO B 1 128 ? -6.609 12.922 5.438 1 95.56 128 PRO B CA 1
ATOM 2906 C C . PRO B 1 128 ? -7.141 12.984 6.867 1 95.56 128 PRO B C 1
ATOM 2908 O O . PRO B 1 128 ? -8.352 13.125 7.07 1 95.56 128 PRO B O 1
ATOM 2911 N N . VAL B 1 129 ? -6.352 12.883 7.867 1 94.19 129 VAL B N 1
ATOM 2912 C CA . VAL B 1 129 ? -6.793 12.781 9.25 1 94.19 129 VAL B CA 1
ATOM 2913 C C . VAL B 1 129 ? -7.621 14.016 9.617 1 94.19 129 VAL B C 1
ATOM 2915 O O . VAL B 1 129 ? -8.734 13.891 10.141 1 94.19 129 VAL B O 1
ATOM 2918 N N . ARG B 1 130 ? -7.113 15.164 9.328 1 93.38 130 ARG B N 1
ATOM 2919 C CA . ARG B 1 130 ? -7.832 16.391 9.664 1 93.38 130 ARG B CA 1
ATOM 2920 C C . ARG B 1 130 ? -9.102 16.531 8.82 1 93.38 130 ARG B C 1
ATOM 2922 O O . ARG B 1 130 ? -10.117 17.031 9.305 1 93.38 130 ARG B O 1
ATOM 2929 N N . ASP B 1 131 ? -9.008 16.141 7.594 1 95.19 131 ASP B N 1
ATOM 2930 C CA . ASP B 1 131 ? -10.188 16.141 6.734 1 95.19 131 ASP B CA 1
ATOM 2931 C C . ASP B 1 131 ? -11.273 15.219 7.289 1 95.19 131 ASP B C 1
ATOM 2933 O O . ASP B 1 131 ? -12.453 15.578 7.293 1 95.19 131 ASP B O 1
ATOM 2937 N N . VAL B 1 132 ? -10.859 14.07 7.777 1 96.94 132 VAL B N 1
ATOM 2938 C CA . VAL B 1 132 ? -11.797 13.094 8.336 1 96.94 132 VAL B CA 1
ATOM 2939 C C . VAL B 1 132 ? -12.414 13.641 9.617 1 96.94 132 VAL B C 1
ATOM 2941 O O . VAL B 1 132 ? -13.625 13.531 9.828 1 96.94 132 VAL B O 1
ATOM 2944 N N . GLU B 1 133 ? -11.594 14.203 10.391 1 95.88 133 GLU B N 1
ATOM 2945 C CA . GLU B 1 133 ? -12.07 14.797 11.633 1 95.88 133 GLU B CA 1
ATOM 2946 C C . GLU B 1 133 ? -13.133 15.867 11.367 1 95.88 133 GLU B C 1
ATOM 2948 O O . GLU B 1 133 ? -14.203 15.836 11.969 1 95.88 133 GLU B O 1
ATOM 2953 N N . ALA B 1 134 ? -12.812 16.766 10.477 1 95.75 134 ALA B N 1
ATOM 2954 C CA . ALA B 1 134 ? -13.75 17.828 10.125 1 95.75 134 ALA B CA 1
ATOM 2955 C C . ALA B 1 134 ? -15.023 17.266 9.516 1 95.75 134 ALA B C 1
ATOM 2957 O O . ALA B 1 134 ? -16.125 17.719 9.836 1 95.75 134 ALA B O 1
ATOM 2958 N N . PHE B 1 135 ? -14.852 16.281 8.656 1 96.69 135 PHE B N 1
ATOM 2959 C CA . PHE B 1 135 ? -15.977 15.648 7.973 1 96.69 135 PHE B CA 1
ATOM 2960 C C . PHE B 1 135 ? -16.938 15.023 8.969 1 96.69 135 PHE B C 1
ATOM 2962 O O . PHE B 1 135 ? -18.156 15.195 8.859 1 96.69 135 PHE B O 1
ATOM 2969 N N . LEU B 1 136 ? -16.406 14.336 9.961 1 95.44 136 LEU B N 1
ATOM 2970 C CA . LEU B 1 136 ? -17.234 13.539 10.875 1 95.44 136 LEU B CA 1
ATOM 2971 C C . LEU B 1 136 ? -17.906 14.43 11.914 1 95.44 136 LEU B C 1
ATOM 2973 O O . LEU B 1 136 ? -18.828 14 12.602 1 95.44 136 LEU B O 1
ATOM 2977 N N . LEU B 1 137 ? -17.484 15.695 12.016 1 92.81 137 LEU B N 1
ATOM 2978 C CA . LEU B 1 137 ? -18.125 16.656 12.914 1 92.81 137 LEU B CA 1
ATOM 2979 C C . LEU B 1 137 ? -19.391 17.25 12.297 1 92.81 137 LEU B C 1
ATOM 2981 O O . LEU B 1 137 ? -20.219 17.812 13 1 92.81 137 LEU B O 1
ATOM 2985 N N . GLU B 1 138 ? -19.5 17.047 11.047 1 91.81 138 GLU B N 1
ATOM 2986 C CA . GLU B 1 138 ? -20.672 17.562 10.336 1 91.81 138 GLU B CA 1
ATOM 2987 C C . GLU B 1 138 ? -21.828 16.562 10.367 1 91.81 138 GLU B C 1
ATOM 2989 O O . GLU B 1 138 ? -21.609 15.367 10.609 1 91.81 138 GLU B O 1
ATOM 2994 N N . ASP B 1 139 ? -22.984 17.094 10.234 1 84.75 139 ASP B N 1
ATOM 2995 C CA . ASP B 1 139 ? -24.156 16.234 10.109 1 84.75 139 ASP B CA 1
ATOM 2996 C C . ASP B 1 139 ? -24.344 15.766 8.664 1 84.75 139 ASP B C 1
ATOM 2998 O O . ASP B 1 139 ? -24.266 16.562 7.73 1 84.75 139 ASP B O 1
ATOM 3002 N N . HIS B 1 140 ? -24.469 14.516 8.641 1 82.25 140 HIS B N 1
ATOM 3003 C CA . HIS B 1 140 ? -24.672 13.945 7.316 1 82.25 140 HIS B CA 1
ATOM 3004 C C . HIS B 1 140 ? -26 13.195 7.25 1 82.25 140 HIS B C 1
ATOM 3006 O O . HIS B 1 140 ? -26.672 13.016 8.273 1 82.25 140 HIS B O 1
ATOM 3012 N N . GLY B 1 141 ? -26.594 13.016 6.148 1 85.12 141 GLY B N 1
ATOM 3013 C CA . GLY B 1 141 ? -27.844 12.305 5.898 1 85.12 141 GLY B CA 1
ATOM 3014 C C . GLY B 1 141 ? -27.797 10.859 6.352 1 85.12 141 GLY B C 1
ATOM 3015 O O . GLY B 1 141 ? -27.312 10.555 7.438 1 85.12 141 GLY B O 1
ATOM 3016 N N . ASP B 1 142 ? -28.375 10 5.609 1 92.88 142 ASP B N 1
ATOM 3017 C CA . ASP B 1 142 ? -28.391 8.586 5.977 1 92.88 142 ASP B CA 1
ATOM 3018 C C . ASP B 1 142 ? -27.016 7.953 5.773 1 92.88 142 ASP B C 1
ATOM 3020 O O . ASP B 1 142 ? -26.094 8.602 5.285 1 92.88 142 ASP B O 1
ATOM 3024 N N . LEU B 1 143 ? -26.828 6.805 6.207 1 95.69 143 LEU B N 1
ATOM 3025 C CA . LEU B 1 143 ? -25.547 6.125 6.242 1 95.69 143 LEU B CA 1
ATOM 3026 C C . LEU B 1 143 ? -24.922 6.059 4.852 1 95.69 143 LEU B C 1
ATOM 3028 O O . LEU B 1 143 ? -23.734 6.297 4.684 1 95.69 143 LEU B O 1
ATOM 3032 N N . ARG B 1 144 ? -25.766 5.766 3.855 1 95.88 144 ARG B N 1
ATOM 3033 C CA . ARG B 1 144 ? -25.25 5.648 2.496 1 95.88 144 ARG B CA 1
ATOM 3034 C C . ARG B 1 144 ? -24.703 6.984 1.994 1 95.88 144 ARG B C 1
ATOM 3036 O O . ARG B 1 144 ? -23.609 7.047 1.428 1 95.88 144 ARG B O 1
ATOM 3043 N N . ASP B 1 145 ? -25.422 8 2.168 1 95.75 145 ASP B N 1
ATOM 3044 C CA . ASP B 1 145 ? -24.984 9.328 1.746 1 95.75 145 ASP B CA 1
ATOM 3045 C C . ASP B 1 145 ? -23.719 9.758 2.49 1 95.75 145 ASP B C 1
ATOM 3047 O O . ASP B 1 145 ? -22.844 10.383 1.91 1 95.75 145 ASP B O 1
ATOM 3051 N N . THR B 1 146 ? -23.719 9.43 3.729 1 97.31 146 THR B N 1
ATOM 3052 C CA . THR B 1 146 ? -22.562 9.75 4.543 1 97.31 146 THR B CA 1
ATOM 3053 C C . THR B 1 146 ? -21.312 9.031 4.016 1 97.31 146 THR B C 1
ATOM 3055 O O . THR B 1 146 ? -20.266 9.656 3.83 1 97.31 146 THR B O 1
ATOM 3058 N N . VAL B 1 147 ? -21.406 7.746 3.738 1 98.19 147 VAL B N 1
ATOM 3059 C CA . VAL B 1 147 ? -20.266 6.957 3.26 1 98.19 147 VAL B CA 1
ATOM 3060 C C . VAL B 1 147 ? -19.844 7.449 1.879 1 98.19 147 VAL B C 1
ATOM 3062 O O . VAL B 1 147 ? -18.656 7.59 1.606 1 98.19 147 VAL B O 1
ATOM 3065 N N . ARG B 1 148 ? -20.797 7.738 1.05 1 98.19 148 ARG B N 1
ATOM 3066 C CA . ARG B 1 148 ? -20.469 8.234 -0.283 1 98.19 148 ARG B CA 1
ATOM 3067 C C . ARG B 1 148 ? -19.734 9.57 -0.205 1 98.19 148 ARG B C 1
ATOM 3069 O O . ARG B 1 148 ? -18.734 9.773 -0.903 1 98.19 148 ARG B O 1
ATOM 3076 N N . ALA B 1 149 ? -20.219 10.461 0.609 1 97.75 149 ALA B N 1
ATOM 3077 C CA . ALA B 1 149 ? -19.562 11.758 0.803 1 97.75 149 ALA B CA 1
ATOM 3078 C C . ALA B 1 149 ? -18.172 11.586 1.399 1 97.75 149 ALA B C 1
ATOM 3080 O O . ALA B 1 149 ? -17.234 12.32 1.055 1 97.75 149 ALA B O 1
ATOM 3081 N N . PHE B 1 150 ? -18.094 10.672 2.318 1 98.44 150 PHE B N 1
ATOM 3082 C CA . PHE B 1 150 ? -16.812 10.352 2.912 1 98.44 150 PHE B CA 1
ATOM 3083 C C . PHE B 1 150 ? -15.805 9.953 1.839 1 98.44 150 PHE B C 1
ATOM 3085 O O . PHE B 1 150 ? -14.672 10.438 1.833 1 98.44 150 PHE B O 1
ATOM 3092 N N . TYR B 1 151 ? -16.188 9.094 0.917 1 98.62 151 TYR B N 1
ATOM 3093 C CA . TYR B 1 151 ? -15.305 8.672 -0.162 1 98.62 151 TYR B CA 1
ATOM 3094 C C . TYR B 1 151 ? -14.938 9.844 -1.064 1 98.62 151 TYR B C 1
ATOM 3096 O O . TYR B 1 151 ? -13.805 9.945 -1.536 1 98.62 151 TYR B O 1
ATOM 3104 N N . GLY B 1 152 ? -15.875 10.672 -1.369 1 97.81 152 GLY B N 1
ATOM 3105 C CA . GLY B 1 152 ? -15.562 11.883 -2.115 1 97.81 152 GLY B CA 1
ATOM 3106 C C . GLY B 1 152 ? -14.508 12.742 -1.447 1 97.81 152 GLY B C 1
ATOM 3107 O O . GLY B 1 152 ? -13.57 13.203 -2.104 1 97.81 152 GLY B O 1
ATOM 3108 N N . MET B 1 153 ? -14.695 12.953 -0.186 1 96.94 153 MET B N 1
ATOM 3109 C CA . MET B 1 153 ? -13.727 13.711 0.597 1 96.94 153 MET B CA 1
ATOM 3110 C C . MET B 1 153 ? -12.352 13.039 0.573 1 96.94 153 MET B C 1
ATOM 3112 O O . MET B 1 153 ? -11.336 13.703 0.385 1 96.94 153 MET B O 1
ATOM 3116 N N . LEU B 1 154 ? -12.281 11.711 0.757 1 97.69 154 LEU B N 1
ATOM 3117 C CA . LEU B 1 154 ? -11.031 10.961 0.726 1 97.69 154 LEU B CA 1
ATOM 3118 C C . LEU B 1 154 ? -10.336 11.125 -0.62 1 97.69 154 LEU B C 1
ATOM 3120 O O . LEU B 1 154 ? -9.117 11.305 -0.674 1 97.69 154 LEU B O 1
ATOM 3124 N N . THR B 1 155 ? -11.117 11.039 -1.69 1 97.19 155 THR B N 1
ATOM 3125 C CA . THR B 1 155 ? -10.586 11.203 -3.037 1 97.19 155 THR B CA 1
ATOM 3126 C C . THR B 1 155 ? -9.898 12.555 -3.186 1 97.19 155 THR B C 1
ATOM 3128 O O . THR B 1 155 ? -8.773 12.641 -3.68 1 97.19 155 THR B O 1
ATOM 3131 N N . ARG B 1 156 ? -10.523 13.586 -2.715 1 95.25 156 ARG B N 1
ATOM 3132 C CA . ARG B 1 156 ? -9.969 14.938 -2.805 1 95.25 156 ARG B CA 1
ATOM 3133 C C . ARG B 1 156 ? -8.711 15.07 -1.946 1 95.25 156 ARG B C 1
ATOM 3135 O O . ARG B 1 156 ? -7.719 15.664 -2.377 1 95.25 156 ARG B O 1
ATOM 3142 N N . ALA B 1 157 ? -8.789 14.484 -0.786 1 94.94 157 ALA B N 1
ATOM 3143 C CA . ALA B 1 157 ? -7.672 14.594 0.151 1 94.94 157 ALA B CA 1
ATOM 3144 C C . ALA B 1 157 ? -6.438 13.875 -0.382 1 94.94 157 ALA B C 1
ATOM 3146 O O . ALA B 1 157 ? -5.312 14.344 -0.21 1 94.94 157 ALA B O 1
ATOM 3147 N N . LEU B 1 158 ? -6.617 12.75 -1.033 1 94.62 158 LEU B N 1
ATOM 3148 C CA . LEU B 1 158 ? -5.5 11.914 -1.463 1 94.62 158 LEU B CA 1
ATOM 3149 C C . LEU B 1 158 ? -5.023 12.32 -2.854 1 94.62 158 LEU B C 1
ATOM 3151 O O . LEU B 1 158 ? -3.951 11.898 -3.295 1 94.62 158 LEU B O 1
ATOM 3155 N N . ASP B 1 159 ? -5.777 13.078 -3.564 1 90.38 159 ASP B N 1
ATOM 3156 C CA . ASP B 1 159 ? -5.43 13.531 -4.91 1 90.38 159 ASP B CA 1
ATOM 3157 C C . ASP B 1 159 ? -4.508 14.75 -4.863 1 90.38 159 ASP B C 1
ATOM 3159 O O . ASP B 1 159 ? -3.885 15.102 -5.863 1 90.38 159 ASP B O 1
ATOM 3163 N N . ARG B 1 160 ? -4.348 15.312 -3.742 1 85.94 160 ARG B N 1
ATOM 3164 C CA . ARG B 1 160 ? -3.555 16.531 -3.598 1 85.94 160 ARG B CA 1
ATOM 3165 C C . ARG B 1 160 ? -2.074 16.203 -3.438 1 85.94 160 ARG B C 1
ATOM 3167 O O . ARG B 1 160 ? -1.707 15.328 -2.645 1 85.94 160 ARG B O 1
ATOM 3174 N N . PRO B 1 161 ? -1.274 16.875 -4.289 1 89.56 161 PRO B N 1
ATOM 3175 C CA . PRO B 1 161 ? 0.165 16.75 -4.047 1 89.56 161 PRO B CA 1
ATOM 3176 C C . PRO B 1 161 ? 0.62 17.5 -2.793 1 89.56 161 PRO B C 1
ATOM 3178 O O . PRO B 1 161 ? -0.056 18.422 -2.338 1 89.56 161 PRO B O 1
ATOM 3181 N N . PRO B 1 162 ? 1.743 17.156 -2.234 1 94.56 162 PRO B N 1
ATOM 3182 C CA . PRO B 1 162 ? 2.586 16.016 -2.588 1 94.56 162 PRO B CA 1
ATOM 3183 C C . PRO B 1 162 ? 2.006 14.688 -2.109 1 94.56 162 PRO B C 1
ATOM 3185 O O . PRO B 1 162 ? 1.132 14.672 -1.239 1 94.56 162 PRO B O 1
ATOM 3188 N N . ARG B 1 163 ? 2.482 13.578 -2.6 1 92.75 163 ARG B N 1
ATOM 3189 C CA . ARG B 1 163 ? 1.956 12.242 -2.346 1 92.75 163 ARG B CA 1
ATOM 3190 C C . ARG B 1 163 ? 2.596 11.625 -1.104 1 92.75 163 ARG B C 1
ATOM 3192 O O . ARG B 1 163 ? 3.281 10.609 -1.192 1 92.75 163 ARG B O 1
ATOM 3199 N N . VAL B 1 164 ? 2.18 12.172 -0.028 1 96.19 164 VAL B N 1
ATOM 3200 C CA . VAL B 1 164 ? 2.799 11.773 1.233 1 96.19 164 VAL B CA 1
ATOM 3201 C C . VAL B 1 164 ? 2.238 10.43 1.686 1 96.19 164 VAL B C 1
ATOM 3203 O O . VAL B 1 164 ? 2.994 9.531 2.074 1 96.19 164 VAL B O 1
ATOM 3206 N N . VAL B 1 165 ? 0.943 10.227 1.532 1 96.5 165 VAL B N 1
ATOM 3207 C CA . VAL B 1 165 ? 0.29 9.039 2.066 1 96.5 165 VAL B CA 1
ATOM 3208 C C . VAL B 1 165 ? 0.767 7.805 1.308 1 96.5 165 VAL B C 1
ATOM 3210 O O . VAL B 1 165 ? 1.228 6.836 1.915 1 96.5 165 VAL B O 1
ATOM 3213 N N . PRO B 1 166 ? 0.777 7.883 -0.047 1 96.75 166 PRO B N 1
ATOM 3214 C CA . PRO B 1 166 ? 1.335 6.719 -0.744 1 96.75 166 PRO B CA 1
ATOM 3215 C C . PRO B 1 166 ? 2.787 6.445 -0.361 1 96.75 166 PRO B C 1
ATOM 3217 O O . PRO B 1 166 ? 3.197 5.281 -0.281 1 96.75 166 PRO B O 1
ATOM 3220 N N . ALA B 1 167 ? 3.545 7.473 -0.108 1 97 167 ALA B N 1
ATOM 3221 C CA . ALA B 1 167 ? 4.945 7.301 0.272 1 97 167 ALA B CA 1
ATOM 3222 C C . ALA B 1 167 ? 5.062 6.609 1.627 1 97 167 ALA B C 1
ATOM 3224 O O . ALA B 1 167 ? 5.957 5.785 1.834 1 97 167 ALA B O 1
ATOM 3225 N N . ILE B 1 168 ? 4.211 6.957 2.52 1 96.5 168 ILE B N 1
ATOM 3226 C CA . ILE B 1 168 ? 4.223 6.34 3.842 1 96.5 168 ILE B CA 1
ATOM 3227 C C . ILE B 1 168 ? 3.84 4.863 3.727 1 96.5 168 ILE B C 1
ATOM 3229 O O . ILE B 1 168 ? 4.496 3.998 4.309 1 96.5 168 ILE B O 1
ATOM 3233 N N . PHE B 1 169 ? 2.803 4.555 2.943 1 96.94 169 PHE B N 1
ATOM 3234 C CA . PHE B 1 169 ? 2.408 3.166 2.732 1 96.94 169 PHE B CA 1
ATOM 3235 C C . PHE B 1 169 ? 3.527 2.381 2.057 1 96.94 169 PHE B C 1
ATOM 3237 O O . PHE B 1 169 ? 3.773 1.223 2.398 1 96.94 169 PHE B O 1
ATOM 3244 N N . SER B 1 170 ? 4.168 3.059 1.097 1 97.5 170 SER B N 1
ATOM 3245 C CA . SER B 1 170 ? 5.301 2.428 0.427 1 97.5 170 SER B CA 1
ATOM 3246 C C . SER B 1 170 ? 6.379 2.02 1.429 1 97.5 170 SER B C 1
ATOM 3248 O O . SER B 1 170 ? 6.832 0.874 1.425 1 97.5 170 SER B O 1
ATOM 3250 N N . GLU B 1 171 ? 6.723 2.896 2.299 1 97.06 171 GLU B N 1
ATOM 3251 C CA . GLU B 1 171 ? 7.758 2.629 3.295 1 97.06 171 GLU B CA 1
ATOM 3252 C C . GLU B 1 171 ? 7.309 1.551 4.277 1 97.06 171 GLU B C 1
ATOM 3254 O O . GLU B 1 171 ? 8.094 0.678 4.652 1 97.06 171 GLU B O 1
ATOM 3259 N N . ALA B 1 172 ? 6.059 1.588 4.652 1 96 172 ALA B N 1
ATOM 3260 C CA . ALA B 1 172 ? 5.52 0.619 5.605 1 96 172 ALA B CA 1
ATOM 3261 C C . ALA B 1 172 ? 5.543 -0.792 5.023 1 96 172 ALA B C 1
ATOM 3263 O O . ALA B 1 172 ? 5.785 -1.764 5.742 1 96 172 ALA B O 1
ATOM 3264 N N . LEU B 1 173 ? 5.285 -0.901 3.744 1 96.5 173 LEU B N 1
ATOM 3265 C CA . LEU B 1 173 ? 5.305 -2.199 3.08 1 96.5 173 LEU B CA 1
ATOM 3266 C C . LEU B 1 173 ? 6.734 -2.709 2.924 1 96.5 173 LEU B C 1
ATOM 3268 O O . LEU B 1 173 ? 6.992 -3.906 3.072 1 96.5 173 LEU B O 1
ATOM 3272 N N . ALA B 1 174 ? 7.684 -1.808 2.693 1 96.06 174 ALA B N 1
ATOM 3273 C CA . ALA B 1 174 ? 9.078 -2.174 2.434 1 96.06 174 ALA B CA 1
ATOM 3274 C C . ALA B 1 174 ? 9.82 -2.447 3.736 1 96.06 174 ALA B C 1
ATOM 3276 O O . ALA B 1 174 ? 10.609 -3.391 3.818 1 96.06 174 ALA B O 1
ATOM 3277 N N . ARG B 1 175 ? 9.57 -1.583 4.727 1 95.31 175 ARG B N 1
ATOM 3278 C CA . ARG B 1 175 ? 10.312 -1.606 5.984 1 95.31 175 ARG B CA 1
ATOM 3279 C C . ARG B 1 175 ? 9.391 -1.351 7.172 1 95.31 175 ARG B C 1
ATOM 3281 O O . ARG B 1 175 ? 9.492 -0.314 7.832 1 95.31 175 ARG B O 1
ATOM 3288 N N . PRO B 1 176 ? 8.617 -2.348 7.527 1 93.31 176 PRO B N 1
ATOM 3289 C CA . PRO B 1 176 ? 7.57 -2.158 8.539 1 93.31 176 PRO B CA 1
ATOM 3290 C C . PRO B 1 176 ? 8.141 -1.788 9.906 1 93.31 176 PRO B C 1
ATOM 3292 O O . PRO B 1 176 ? 7.438 -1.188 10.727 1 93.31 176 PRO B O 1
ATOM 3295 N N . GLN B 1 177 ? 9.414 -2.043 10.109 1 92.44 177 GLN B N 1
ATOM 3296 C CA . GLN B 1 177 ? 9.969 -1.804 11.43 1 92.44 177 GLN B CA 1
ATOM 3297 C C . GLN B 1 177 ? 10.875 -0.571 11.438 1 92.44 177 GLN B C 1
ATOM 3299 O O . GLN B 1 177 ? 11.516 -0.269 12.445 1 92.44 177 GLN B O 1
ATOM 3304 N N . SER B 1 178 ? 10.914 0.123 10.305 1 93.31 178 SER B N 1
ATOM 3305 C CA . SER B 1 178 ? 11.773 1.302 10.266 1 93.31 178 SER B CA 1
ATOM 3306 C C . SER B 1 178 ? 11.32 2.352 11.273 1 93.31 178 SER B C 1
ATOM 3308 O O . SER B 1 178 ? 10.117 2.516 11.508 1 93.31 178 SER B O 1
ATOM 3310 N N . PRO B 1 179 ? 12.227 3.082 11.828 1 92.69 179 PRO B N 1
ATOM 3311 C CA . PRO B 1 179 ? 11.875 4.102 12.82 1 92.69 179 PRO B CA 1
ATOM 3312 C C . PRO B 1 179 ? 10.906 5.148 12.273 1 92.69 179 PRO B C 1
ATOM 3314 O O . PRO B 1 179 ? 9.992 5.582 12.977 1 92.69 179 PRO B O 1
ATOM 3317 N N . ALA B 1 180 ? 11.102 5.523 11.031 1 94.19 180 ALA B N 1
ATOM 3318 C CA . ALA B 1 180 ? 10.234 6.531 10.43 1 94.19 180 ALA B CA 1
ATOM 3319 C C . ALA B 1 180 ? 8.789 6.043 10.367 1 94.19 180 ALA B C 1
ATOM 3321 O O . ALA B 1 180 ? 7.863 6.777 10.727 1 94.19 180 ALA B O 1
ATOM 3322 N N . VAL B 1 181 ? 8.633 4.824 10 1 94.88 181 VAL B N 1
ATOM 3323 C CA . VAL B 1 181 ? 7.305 4.23 9.906 1 94.88 181 VAL B CA 1
ATOM 3324 C C . VAL B 1 181 ? 6.703 4.082 11.305 1 94.88 181 VAL B C 1
ATOM 3326 O O . VAL B 1 181 ? 5.527 4.395 11.516 1 94.88 181 VAL B O 1
ATOM 3329 N N . GLN B 1 182 ? 7.516 3.688 12.219 1 93.12 182 GLN B N 1
ATOM 3330 C CA . GLN B 1 182 ? 7.031 3.51 13.578 1 93.12 182 GLN B CA 1
ATOM 3331 C C . GLN B 1 182 ? 6.578 4.84 14.18 1 93.12 182 GLN B C 1
ATOM 3333 O O . GLN B 1 182 ? 5.566 4.895 14.883 1 93.12 182 GLN B O 1
ATOM 3338 N N . ALA B 1 183 ? 7.23 5.84 13.82 1 92.75 183 ALA B N 1
ATOM 3339 C CA . ALA B 1 183 ? 6.891 7.16 14.344 1 92.75 183 ALA B CA 1
ATOM 3340 C C . ALA B 1 183 ? 5.613 7.691 13.695 1 92.75 183 ALA B C 1
ATOM 3342 O O . ALA B 1 183 ? 4.707 8.156 14.391 1 92.75 183 ALA B O 1
ATOM 3343 N N . VAL B 1 184 ? 5.516 7.586 12.422 1 94.5 184 VAL B N 1
ATOM 3344 C CA . VAL B 1 184 ? 4.426 8.203 11.672 1 94.5 184 VAL B CA 1
ATOM 3345 C C . VAL B 1 184 ? 3.168 7.348 11.781 1 94.5 184 VAL B C 1
ATOM 3347 O O . VAL B 1 184 ? 2.104 7.84 12.156 1 94.5 184 VAL B O 1
ATOM 3350 N N . VAL B 1 185 ? 3.312 6.098 11.531 1 92.88 185 VAL B N 1
ATOM 3351 C CA . VAL B 1 185 ? 2.174 5.188 11.57 1 92.88 185 VAL B CA 1
ATOM 3352 C C . VAL B 1 185 ? 1.743 4.953 13.016 1 92.88 185 VAL B C 1
ATOM 3354 O O . VAL B 1 185 ? 0.548 4.871 13.305 1 92.88 185 VAL B O 1
ATOM 3357 N N . GLY B 1 186 ? 2.715 4.844 13.867 1 90.31 186 GLY B N 1
ATOM 3358 C CA . GLY B 1 186 ? 2.422 4.652 15.281 1 90.31 186 GLY B CA 1
ATOM 3359 C C . GLY B 1 186 ? 1.61 5.785 15.883 1 90.31 186 GLY B C 1
ATOM 3360 O O . GLY B 1 186 ? 0.881 5.586 16.859 1 90.31 186 GLY B O 1
ATOM 3361 N N . HIS B 1 187 ? 1.679 6.875 15.336 1 89 187 HIS B N 1
ATOM 3362 C CA . HIS B 1 187 ? 0.922 8.039 15.797 1 89 187 HIS B CA 1
ATOM 3363 C C . HIS B 1 187 ? -0.336 8.242 14.953 1 89 187 HIS B C 1
ATOM 3365 O O . HIS B 1 187 ? -1.425 8.43 15.5 1 89 187 HIS B O 1
ATOM 3371 N N . GLY B 1 188 ? -0.188 8.164 13.711 1 91.06 188 GLY B N 1
ATOM 3372 C CA . GLY B 1 188 ? -1.25 8.523 12.781 1 91.06 188 GLY B CA 1
ATOM 3373 C C . GLY B 1 188 ? -2.354 7.48 12.711 1 91.06 188 GLY B C 1
ATOM 3374 O O . GLY B 1 188 ? -3.533 7.824 12.625 1 91.06 188 GLY B O 1
ATOM 3375 N N . ALA B 1 189 ? -1.984 6.242 12.719 1 90.75 189 ALA B N 1
ATOM 3376 C CA . ALA B 1 189 ? -2.951 5.164 12.531 1 90.75 189 ALA B CA 1
ATOM 3377 C C . ALA B 1 189 ? -3.934 5.098 13.695 1 90.75 189 ALA B C 1
ATOM 3379 O O . ALA B 1 189 ? -5.148 5.027 13.492 1 90.75 189 ALA B O 1
ATOM 3380 N N . PRO B 1 190 ? -3.475 5.148 14.938 1 89.88 190 PRO B N 1
ATOM 3381 C CA . PRO B 1 190 ? -4.43 5.172 16.047 1 89.88 190 PRO B CA 1
ATOM 3382 C C . PRO B 1 190 ? -5.348 6.391 16.016 1 89.88 190 PRO B C 1
ATOM 3384 O O . PRO B 1 190 ? -6.512 6.301 16.406 1 89.88 190 PRO B O 1
ATOM 3387 N N . ARG B 1 191 ? -4.805 7.473 15.602 1 91.38 191 ARG B N 1
ATOM 3388 C CA . ARG B 1 191 ? -5.613 8.68 15.484 1 91.38 191 ARG B CA 1
ATOM 3389 C C . ARG B 1 191 ? -6.719 8.508 14.445 1 91.38 191 ARG B C 1
ATOM 3391 O O . ARG B 1 191 ? -7.883 8.805 14.719 1 91.38 191 ARG B O 1
ATOM 3398 N N . MET B 1 192 ? -6.391 8.047 13.344 1 93.56 192 MET B N 1
ATOM 3399 C CA . MET B 1 192 ? -7.363 7.777 12.281 1 93.56 192 MET B CA 1
ATOM 3400 C C . MET B 1 192 ? -8.398 6.758 12.742 1 93.56 192 MET B C 1
ATOM 3402 O O . MET B 1 192 ? -9.602 6.98 12.594 1 93.56 192 MET B O 1
ATOM 3406 N N . LEU B 1 193 ? -7.941 5.691 13.328 1 93.19 193 LEU B N 1
ATOM 3407 C CA . LEU B 1 193 ? -8.836 4.648 13.805 1 93.19 193 LEU B CA 1
ATOM 3408 C C . LEU B 1 193 ? -9.758 5.188 14.898 1 93.19 193 LEU B C 1
ATOM 3410 O O . LEU B 1 193 ? -10.93 4.812 14.969 1 93.19 193 LEU B O 1
ATOM 3414 N N . GLY B 1 194 ? -9.203 5.98 15.734 1 93.88 194 GLY B N 1
ATOM 3415 C CA . GLY B 1 194 ? -10.023 6.578 16.781 1 93.88 194 GLY B CA 1
ATOM 3416 C C . GLY B 1 194 ? -11.188 7.391 16.25 1 93.88 194 GLY B C 1
ATOM 3417 O O . GLY B 1 194 ? -12.305 7.297 16.75 1 93.88 194 GLY B O 1
ATOM 3418 N N . LEU B 1 195 ? -10.922 8.156 15.227 1 95.56 195 LEU B N 1
ATOM 3419 C CA . LEU B 1 195 ? -11.969 8.953 14.594 1 95.56 195 LEU B CA 1
ATOM 3420 C C . LEU B 1 195 ? -13.047 8.055 13.992 1 95.56 195 LEU B C 1
ATOM 3422 O O . LEU B 1 195 ? -14.242 8.273 14.211 1 95.56 195 LEU B O 1
ATOM 3426 N N . LEU B 1 196 ? -12.648 7.059 13.297 1 96.69 196 LEU B N 1
ATOM 3427 C CA . LEU B 1 196 ? -13.594 6.148 12.664 1 96.69 196 LEU B CA 1
ATOM 3428 C C . LEU B 1 196 ? -14.359 5.336 13.703 1 96.69 196 LEU B C 1
ATOM 3430 O O . LEU B 1 196 ? -15.547 5.07 13.547 1 96.69 196 LEU B O 1
ATOM 3434 N N . ALA B 1 197 ? -13.609 4.965 14.719 1 95.56 197 ALA B N 1
ATOM 3435 C CA . ALA B 1 197 ? -14.227 4.203 15.797 1 95.56 197 ALA B CA 1
ATOM 3436 C C . ALA B 1 197 ? -15.359 4.996 16.453 1 95.56 197 ALA B C 1
ATOM 3438 O O . ALA B 1 197 ? -16.438 4.457 16.719 1 95.56 197 ALA B O 1
ATOM 3439 N N . GLU B 1 198 ? -15.062 6.191 16.766 1 96.38 198 GLU B N 1
ATOM 3440 C CA . GLU B 1 198 ? -16.078 7.039 17.375 1 96.38 198 GLU B CA 1
ATOM 3441 C C . GLU B 1 198 ? -17.328 7.121 16.5 1 96.38 198 GLU B C 1
ATOM 3443 O O . GLU B 1 198 ? -18.453 6.957 16.984 1 96.38 198 GLU B O 1
ATOM 3448 N N . TRP B 1 199 ? -17.156 7.316 15.281 1 97.12 199 TRP B N 1
ATOM 3449 C CA . TRP B 1 199 ? -18.266 7.406 14.336 1 97.12 199 TRP B CA 1
ATOM 3450 C C . TRP B 1 199 ? -18.984 6.074 14.227 1 97.12 199 TRP B C 1
ATOM 3452 O O . TRP B 1 199 ? -20.203 6.008 14.422 1 97.12 199 TRP B O 1
ATOM 3462 N N . LEU B 1 200 ? -18.281 5 13.992 1 96.56 200 LEU B N 1
ATOM 3463 C CA . LEU B 1 200 ? -18.875 3.697 13.711 1 96.56 200 LEU B CA 1
ATOM 3464 C C . LEU B 1 200 ? -19.531 3.117 14.953 1 96.56 200 LEU B C 1
ATOM 3466 O O . LEU B 1 200 ? -20.562 2.449 14.867 1 96.56 200 LEU B O 1
ATOM 3470 N N . THR B 1 201 ? -18.938 3.352 16.078 1 95.56 201 THR B N 1
ATOM 3471 C CA . THR B 1 201 ? -19.547 2.889 17.312 1 95.56 201 THR B CA 1
ATOM 3472 C C . THR B 1 201 ? -20.859 3.617 17.578 1 95.56 201 THR B C 1
ATOM 3474 O O . THR B 1 201 ? -21.797 3.039 18.125 1 95.56 201 THR B O 1
ATOM 3477 N N . GLY B 1 202 ? -20.906 4.887 17.25 1 94.88 202 GLY B N 1
ATOM 3478 C CA . GLY B 1 202 ? -22.172 5.609 17.297 1 94.88 202 GLY B CA 1
ATOM 3479 C C . GLY B 1 202 ? -23.234 5 16.406 1 94.88 202 GLY B C 1
ATOM 3480 O O . GLY B 1 202 ? -24.391 4.883 16.812 1 94.88 202 GLY B O 1
ATOM 3481 N N . GLU B 1 203 ? -22.875 4.645 15.211 1 95.75 203 GLU B N 1
ATOM 3482 C CA . GLU B 1 203 ? -23.797 4.008 14.281 1 95.75 203 GLU B CA 1
ATOM 3483 C C . GLU B 1 203 ? -24.266 2.66 14.805 1 95.75 203 GLU B C 1
ATOM 3485 O O . GLU B 1 203 ? -25.438 2.287 14.617 1 95.75 203 GLU B O 1
ATOM 3490 N N . VAL B 1 204 ? -23.344 1.913 15.477 1 96.06 204 VAL B N 1
ATOM 3491 C CA . VAL B 1 204 ? -23.703 0.634 16.094 1 96.06 204 VAL B CA 1
ATOM 3492 C C . VAL B 1 204 ? -24.703 0.858 17.219 1 96.06 204 VAL B C 1
ATOM 3494 O O . VAL B 1 204 ? -25.719 0.162 17.312 1 96.06 204 VAL B O 1
ATOM 3497 N N . ALA B 1 205 ? -24.438 1.832 18 1 95.62 205 ALA B N 1
ATOM 3498 C CA . ALA B 1 205 ? -25.312 2.148 19.125 1 95.62 205 ALA B CA 1
ATOM 3499 C C . ALA B 1 205 ? -26.703 2.562 18.641 1 95.62 205 ALA B C 1
ATOM 3501 O O . ALA B 1 205 ? -27.703 2.264 19.281 1 95.62 205 ALA B O 1
ATOM 3502 N N . ALA B 1 206 ? -26.75 3.184 17.516 1 94 206 ALA B N 1
ATOM 3503 C CA . ALA B 1 206 ? -28 3.646 16.938 1 94 206 ALA B CA 1
ATOM 3504 C C . ALA B 1 206 ? -28.719 2.514 16.203 1 94 206 ALA B C 1
ATOM 3506 O O . ALA B 1 206 ? -29.828 2.691 15.711 1 94 206 ALA B O 1
ATOM 3507 N N . GLY B 1 207 ? -28.031 1.399 16.062 1 94.25 207 GLY B N 1
ATOM 3508 C CA . GLY B 1 207 ? -28.641 0.229 15.453 1 94.25 207 GLY B CA 1
ATOM 3509 C C . GLY B 1 207 ? -28.547 0.225 13.945 1 94.25 207 GLY B C 1
ATOM 3510 O O . GLY B 1 207 ? -29.172 -0.606 13.273 1 94.25 207 GLY B O 1
ATOM 3511 N N . ARG B 1 208 ? -27.719 1.067 13.344 1 94.38 208 ARG B N 1
ATOM 3512 C CA . ARG B 1 208 ? -27.625 1.206 11.898 1 94.38 208 ARG B CA 1
ATOM 3513 C C . ARG B 1 208 ? -26.5 0.327 11.344 1 94.38 208 ARG B C 1
ATOM 3515 O O . ARG B 1 208 ? -26.531 -0.051 10.164 1 94.38 208 ARG B O 1
ATOM 3522 N N . VAL B 1 209 ? -25.516 0.085 12.164 1 97.06 209 VAL B N 1
ATOM 3523 C CA . VAL B 1 209 ? -24.375 -0.741 11.773 1 97.06 209 VAL B CA 1
ATOM 3524 C C . VAL B 1 209 ? -24.266 -1.941 12.711 1 97.06 209 VAL B C 1
ATOM 3526 O O . VAL B 1 209 ? -24.469 -1.812 13.922 1 97.06 209 VAL B O 1
ATOM 3529 N N . ARG B 1 210 ? -23.984 -3.076 12.141 1 97 210 ARG B N 1
ATOM 3530 C CA . ARG B 1 210 ? -23.781 -4.289 12.93 1 97 210 ARG B CA 1
ATOM 3531 C C . ARG B 1 210 ? -22.609 -4.129 13.891 1 97 210 ARG B C 1
ATOM 3533 O O . ARG B 1 210 ? -21.656 -3.416 13.602 1 97 210 ARG B O 1
ATOM 3540 N N . ASP B 1 211 ? -22.703 -4.91 15.008 1 96.69 211 ASP B N 1
ATOM 3541 C CA . ASP B 1 211 ? -21.641 -4.891 16.016 1 96.69 211 ASP B CA 1
ATOM 3542 C C . ASP B 1 211 ? -20.484 -5.805 15.617 1 96.69 211 ASP B C 1
ATOM 3544 O O . ASP B 1 211 ? -20.469 -6.984 15.977 1 96.69 211 ASP B O 1
ATOM 3548 N N . LEU B 1 212 ? -19.594 -5.285 14.844 1 96.5 212 LEU B N 1
ATOM 3549 C CA . LEU B 1 212 ? -18.375 -5.957 14.383 1 96.5 212 LEU B CA 1
ATOM 3550 C C . LEU B 1 212 ? -17.141 -5.285 14.945 1 96.5 212 LEU B C 1
ATOM 3552 O O . LEU B 1 212 ? -17.188 -4.145 15.406 1 96.5 212 LEU B O 1
ATOM 3556 N N . PRO B 1 213 ? -15.977 -6.047 14.977 1 95.19 213 PRO B N 1
ATOM 3557 C CA . PRO B 1 213 ? -14.75 -5.387 15.422 1 95.19 213 PRO B CA 1
ATOM 3558 C C . PRO B 1 213 ? -14.438 -4.113 14.633 1 95.19 213 PRO B C 1
ATOM 3560 O O . PRO B 1 213 ? -14.406 -4.141 13.406 1 95.19 213 PRO B O 1
ATOM 3563 N N . VAL B 1 214 ? -14.211 -3.047 15.336 1 94 214 VAL B N 1
ATOM 3564 C CA . VAL B 1 214 ? -14.148 -1.709 14.75 1 94 214 VAL B CA 1
ATOM 3565 C C . VAL B 1 214 ? -13.016 -1.639 13.734 1 94 214 VAL B C 1
ATOM 3567 O O . VAL B 1 214 ? -13.133 -0.969 12.711 1 94 214 VAL B O 1
ATOM 3570 N N . LEU B 1 215 ? -11.844 -2.24 13.992 1 94.25 215 LEU B N 1
ATOM 3571 C CA . LEU B 1 215 ? -10.719 -2.221 13.062 1 94.25 215 LEU B CA 1
ATOM 3572 C C . LEU B 1 215 ? -11.102 -2.855 11.727 1 94.25 215 LEU B C 1
ATOM 3574 O O . LEU B 1 215 ? -10.75 -2.34 10.664 1 94.25 215 LEU B O 1
ATOM 3578 N N . LEU B 1 216 ? -11.812 -3.959 11.797 1 96.94 216 LEU B N 1
ATOM 3579 C CA . LEU B 1 216 ? -12.227 -4.637 10.578 1 96.94 216 LEU B CA 1
ATOM 3580 C C . LEU B 1 216 ? -13.266 -3.812 9.82 1 96.94 216 LEU B C 1
ATOM 3582 O O . LEU B 1 216 ? -13.25 -3.766 8.586 1 96.94 216 LEU B O 1
ATOM 3586 N N . LEU B 1 217 ? -14.148 -3.143 10.562 1 96.75 217 LEU B N 1
ATOM 3587 C CA . LEU B 1 217 ? -15.102 -2.232 9.938 1 96.75 217 LEU B CA 1
ATOM 3588 C C . LEU B 1 217 ? -14.375 -1.095 9.227 1 96.75 217 LEU B C 1
ATOM 3590 O O . LEU B 1 217 ? -14.727 -0.737 8.102 1 96.75 217 LEU B O 1
ATOM 3594 N N . ALA B 1 218 ? -13.383 -0.553 9.906 1 96.5 218 ALA B N 1
ATOM 3595 C CA . ALA B 1 218 ? -12.602 0.532 9.32 1 96.5 218 ALA B CA 1
ATOM 3596 C C . ALA B 1 218 ? -11.875 0.069 8.055 1 96.5 218 ALA B C 1
ATOM 3598 O O . ALA B 1 218 ? -11.82 0.797 7.062 1 96.5 218 ALA B O 1
ATOM 3599 N N . GLN B 1 219 ? -11.312 -1.11 8.086 1 97 219 GLN B N 1
ATOM 3600 C CA . GLN B 1 219 ? -10.633 -1.674 6.926 1 97 219 GLN B CA 1
ATOM 3601 C C . GLN B 1 219 ? -11.609 -1.953 5.789 1 97 219 GLN B C 1
ATOM 3603 O O . GLN B 1 219 ? -11.297 -1.711 4.621 1 97 219 GLN B O 1
ATOM 3608 N N . GLN B 1 220 ? -12.758 -2.459 6.137 1 97.75 220 GLN B N 1
ATOM 3609 C CA . GLN B 1 220 ? -13.797 -2.672 5.141 1 97.75 220 GLN B CA 1
ATOM 3610 C C . GLN B 1 220 ? -14.211 -1.358 4.484 1 97.75 220 GLN B C 1
ATOM 3612 O O . GLN B 1 220 ? -14.516 -1.324 3.289 1 97.75 220 GLN B O 1
ATOM 3617 N N . LEU B 1 221 ? -14.242 -0.334 5.289 1 98.44 221 LEU B N 1
ATOM 3618 C CA . LEU B 1 221 ? -14.648 0.988 4.82 1 98.44 221 LEU B CA 1
ATOM 3619 C C . LEU B 1 221 ? -13.57 1.597 3.928 1 98.44 221 LEU B C 1
ATOM 3621 O O . LEU B 1 221 ? -13.875 2.096 2.84 1 98.44 221 LEU B O 1
ATOM 3625 N N . MET B 1 222 ? -12.328 1.525 4.27 1 98.25 222 MET B N 1
ATOM 3626 C CA . MET B 1 222 ? -11.266 2.334 3.682 1 98.25 222 MET B CA 1
ATOM 3627 C C . MET B 1 222 ? -10.57 1.583 2.553 1 98.25 222 MET B C 1
ATOM 3629 O O . MET B 1 222 ? -10.195 2.18 1.542 1 98.25 222 MET B O 1
ATOM 3633 N N . ALA B 1 223 ? -10.406 0.286 2.682 1 98.38 223 ALA B N 1
ATOM 3634 C CA . ALA B 1 223 ? -9.438 -0.474 1.9 1 98.38 223 ALA B CA 1
ATOM 3635 C C . ALA B 1 223 ? -9.812 -0.486 0.421 1 98.38 223 ALA B C 1
ATOM 3637 O O . ALA B 1 223 ? -8.969 -0.231 -0.441 1 98.38 223 ALA B O 1
ATOM 3638 N N . PRO B 1 224 ? -11.055 -0.788 0.035 1 98.38 224 PRO B N 1
ATOM 3639 C CA . PRO B 1 224 ? -11.367 -0.811 -1.396 1 98.38 224 PRO B CA 1
ATOM 3640 C C . PRO B 1 224 ? -11.125 0.535 -2.074 1 98.38 224 PRO B C 1
ATOM 3642 O O . PRO B 1 224 ? -10.602 0.583 -3.189 1 98.38 224 PRO B O 1
ATOM 3645 N N . MET B 1 225 ? -11.477 1.6 -1.38 1 98.31 225 MET B N 1
ATOM 3646 C CA . MET B 1 225 ? -11.32 2.934 -1.952 1 98.31 225 MET B CA 1
ATOM 3647 C C . MET B 1 225 ? -9.844 3.299 -2.072 1 98.31 225 MET B C 1
ATOM 3649 O O . MET B 1 225 ? -9.414 3.814 -3.105 1 98.31 225 MET B O 1
ATOM 3653 N N . LEU B 1 226 ? -9.102 3.027 -1.009 1 97.81 226 LEU B N 1
ATOM 3654 C CA . LEU B 1 226 ? -7.668 3.312 -1.05 1 97.81 226 LEU B CA 1
ATOM 3655 C C . LEU B 1 226 ? -6.992 2.527 -2.168 1 97.81 226 LEU B C 1
ATOM 3657 O O . LEU B 1 226 ? -6.184 3.08 -2.92 1 97.81 226 LEU B O 1
ATOM 3661 N N . MET B 1 227 ? -7.305 1.273 -2.246 1 96.81 227 MET B N 1
ATOM 3662 C CA . MET B 1 227 ? -6.73 0.469 -3.32 1 96.81 227 MET B CA 1
ATOM 3663 C C . MET B 1 227 ? -7.078 1.053 -4.684 1 96.81 227 MET B C 1
ATOM 3665 O O . MET B 1 227 ? -6.215 1.163 -5.555 1 96.81 227 MET B O 1
ATOM 3669 N N . HIS B 1 228 ? -8.344 1.412 -4.918 1 96.25 228 HIS B N 1
ATOM 3670 C CA . HIS B 1 228 ? -8.805 1.971 -6.184 1 96.25 228 HIS B CA 1
ATOM 3671 C C . HIS B 1 228 ? -8.039 3.242 -6.535 1 96.25 228 HIS B C 1
ATOM 3673 O O . HIS B 1 228 ? -7.621 3.422 -7.684 1 96.25 228 HIS B O 1
ATOM 3679 N N . LEU B 1 229 ? -7.836 4.105 -5.547 1 95.56 229 LEU B N 1
ATOM 3680 C CA . LEU B 1 229 ? -7.148 5.371 -5.773 1 95.56 229 LEU B CA 1
ATOM 3681 C C . LEU B 1 229 ? -5.66 5.148 -6.008 1 95.56 229 LEU B C 1
ATOM 3683 O O . LEU B 1 229 ? -5.051 5.809 -6.855 1 95.56 229 LEU B O 1
ATOM 3687 N N . PHE B 1 230 ? -5.078 4.23 -5.297 1 93.88 230 PHE B N 1
ATOM 3688 C CA . PHE B 1 230 ? -3.637 4.02 -5.328 1 93.88 230 PHE B CA 1
ATOM 3689 C C . PHE B 1 230 ? -3.221 3.316 -6.613 1 93.88 230 PHE B C 1
ATOM 3691 O O . PHE B 1 230 ? -2.09 3.475 -7.074 1 93.88 230 PHE B O 1
ATOM 3698 N N . VAL B 1 231 ? -4.043 2.566 -7.254 1 91.75 231 VAL B N 1
ATOM 3699 C CA . VAL B 1 231 ? -3.674 1.823 -8.453 1 91.75 231 VAL B CA 1
ATOM 3700 C C . VAL B 1 231 ? -3.758 2.738 -9.672 1 91.75 231 VAL B C 1
ATOM 3702 O O . VAL B 1 231 ? -3.217 2.418 -10.734 1 91.75 231 VAL B O 1
ATOM 3705 N N . ARG B 1 232 ? -4.402 3.871 -9.641 1 91.62 232 ARG B N 1
ATOM 3706 C CA . ARG B 1 232 ? -4.723 4.715 -10.789 1 91.62 232 ARG B CA 1
ATOM 3707 C C . ARG B 1 232 ? -3.455 5.234 -11.453 1 91.62 232 ARG B C 1
ATOM 3709 O O . ARG B 1 232 ? -3.305 5.137 -12.68 1 91.62 232 ARG B O 1
ATOM 3716 N N . PRO B 1 233 ? -2.48 5.707 -10.664 1 90.31 233 PRO B N 1
ATOM 3717 C CA . PRO B 1 233 ? -1.271 6.191 -11.328 1 90.31 233 PRO B CA 1
ATOM 3718 C C . PRO B 1 233 ? -0.52 5.086 -12.07 1 90.31 233 PRO B C 1
ATOM 3720 O O . PRO B 1 233 ? 0.104 5.344 -13.102 1 90.31 233 PRO B O 1
ATOM 3723 N N . THR B 1 234 ? -0.55 3.904 -11.484 1 89.5 234 THR B N 1
ATOM 3724 C CA . THR B 1 234 ? 0.122 2.762 -12.094 1 89.5 234 THR B CA 1
ATOM 3725 C C . THR B 1 234 ? -0.604 2.318 -13.359 1 89.5 234 THR B C 1
ATOM 3727 O O . THR B 1 234 ? 0.029 1.898 -14.328 1 89.5 234 THR B O 1
ATOM 3730 N N . SER B 1 235 ? -1.894 2.432 -13.43 1 87.62 235 SER B N 1
ATOM 3731 C CA . SER B 1 235 ? -2.727 1.921 -14.508 1 87.62 235 SER B CA 1
ATOM 3732 C C . SER B 1 235 ? -2.748 2.883 -15.695 1 87.62 235 SER B C 1
ATOM 3734 O O . SER B 1 235 ? -3.148 2.508 -16.797 1 87.62 235 SER B O 1
ATOM 3736 N N . ALA B 1 236 ? -2.363 4.074 -15.492 1 78.69 236 ALA B N 1
ATOM 3737 C CA . ALA B 1 236 ? -2.436 5.086 -16.531 1 78.69 236 ALA B CA 1
ATOM 3738 C C . ALA B 1 236 ? -1.703 4.629 -17.797 1 78.69 236 ALA B C 1
ATOM 3740 O O . ALA B 1 236 ? -2.109 4.957 -18.906 1 78.69 236 ALA B O 1
ATOM 3741 N N . ASN B 1 237 ? -0.765 3.773 -17.609 1 75.5 237 ASN B N 1
ATOM 3742 C CA . ASN B 1 237 ? 0.014 3.32 -18.766 1 75.5 237 ASN B CA 1
ATOM 3743 C C . ASN B 1 237 ? -0.252 1.85 -19.078 1 75.5 237 ASN B C 1
ATOM 3745 O O . ASN B 1 237 ? 0.367 1.279 -19.969 1 75.5 237 ASN B O 1
ATOM 3749 N N . LEU B 1 238 ? -1.071 1.347 -18.203 1 76.19 238 LEU B N 1
ATOM 3750 C CA . LEU B 1 238 ? -1.338 -0.076 -18.375 1 76.19 238 LEU B CA 1
ATOM 3751 C C . LEU B 1 238 ? -2.715 -0.297 -19 1 76.19 238 LEU B C 1
ATOM 3753 O O . LEU B 1 238 ? -3.635 0.492 -18.766 1 76.19 238 LEU B O 1
ATOM 3757 N N . ALA B 1 239 ? -2.75 -1.071 -20.016 1 62.81 239 ALA B N 1
ATOM 3758 C CA . ALA B 1 239 ? -4 -1.393 -20.688 1 62.81 239 ALA B CA 1
ATOM 3759 C C . ALA B 1 239 ? -4.965 -2.119 -19.75 1 62.81 239 ALA B C 1
ATOM 3761 O O . ALA B 1 239 ? -4.863 -3.336 -19.578 1 62.81 239 ALA B O 1
ATOM 3762 N N . PHE B 1 240 ? -4.969 -1.621 -18.469 1 61.75 240 PHE B N 1
ATOM 3763 C CA . PHE B 1 240 ? -5.961 -2.314 -17.656 1 61.75 240 PHE B CA 1
ATOM 3764 C C . PHE B 1 240 ? -7.363 -2.102 -18.219 1 61.75 240 PHE B C 1
ATOM 3766 O O . PHE B 1 240 ? -7.621 -1.103 -18.891 1 61.75 240 PHE B O 1
ATOM 3773 N N . VAL B 1 241 ? -8.219 -3.004 -18.359 1 61.84 241 VAL B N 1
ATOM 3774 C CA . VAL B 1 241 ? -9.625 -2.752 -18.672 1 61.84 241 VAL B CA 1
ATOM 3775 C C . VAL B 1 241 ? -10.078 -1.463 -17.984 1 61.84 241 VAL B C 1
ATOM 3777 O O . VAL B 1 241 ? -9.641 -1.15 -16.875 1 61.84 241 VAL B O 1
ATOM 3780 N N . GLY B 1 242 ? -10.602 -0.486 -18.672 1 75.19 242 GLY B N 1
ATOM 3781 C CA . GLY B 1 242 ? -11.211 0.795 -18.344 1 75.19 242 GLY B CA 1
ATOM 3782 C C . GLY B 1 242 ? -11.57 0.938 -16.891 1 75.19 242 GLY B C 1
ATOM 3783 O O . GLY B 1 242 ? -12.539 0.338 -16.422 1 75.19 242 GLY B O 1
ATOM 3784 N N . LEU B 1 243 ? -10.625 1.567 -16.047 1 82.19 243 LEU B N 1
ATOM 3785 C CA . LEU B 1 243 ? -10.945 1.904 -14.672 1 82.19 243 LEU B CA 1
ATOM 3786 C C . LEU B 1 243 ? -12.234 2.715 -14.602 1 82.19 243 LEU B C 1
ATOM 3788 O O . LEU B 1 243 ? -12.391 3.711 -15.312 1 82.19 243 LEU B O 1
ATOM 3792 N N . PRO B 1 244 ? -13.172 2.17 -13.859 1 89.75 244 PRO B N 1
ATOM 3793 C CA . PRO B 1 244 ? -14.344 3.021 -13.641 1 89.75 244 PRO B CA 1
ATOM 3794 C C . PRO B 1 244 ? -13.977 4.402 -13.102 1 89.75 244 PRO B C 1
ATOM 3796 O O . PRO B 1 244 ? -12.961 4.555 -12.422 1 89.75 244 PRO B O 1
ATOM 3799 N N . ASP B 1 245 ? -14.773 5.371 -13.484 1 92.88 245 ASP B N 1
ATOM 3800 C CA . ASP B 1 245 ? -14.531 6.711 -12.953 1 92.88 245 ASP B CA 1
ATOM 3801 C C . ASP B 1 245 ? -14.711 6.746 -11.438 1 92.88 245 ASP B C 1
ATOM 3803 O O . ASP B 1 245 ? -15.359 5.867 -10.867 1 92.88 245 ASP B O 1
ATOM 3807 N N . ILE B 1 246 ? -14.203 7.707 -10.867 1 95.69 246 ILE B N 1
ATOM 3808 C CA . ILE B 1 246 ? -14.125 7.809 -9.406 1 95.69 246 ILE B CA 1
ATOM 3809 C C . ILE B 1 246 ? -15.531 7.895 -8.82 1 95.69 246 ILE B C 1
ATOM 3811 O O . ILE B 1 246 ? -15.812 7.297 -7.781 1 95.69 246 ILE B O 1
ATOM 3815 N N . ASP B 1 247 ? -16.438 8.641 -9.422 1 96.94 247 ASP B N 1
ATOM 3816 C CA . ASP B 1 247 ? -17.797 8.781 -8.914 1 96.94 247 ASP B CA 1
ATOM 3817 C C . ASP B 1 247 ? -18.531 7.434 -8.906 1 96.94 247 ASP B C 1
ATOM 3819 O O . ASP B 1 247 ? -19.219 7.105 -7.938 1 96.94 247 ASP B O 1
ATOM 3823 N N . SER B 1 248 ? -18.312 6.719 -9.969 1 96.5 248 SER B N 1
ATOM 3824 C CA . SER B 1 248 ? -18.891 5.383 -10.039 1 96.5 248 SER B CA 1
ATOM 3825 C C . SER B 1 248 ? -18.328 4.477 -8.953 1 96.5 248 SER B C 1
ATOM 3827 O O . SER B 1 248 ? -19.062 3.705 -8.336 1 96.5 248 SER B O 1
ATOM 3829 N N . ALA B 1 249 ? -17.031 4.562 -8.727 1 97.81 249 ALA B N 1
ATOM 3830 C CA . ALA B 1 249 ? -16.406 3.773 -7.668 1 97.81 249 ALA B CA 1
ATOM 3831 C C . ALA B 1 249 ? -16.969 4.148 -6.297 1 97.81 249 ALA B C 1
ATOM 3833 O O . ALA B 1 249 ? -17.266 3.275 -5.484 1 97.81 249 ALA B O 1
ATOM 3834 N N . CYS B 1 250 ? -17.141 5.445 -6.039 1 98.5 250 CYS B N 1
ATOM 3835 C CA . CYS B 1 250 ? -17.703 5.918 -4.781 1 98.5 250 CYS B CA 1
ATOM 3836 C C . CYS B 1 250 ? -19.109 5.371 -4.57 1 98.5 250 CYS B C 1
ATOM 3838 O O . CYS B 1 250 ? -19.453 4.922 -3.475 1 98.5 250 CYS B O 1
ATOM 3840 N N . ASP B 1 251 ? -19.875 5.379 -5.625 1 98.31 251 ASP B N 1
ATOM 3841 C CA . ASP B 1 251 ? -21.25 4.891 -5.543 1 98.31 251 ASP B CA 1
ATOM 3842 C C . ASP B 1 251 ? -21.281 3.398 -5.215 1 98.31 251 ASP B C 1
ATOM 3844 O O . ASP B 1 251 ? -22 2.975 -4.301 1 98.31 251 ASP B O 1
ATOM 3848 N N . VAL B 1 252 ? -20.484 2.664 -5.926 1 98.12 252 VAL B N 1
ATOM 3849 C CA . VAL B 1 252 ? -20.484 1.212 -5.773 1 98.12 252 VAL B CA 1
ATOM 3850 C C . VAL B 1 252 ? -19.938 0.833 -4.398 1 98.12 252 VAL B C 1
ATOM 3852 O O . VAL B 1 252 ? -20.547 0.023 -3.688 1 98.12 252 VAL B O 1
ATOM 3855 N N . PHE B 1 253 ? -18.828 1.44 -3.973 1 98.69 253 PHE B N 1
ATOM 3856 C CA . PHE B 1 253 ? -18.234 1.092 -2.691 1 98.69 253 PHE B CA 1
ATOM 3857 C C . PHE B 1 253 ? -19.125 1.529 -1.536 1 98.69 253 PHE B C 1
ATOM 3859 O O . PHE B 1 253 ? -19.188 0.856 -0.506 1 98.69 253 PHE B O 1
ATOM 3866 N N . ALA B 1 254 ? -19.781 2.703 -1.705 1 98.5 254 ALA B N 1
ATOM 3867 C CA . ALA B 1 254 ? -20.719 3.123 -0.663 1 98.5 254 ALA B CA 1
ATOM 3868 C C . ALA B 1 254 ? -21.859 2.131 -0.524 1 98.5 254 ALA B C 1
ATOM 3870 O O . ALA B 1 254 ? -22.219 1.731 0.587 1 98.5 254 ALA B O 1
ATOM 3871 N N . ASP B 1 255 ? -22.422 1.732 -1.629 1 97.44 255 ASP B N 1
ATOM 3872 C CA . ASP B 1 255 ? -23.531 0.782 -1.643 1 97.44 255 ASP B CA 1
ATOM 3873 C C . ASP B 1 255 ? -23.125 -0.552 -1.025 1 97.44 255 ASP B C 1
ATOM 3875 O O . ASP B 1 255 ? -23.828 -1.091 -0.169 1 97.44 255 ASP B O 1
ATOM 3879 N N . THR B 1 256 ? -21.969 -1.051 -1.434 1 97.62 256 THR B N 1
ATOM 3880 C CA . THR B 1 256 ? -21.516 -2.354 -0.958 1 97.62 256 THR B CA 1
ATOM 3881 C C . THR B 1 256 ? -21.156 -2.293 0.523 1 97.62 256 THR B C 1
ATOM 3883 O O . THR B 1 256 ? -21.422 -3.236 1.272 1 97.62 256 THR B O 1
ATOM 3886 N N . PHE B 1 257 ? -20.578 -1.202 0.992 1 98.56 257 PHE B N 1
ATOM 3887 C CA . PHE B 1 257 ? -20.266 -1.063 2.406 1 98.56 257 PHE B CA 1
ATOM 3888 C C . PHE B 1 257 ? -21.531 -1.081 3.256 1 98.56 257 PHE B C 1
ATOM 3890 O O . PHE B 1 257 ? -21.594 -1.799 4.254 1 98.56 257 PHE B O 1
ATOM 3897 N N . VAL B 1 258 ? -22.453 -0.262 2.826 1 97.75 258 VAL B N 1
ATOM 3898 C CA . VAL B 1 258 ? -23.688 -0.148 3.592 1 97.75 258 VAL B CA 1
ATOM 3899 C C . VAL B 1 258 ? -24.375 -1.507 3.662 1 97.75 258 VAL B C 1
ATOM 3901 O O . VAL B 1 258 ? -24.812 -1.936 4.734 1 97.75 258 VAL B O 1
ATOM 3904 N N . ARG B 1 259 ? -24.469 -2.254 2.59 1 96.5 259 ARG B N 1
ATOM 3905 C CA . ARG B 1 259 ? -25.078 -3.58 2.582 1 96.5 259 ARG B CA 1
ATOM 3906 C C . ARG B 1 259 ? -24.328 -4.535 3.504 1 96.5 259 ARG B C 1
ATOM 3908 O O . ARG B 1 259 ? -24.938 -5.371 4.172 1 96.5 259 ARG B O 1
ATOM 3915 N N . ALA B 1 260 ? -23.016 -4.355 3.535 1 97.06 260 ALA B N 1
ATOM 3916 C CA . ALA B 1 260 ? -22.156 -5.238 4.316 1 97.06 260 ALA B CA 1
ATOM 3917 C C . ALA B 1 260 ? -22.391 -5.059 5.812 1 97.06 260 ALA B C 1
ATOM 3919 O O . ALA B 1 260 ? -22.297 -6.02 6.582 1 97.06 260 ALA B O 1
ATOM 3920 N N . VAL B 1 261 ? -22.75 -3.816 6.199 1 96.81 261 VAL B N 1
ATOM 3921 C CA . VAL B 1 261 ? -22.578 -3.559 7.621 1 96.81 261 VAL B CA 1
ATOM 3922 C C . VAL B 1 261 ? -23.922 -3.246 8.266 1 96.81 261 VAL B C 1
ATOM 3924 O O . VAL B 1 261 ? -24.016 -3.105 9.492 1 96.81 261 VAL B O 1
ATOM 3927 N N . THR B 1 262 ? -24.922 -3.117 7.418 1 93.06 262 THR B N 1
ATOM 3928 C CA . THR B 1 262 ? -26.219 -2.74 7.992 1 93.06 262 THR B CA 1
ATOM 3929 C C . THR B 1 262 ? -26.938 -3.965 8.547 1 93.06 262 THR B C 1
ATOM 3931 O O . THR B 1 262 ? -26.672 -5.094 8.133 1 93.06 262 THR B O 1
ATOM 3934 N N . THR B 1 263 ? -27.781 -3.729 9.5 1 79.69 263 THR B N 1
ATOM 3935 C CA . THR B 1 263 ? -28.594 -4.738 10.164 1 79.69 263 THR B CA 1
ATOM 3936 C C . THR B 1 263 ? -29.859 -5.031 9.344 1 79.69 263 THR B C 1
ATOM 3938 O O . THR B 1 263 ? -30.297 -4.195 8.547 1 79.69 263 THR B O 1
ATOM 3941 N N . GLY B 1 264 ? -30.062 -5.922 8.367 1 63.94 264 GLY B N 1
ATOM 3942 C CA . GLY B 1 264 ? -31.219 -6.289 7.582 1 63.94 264 GLY B CA 1
ATOM 3943 C C . GLY B 1 264 ? -32.406 -5.379 7.816 1 63.94 264 GLY B C 1
ATOM 3944 O O . GLY B 1 264 ? -33.312 -5.281 6.973 1 63.94 264 GLY B O 1
ATOM 3945 N N . GLU B 1 265 ? -32.625 -4.762 9.023 1 47.19 265 GLU B N 1
ATOM 3946 C CA . GLU B 1 265 ? -33.875 -4.062 9.312 1 47.19 265 GLU B CA 1
ATOM 3947 C C . GLU B 1 265 ? -33.844 -2.65 8.734 1 47.19 265 GLU B C 1
ATOM 3949 O O . GLU B 1 265 ? -34.875 -1.963 8.742 1 47.19 265 GLU B O 1
ATOM 3954 N N . SER B 1 266 ? -32.812 -2.188 8.375 1 40.19 266 SER B N 1
ATOM 3955 C CA . SER B 1 266 ? -32.844 -0.755 8.102 1 40.19 266 SER B CA 1
ATOM 3956 C C . SER B 1 266 ? -33.375 -0.465 6.699 1 40.19 266 SER B C 1
ATOM 3958 O O . SER B 1 266 ? -33.188 0.643 6.188 1 40.19 266 SER B O 1
ATOM 3960 N N . GLU B 1 267 ? -33.844 -1.283 5.805 1 34.22 267 GLU B N 1
ATOM 3961 C CA . GLU B 1 267 ? -34.75 -0.707 4.824 1 34.22 267 GLU B CA 1
ATOM 3962 C C . GLU B 1 267 ? -36 -0.132 5.5 1 34.22 267 GLU B C 1
ATOM 3964 O O . GLU B 1 267 ? -36.562 -0.754 6.402 1 34.22 267 GLU B O 1
#